Protein AF-A0A357LQ23-F1 (afdb_monomer_lite)

Radius of gyration: 49.45 Å; chains: 1; bounding box: 90×84×164 Å

Foldseek 3Di:
DDPVVLVVVVVVVVVVVVVVVCCVPPDDPPPVPVVVVVVVVVPPVVVVCVVCVLVVVVVVLVVVVVVVVVVVVVVVVVVVVVVVVVVVVVVVVPDDDDDDDDDDDDDDDDPDDPVVVVVVVVVVVVVVVVVVVSVVVSVVVVVVVVVVVVVVVVVVVVVVVVVVVVVVVVVVLVVLLVQLLVLLPDWDWDWDQDPVRDTDIDIGRPLVSLLVSLVSLLVSLVVDLPCVLVSLQSLLVSQCVQQADDPPPPDLADADDPSNLSSLVSQFPDDPVSVVSCVVVVHARENDRGAQGQHESANGERDLHEQDNYEHRLYEQACYEDELYEHHLYECACYEAHVYEYALNYHCHNYAHALYEEENYEAQHYPDDLVRQQRYEYAPPHHHHPPHDHDPLHDPDGDDPVVSVVSSVVVVCVVPPPPDD

pLDDT: mean 80.22, std 19.87, range [31.94, 98.81]

Secondary structure (DSSP, 8-state):
--THHHHHHHHHHHHHHHHHHHHHHHS-GGGHHHHHHHHHHHS-HHHHHHHHHHHHHHHHHHHHHHHHHHHHHHHHHHHHHHHHHHHHHHHHTTS---------------S--HHHHHHHHHHHHHHHHHHHHHHHHHHHHHHHHHHHHHHHHHHHHHHHHHHHHHHHHHHHHHHHHHHHHHHHT-EEEEEEEPTTS-EEEEEEE-HHHHHHHHHHHHHHHHH-HHHHHHHHHHHHHHHHHHSB--TT---S--PPPHHHHHHHHHHHT--HHHHHHHHHHT---B-TTBB-TT-B-TT-B-TT-B-TT-B-TT-B-TT-B-TT-B-TT-B-TT-EEES-B--TT-B-TT-B-TT-EEES---TTS---HHHHHHSEE-TT----TT----TTS-SSPPPHHHHHHHHHHHHHHTS-----

Structure (mmCIF, N/CA/C/O backbone):
data_AF-A0A357LQ23-F1
#
_entry.id   AF-A0A357LQ23-F1
#
loop_
_atom_site.group_PDB
_atom_site.id
_atom_site.type_symbol
_atom_site.label_atom_id
_atom_site.label_alt_id
_atom_site.label_comp_id
_atom_site.label_asym_id
_atom_site.label_entity_id
_atom_site.label_seq_id
_atom_site.pdbx_PDB_ins_code
_atom_site.Cartn_x
_atom_site.Cartn_y
_atom_site.Cartn_z
_atom_site.occupancy
_atom_site.B_iso_or_equiv
_atom_site.auth_seq_id
_atom_site.auth_comp_id
_atom_site.auth_asym_id
_atom_site.auth_atom_id
_atom_site.pdbx_PDB_model_num
ATOM 1 N N . MET A 1 1 ? -39.056 -2.221 42.814 1.00 38.00 1 MET A N 1
ATOM 2 C CA . MET A 1 1 ? -38.917 -3.684 42.980 1.00 38.00 1 MET A CA 1
ATOM 3 C C . MET A 1 1 ? -38.603 -3.932 44.443 1.00 38.00 1 MET A C 1
ATOM 5 O O . MET A 1 1 ? -37.523 -3.574 44.870 1.00 38.00 1 MET A O 1
ATOM 9 N N . GLY A 1 2 ? -39.481 -4.372 45.325 1.00 31.94 2 GLY A N 1
ATOM 10 C CA . GLY A 1 2 ? -40.826 -4.914 45.221 1.00 31.94 2 GLY A CA 1
ATOM 11 C C . GLY A 1 2 ? -40.971 -5.749 46.489 1.00 31.94 2 GLY A C 1
ATOM 12 O O . GLY A 1 2 ? -40.324 -6.779 46.616 1.00 31.94 2 GLY A O 1
ATOM 13 N N . PHE A 1 3 ? -41.746 -5.267 47.460 1.00 32.62 3 PHE A N 1
ATOM 14 C CA . PHE A 1 3 ? -41.978 -5.885 48.779 1.00 32.62 3 PHE A CA 1
ATOM 15 C C . PHE A 1 3 ? -42.491 -7.350 48.683 1.00 32.62 3 PHE A C 1
ATOM 17 O O . PHE A 1 3 ? -42.528 -8.073 49.674 1.00 32.62 3 PHE A O 1
ATOM 24 N N . SER A 1 4 ? -42.833 -7.799 47.468 1.00 41.16 4 SER A N 1
ATOM 25 C CA . SER A 1 4 ? -43.211 -9.153 47.060 1.00 41.16 4 SER A CA 1
ATOM 26 C C . SER A 1 4 ? -42.090 -10.195 47.127 1.00 41.16 4 SER A C 1
ATOM 28 O O . SER A 1 4 ? -42.378 -11.359 47.402 1.00 41.16 4 SER A O 1
ATOM 30 N N . ASP A 1 5 ? -40.825 -9.819 46.915 1.00 42.53 5 ASP A N 1
ATOM 31 C CA . ASP A 1 5 ? -39.755 -10.815 46.716 1.00 42.53 5 ASP A CA 1
ATOM 32 C C . ASP A 1 5 ? -39.324 -11.470 48.041 1.00 42.53 5 ASP A C 1
ATOM 34 O O . ASP A 1 5 ? -39.004 -12.658 48.090 1.00 42.53 5 ASP A O 1
ATOM 38 N N . GLY A 1 6 ? -39.400 -10.724 49.150 1.00 41.53 6 GLY A N 1
ATOM 39 C CA . GLY A 1 6 ? -39.076 -11.227 50.491 1.00 41.53 6 GLY A CA 1
ATOM 40 C C . GLY A 1 6 ? -40.109 -12.216 51.041 1.00 41.53 6 GLY A C 1
ATOM 41 O O . GLY A 1 6 ? -39.742 -13.216 51.658 1.00 41.53 6 GLY A O 1
ATOM 42 N N . VAL A 1 7 ? -41.399 -11.983 50.769 1.00 46.34 7 VAL A N 1
ATOM 43 C CA . VAL A 1 7 ? -42.488 -12.897 51.160 1.00 46.34 7 VAL A CA 1
ATOM 44 C C . VAL A 1 7 ? -42.433 -14.179 50.328 1.00 46.34 7 VAL A C 1
ATOM 46 O O . VAL A 1 7 ? -42.605 -15.273 50.866 1.00 46.34 7 VAL A O 1
ATOM 49 N N . PHE A 1 8 ? -42.100 -14.068 49.038 1.00 44.44 8 PHE A N 1
ATOM 50 C CA . PHE A 1 8 ? -41.916 -15.222 48.161 1.00 44.44 8 PHE A CA 1
ATOM 51 C C . PHE A 1 8 ? -40.746 -16.111 48.621 1.00 44.44 8 PHE A C 1
ATOM 53 O O . PHE A 1 8 ? -40.888 -17.330 48.691 1.00 44.44 8 PHE A O 1
ATOM 60 N N . LEU A 1 9 ? -39.620 -15.518 49.038 1.00 48.16 9 LEU A N 1
ATOM 61 C CA . LEU A 1 9 ? -38.462 -16.250 49.573 1.00 48.16 9 LEU A CA 1
ATOM 62 C C . LEU A 1 9 ? -38.752 -16.964 50.904 1.00 48.16 9 LEU A C 1
ATOM 64 O O . LEU A 1 9 ? -38.287 -18.087 51.105 1.00 48.16 9 LEU A O 1
ATOM 68 N N . PHE A 1 10 ? -39.549 -16.362 51.793 1.00 48.75 10 PHE A N 1
ATOM 69 C CA . PHE A 1 10 ? -39.959 -16.996 53.052 1.00 48.75 10 PHE A CA 1
ATOM 70 C C . PHE A 1 10 ? -40.879 -18.203 52.808 1.00 48.75 10 PHE A C 1
ATOM 72 O O . PHE A 1 10 ? -40.674 -19.272 53.384 1.00 48.75 10 PHE A O 1
ATOM 79 N N . ILE A 1 11 ? -41.840 -18.070 51.888 1.00 49.16 11 ILE A N 1
ATOM 80 C CA . ILE A 1 11 ? -42.755 -19.154 51.502 1.00 49.16 11 ILE A CA 1
ATOM 81 C C . ILE A 1 11 ? -41.988 -20.301 50.825 1.00 49.16 11 ILE A C 1
ATOM 83 O O . ILE A 1 11 ? -42.201 -21.462 51.168 1.00 49.16 11 ILE A O 1
ATOM 87 N N . VAL A 1 12 ? -41.041 -20.000 49.930 1.00 51.72 12 VAL A N 1
ATOM 88 C CA . VAL A 1 12 ? -40.198 -21.018 49.276 1.00 51.72 12 VAL A CA 1
ATOM 89 C C . VAL A 1 12 ? -39.296 -21.739 50.286 1.00 51.72 12 VAL A C 1
ATOM 91 O O . VAL A 1 12 ? -39.142 -22.956 50.195 1.00 51.72 12 VAL A O 1
ATOM 94 N N . GLY A 1 13 ? -38.758 -21.037 51.289 1.00 49.69 13 GLY A N 1
ATOM 95 C CA . GLY A 1 13 ? -37.964 -21.644 52.363 1.00 49.69 13 GLY A CA 1
ATOM 96 C C . GLY A 1 13 ? -38.765 -22.625 53.230 1.00 49.69 13 GLY A C 1
ATOM 97 O O . GLY A 1 13 ? -38.297 -23.728 53.512 1.00 49.69 13 GLY A O 1
ATOM 98 N N . VAL A 1 14 ? -40.001 -22.269 53.591 1.00 51.16 14 VAL A N 1
ATOM 99 C CA . VAL A 1 14 ? -40.916 -23.134 54.361 1.00 51.16 14 VAL A CA 1
ATOM 100 C C . VAL A 1 14 ? -41.373 -24.340 53.527 1.00 51.16 14 VAL A C 1
ATOM 102 O O . VAL A 1 14 ? -41.392 -25.470 54.021 1.00 51.16 14 VAL A O 1
ATOM 105 N N . LEU A 1 15 ? -41.659 -24.136 52.236 1.00 46.03 15 LEU A N 1
ATOM 106 C CA . LEU A 1 15 ? -42.016 -25.210 51.304 1.00 46.03 15 LEU A CA 1
ATOM 107 C C . LEU A 1 15 ? -40.843 -26.163 51.021 1.00 46.03 15 LEU A C 1
ATOM 109 O O . LEU A 1 15 ? -41.067 -27.361 50.856 1.00 46.03 15 LEU A O 1
ATOM 113 N N . ALA A 1 16 ? -39.596 -25.680 51.027 1.00 52.09 16 ALA A N 1
ATOM 114 C CA . ALA A 1 16 ? -38.408 -26.519 50.859 1.00 52.09 16 ALA A CA 1
ATOM 115 C C . ALA A 1 16 ? -38.203 -27.489 52.037 1.00 52.09 16 ALA A C 1
ATOM 117 O O . ALA A 1 16 ? -37.832 -28.645 51.827 1.00 52.09 16 ALA A O 1
ATOM 118 N N . ILE A 1 17 ? -38.507 -27.058 53.267 1.00 52.31 17 ILE A N 1
ATOM 119 C CA . ILE A 1 17 ? -38.457 -27.915 54.464 1.00 52.31 17 ILE A CA 1
ATOM 120 C C . ILE A 1 17 ? -39.568 -28.978 54.407 1.00 52.31 17 ILE A C 1
ATOM 122 O O . ILE A 1 17 ? -39.312 -30.156 54.667 1.00 52.31 17 ILE A O 1
ATOM 126 N N . GLY A 1 18 ? -40.777 -28.592 53.982 1.00 48.03 18 GLY A N 1
ATOM 127 C CA . GLY A 1 18 ? -41.896 -29.519 53.771 1.00 48.03 18 GLY A CA 1
ATOM 128 C C . GLY A 1 18 ? -41.638 -30.541 52.656 1.00 48.03 18 GLY A C 1
ATOM 129 O O . GLY A 1 18 ? -41.905 -31.731 52.829 1.00 48.03 18 GLY A O 1
ATOM 130 N N . GLY A 1 19 ? -41.040 -30.111 51.542 1.00 53.81 19 GLY A N 1
ATOM 131 C CA . GLY A 1 19 ? -40.650 -30.986 50.433 1.00 53.81 19 GLY A CA 1
ATOM 132 C C . GLY A 1 19 ? -39.545 -31.976 50.813 1.00 53.81 19 GLY A C 1
ATOM 133 O O . GLY A 1 19 ? -39.588 -33.137 50.404 1.00 53.81 19 GLY A O 1
ATOM 134 N N . LEU A 1 20 ? -38.594 -31.557 51.656 1.00 47.88 20 LEU A N 1
ATOM 135 C CA . LEU A 1 20 ? -37.538 -32.425 52.183 1.00 47.88 20 LEU A CA 1
ATOM 136 C C . LEU A 1 20 ? -38.095 -33.483 53.152 1.00 47.88 20 LEU A C 1
ATOM 138 O O . LEU A 1 20 ? -37.683 -34.643 53.097 1.00 47.88 20 LEU A O 1
ATOM 142 N N . TYR A 1 21 ? -39.065 -33.110 53.993 1.00 49.12 21 TYR A N 1
ATOM 143 C CA . TYR A 1 21 ? -39.778 -34.033 54.881 1.00 49.12 21 TYR A CA 1
ATOM 144 C C . TYR A 1 21 ? -40.619 -35.055 54.096 1.00 49.12 21 TYR A C 1
ATOM 146 O O . TYR A 1 21 ? -40.546 -36.255 54.370 1.00 49.12 21 TYR A O 1
ATOM 154 N N . TRP A 1 22 ? -41.344 -34.612 53.062 1.00 52.06 22 TRP A N 1
ATOM 155 C CA . TRP A 1 22 ? -42.105 -35.482 52.156 1.00 52.06 22 TRP A CA 1
ATOM 156 C C . TRP A 1 22 ? -41.194 -36.472 51.404 1.00 52.06 22 TRP A C 1
ATOM 158 O O . TRP A 1 22 ? -41.472 -37.670 51.351 1.00 52.06 22 TRP A O 1
ATOM 168 N N . TRP A 1 23 ? -40.037 -36.010 50.914 1.00 50.16 23 TRP A N 1
ATOM 169 C CA . TRP A 1 23 ? -39.048 -36.844 50.220 1.00 50.16 23 TRP A CA 1
ATOM 170 C C . TRP A 1 23 ? -38.389 -37.898 51.131 1.00 50.16 23 TRP A C 1
ATOM 172 O O . TRP A 1 23 ? -38.129 -39.026 50.704 1.00 50.16 23 TRP A O 1
ATOM 182 N N . LEU A 1 24 ? -38.137 -37.566 52.402 1.00 53.81 24 LEU A N 1
ATOM 183 C CA . LEU A 1 24 ? -37.543 -38.491 53.376 1.00 53.81 24 LEU A CA 1
ATOM 184 C C . LEU A 1 24 ? -38.518 -39.584 53.839 1.00 53.81 24 LEU A C 1
ATOM 186 O O . LEU A 1 24 ? -38.071 -40.709 54.100 1.00 53.81 24 LEU A O 1
ATOM 190 N N . THR A 1 25 ? -39.814 -39.264 53.914 1.00 54.88 25 THR A N 1
ATOM 191 C CA . THR A 1 25 ? -40.851 -40.114 54.525 1.00 54.88 25 THR A CA 1
ATOM 192 C C . THR A 1 25 ? -41.624 -40.980 53.528 1.00 54.88 25 THR A C 1
ATOM 194 O O . THR A 1 25 ? -41.957 -42.111 53.873 1.00 54.88 25 THR A O 1
ATOM 197 N N . LEU A 1 26 ? -41.865 -40.514 52.294 1.00 53.62 26 LEU A N 1
ATOM 198 C CA . LEU A 1 26 ? -42.784 -41.178 51.351 1.00 53.62 26 LEU A CA 1
ATOM 199 C C . LEU A 1 26 ? -42.118 -41.775 50.097 1.00 53.62 26 LEU A C 1
ATOM 201 O O . LEU A 1 26 ? -42.771 -42.511 49.362 1.00 53.62 26 LEU A O 1
ATOM 205 N N . VAL A 1 27 ? -40.820 -41.532 49.854 1.00 52.25 27 VAL A N 1
ATOM 206 C CA . VAL A 1 27 ? -40.101 -42.071 48.678 1.00 52.25 27 VAL A CA 1
ATOM 207 C C . VAL A 1 27 ? -39.302 -43.340 49.039 1.00 52.25 27 VAL A C 1
ATOM 209 O O . VAL A 1 27 ? -38.372 -43.261 49.861 1.00 52.25 27 VAL A O 1
ATOM 212 N N . PRO A 1 28 ? -39.591 -44.510 48.425 1.00 57.72 28 PRO A N 1
ATOM 213 C CA . PRO A 1 28 ? -38.872 -45.765 48.664 1.00 57.72 28 PRO A CA 1
ATOM 214 C C . PRO A 1 28 ? -37.365 -45.662 48.375 1.00 57.72 28 PRO A C 1
ATOM 216 O O . PRO A 1 28 ? -36.932 -45.006 47.428 1.00 57.72 28 PRO A O 1
ATOM 219 N N . ARG A 1 29 ? -36.536 -46.348 49.178 1.00 54.59 29 ARG A N 1
ATOM 220 C CA . ARG A 1 29 ? -35.058 -46.230 49.168 1.00 54.59 29 ARG A CA 1
ATOM 221 C C . ARG A 1 29 ? -34.385 -46.511 47.813 1.00 54.59 29 ARG A C 1
ATOM 223 O O . ARG A 1 29 ? -33.261 -46.059 47.615 1.00 54.59 29 ARG A O 1
ATOM 230 N N . ARG A 1 30 ? -35.052 -47.218 46.893 1.00 52.50 30 ARG A N 1
ATOM 231 C CA . ARG A 1 30 ? -34.493 -47.655 45.602 1.00 52.50 30 ARG A CA 1
ATOM 232 C C . ARG A 1 30 ? -34.379 -46.531 44.554 1.00 52.50 30 ARG A C 1
ATOM 234 O O . ARG A 1 30 ? -33.576 -46.674 43.644 1.00 52.50 30 ARG A O 1
ATOM 241 N N . ASP A 1 31 ? -35.092 -45.410 44.723 1.00 54.28 31 ASP A N 1
ATOM 242 C CA . ASP A 1 31 ? -35.203 -44.332 43.712 1.00 54.28 31 ASP A CA 1
ATOM 243 C C . ASP A 1 31 ? -34.493 -43.006 44.084 1.00 54.28 31 ASP A C 1
ATOM 245 O O . ASP A 1 31 ? -34.522 -42.007 43.357 1.00 54.28 31 ASP A O 1
ATOM 249 N N . ARG A 1 32 ? -33.822 -42.969 45.245 1.00 54.28 32 ARG A N 1
ATOM 250 C CA . ARG A 1 32 ? -33.247 -41.736 45.823 1.00 54.28 32 ARG A CA 1
ATOM 251 C C . ARG A 1 32 ? -31.945 -41.267 45.158 1.00 54.28 32 ARG A C 1
ATOM 253 O O . ARG A 1 32 ? -31.573 -40.107 45.330 1.00 54.28 32 ARG A O 1
ATOM 260 N N . SER A 1 33 ? -31.239 -42.127 44.424 1.00 53.69 33 SER A N 1
ATOM 261 C CA . SER A 1 33 ? -29.945 -41.790 43.803 1.00 53.69 33 SER A CA 1
ATOM 262 C C . SER A 1 33 ? -30.096 -41.010 42.492 1.00 53.69 33 SER A C 1
ATOM 264 O O . SER A 1 33 ? -29.343 -40.068 42.258 1.00 53.69 33 SER A O 1
ATOM 266 N N . ILE A 1 34 ? -31.106 -41.337 41.680 1.00 54.41 34 ILE A N 1
ATOM 267 C CA . ILE A 1 34 ? -31.327 -40.746 40.348 1.00 54.41 34 ILE A CA 1
ATOM 268 C C . ILE A 1 34 ? -31.876 -39.310 40.458 1.00 54.41 34 ILE A C 1
ATOM 270 O O . ILE A 1 34 ? -31.521 -38.434 39.670 1.00 54.41 34 ILE A O 1
ATOM 274 N N . HIS A 1 35 ? -32.668 -39.028 41.497 1.00 49.72 35 HIS A N 1
ATOM 275 C CA . HIS A 1 35 ? -33.257 -37.705 41.734 1.00 49.72 35 HIS A CA 1
ATOM 276 C C . HIS A 1 35 ? -32.312 -36.722 42.448 1.00 49.72 35 HIS A C 1
ATOM 278 O O . HIS A 1 35 ? -32.444 -35.511 42.273 1.00 49.72 35 HIS A O 1
ATOM 284 N N . ARG A 1 36 ? -31.316 -37.212 43.206 1.00 46.41 36 ARG A N 1
ATOM 285 C CA . ARG A 1 36 ? -30.329 -36.358 43.898 1.00 46.41 36 ARG A CA 1
ATOM 286 C C . ARG A 1 36 ? -29.479 -35.532 42.933 1.00 46.41 36 ARG A C 1
ATOM 288 O O . ARG A 1 36 ? -29.225 -34.364 43.206 1.00 46.41 36 ARG A O 1
ATOM 295 N N . ALA A 1 37 ? -29.065 -36.121 41.812 1.00 49.41 37 ALA A N 1
ATOM 296 C CA . ALA A 1 37 ? -28.176 -35.459 40.859 1.00 49.41 37 ALA A CA 1
ATOM 297 C C . ALA A 1 37 ? -28.866 -34.312 40.101 1.00 49.41 37 ALA A C 1
ATOM 299 O O . ALA A 1 37 ? -28.270 -33.254 39.938 1.00 49.41 37 ALA A O 1
ATOM 300 N N . ARG A 1 38 ? -30.136 -34.485 39.699 1.00 48.50 38 ARG A N 1
ATOM 301 C CA . ARG A 1 38 ? -30.901 -33.463 38.958 1.00 48.50 38 ARG A CA 1
ATOM 302 C C . ARG A 1 38 ? -31.394 -32.306 39.829 1.00 48.50 38 ARG A C 1
ATOM 304 O O . ARG A 1 38 ? -31.454 -31.180 39.348 1.00 48.50 38 ARG A O 1
ATOM 311 N N . LEU A 1 39 ? -31.730 -32.555 41.098 1.00 48.34 39 LEU A N 1
ATOM 312 C CA . LEU A 1 39 ? -32.229 -31.503 41.992 1.00 48.34 39 LEU A CA 1
ATOM 313 C C . LEU A 1 39 ? -31.107 -30.554 42.450 1.00 48.34 39 LEU A C 1
ATOM 315 O O . LEU A 1 39 ? -31.304 -29.344 42.520 1.00 48.34 39 LEU A O 1
ATOM 319 N N . LEU A 1 40 ? -29.918 -31.103 42.727 1.00 47.12 40 LEU A N 1
ATOM 320 C CA . LEU A 1 40 ? -28.757 -30.339 43.196 1.00 47.12 40 LEU A CA 1
ATOM 321 C C . LEU A 1 40 ? -28.043 -29.572 42.073 1.00 47.12 40 LEU A C 1
ATOM 323 O O . LEU A 1 40 ? -27.395 -28.573 42.357 1.00 47.12 40 LEU A O 1
ATOM 327 N N . SER A 1 41 ? -28.168 -30.004 40.812 1.00 49.50 41 SER A N 1
ATOM 328 C CA . SER A 1 41 ? -27.636 -29.265 39.659 1.00 49.50 41 SER A CA 1
ATOM 329 C C . SER A 1 41 ? -28.575 -28.158 39.166 1.00 49.50 41 SER A C 1
ATOM 331 O O . SER A 1 41 ? -28.106 -27.175 38.603 1.00 49.50 41 SER A O 1
ATOM 333 N N . ALA A 1 42 ? -29.893 -28.311 39.348 1.00 47.84 42 ALA A N 1
ATOM 334 C CA . ALA A 1 42 ? -30.894 -27.333 38.905 1.00 47.84 42 ALA A CA 1
ATOM 335 C C . ALA A 1 42 ? -31.009 -26.123 39.844 1.00 47.84 42 ALA A C 1
ATOM 337 O O . ALA A 1 42 ? -31.356 -25.023 39.419 1.00 47.84 42 ALA A O 1
ATOM 338 N N . LEU A 1 43 ? -30.694 -26.311 41.122 1.00 53.62 43 LEU A N 1
ATOM 339 C CA . LEU A 1 43 ? -30.625 -25.234 42.094 1.00 53.62 43 LEU A CA 1
ATOM 340 C C . LEU A 1 43 ? -29.158 -24.824 42.199 1.00 53.62 43 LEU A C 1
ATOM 342 O O . LEU A 1 43 ? -28.352 -25.545 42.778 1.00 53.62 43 LEU A O 1
ATOM 346 N N . ASN A 1 44 ? -28.801 -23.671 41.635 1.00 55.12 44 ASN A N 1
ATOM 347 C CA . ASN A 1 44 ? -27.484 -23.051 41.790 1.00 55.12 44 ASN A CA 1
ATOM 348 C C . ASN A 1 44 ? -27.290 -22.581 43.249 1.00 55.12 44 ASN A C 1
ATOM 350 O O . ASN A 1 44 ? -27.170 -21.388 43.525 1.00 55.12 44 ASN A O 1
ATOM 354 N N . LEU A 1 45 ? -27.327 -23.522 44.204 1.00 55.97 45 LEU A N 1
ATOM 355 C CA . LEU A 1 45 ? -27.357 -23.273 45.645 1.00 55.97 45 LEU A CA 1
ATOM 356 C C . LEU A 1 45 ? -26.185 -22.394 46.053 1.00 55.97 45 LEU A C 1
ATOM 358 O O . LEU A 1 45 ? -26.351 -21.514 46.885 1.00 55.97 45 LEU A O 1
ATOM 362 N N . ARG A 1 46 ? -25.009 -22.603 45.453 1.00 55.94 46 ARG A N 1
ATOM 363 C CA . ARG A 1 46 ? -23.811 -21.827 45.772 1.00 55.94 46 ARG A CA 1
ATOM 364 C C . ARG A 1 46 ? -23.978 -20.343 45.428 1.00 55.94 46 ARG A C 1
ATOM 366 O O . ARG A 1 46 ? -23.657 -19.512 46.271 1.00 55.94 46 ARG A O 1
ATOM 373 N N . GLY A 1 47 ? -24.508 -20.021 44.246 1.00 63.25 47 GLY A N 1
ATOM 374 C CA . GLY A 1 47 ? -24.788 -18.637 43.846 1.00 63.25 47 GLY A CA 1
ATOM 375 C C . GLY A 1 47 ? -25.927 -18.022 44.658 1.00 63.25 47 GLY A C 1
ATOM 376 O O . GLY A 1 47 ? -25.798 -16.919 45.177 1.00 63.25 47 GLY A O 1
ATOM 377 N N . TRP A 1 48 ? -27.001 -18.782 44.882 1.00 71.19 48 TRP A N 1
ATOM 378 C CA . TRP A 1 48 ? -28.124 -18.322 45.698 1.00 71.19 48 TRP A CA 1
ATOM 379 C C . TRP A 1 48 ? -27.706 -18.010 47.141 1.00 71.19 48 TRP A C 1
ATOM 381 O O . TRP A 1 48 ? -28.067 -16.958 47.661 1.00 71.19 48 TRP A O 1
ATOM 391 N N . TRP A 1 49 ? -26.900 -18.875 47.770 1.00 63.44 49 TRP A N 1
ATOM 392 C CA . TRP A 1 49 ? -26.352 -18.631 49.105 1.00 63.44 49 TRP A CA 1
ATOM 393 C C . TRP A 1 49 ? -25.431 -17.410 49.123 1.00 63.44 49 TRP A C 1
ATOM 395 O O . TRP A 1 49 ? -25.537 -16.612 50.046 1.00 63.44 49 TRP A O 1
ATOM 405 N N . GLN A 1 50 ? -24.585 -17.205 48.109 1.00 64.06 50 GLN A N 1
ATOM 406 C CA . GLN A 1 50 ? -23.778 -15.981 48.009 1.00 64.06 50 GLN A CA 1
ATOM 407 C C . GLN A 1 50 ? -24.640 -14.711 47.945 1.00 64.06 50 GLN A C 1
ATOM 409 O O . GLN A 1 50 ? -24.295 -13.717 48.578 1.00 64.06 50 GLN A O 1
ATOM 414 N N . ASP A 1 51 ? -25.778 -14.762 47.254 1.00 64.94 51 ASP A N 1
ATOM 415 C CA . ASP A 1 51 ? -26.663 -13.606 47.090 1.00 64.94 51 ASP A CA 1
ATOM 416 C C . ASP A 1 51 ? -27.600 -13.372 48.294 1.00 64.94 51 ASP A C 1
ATOM 418 O O . ASP A 1 51 ? -27.982 -12.232 48.567 1.00 64.94 51 ASP A O 1
ATOM 422 N N . HIS A 1 52 ? -27.963 -14.428 49.037 1.00 71.38 52 HIS A N 1
ATOM 423 C CA . HIS A 1 52 ? -29.053 -14.385 50.026 1.00 71.38 52 HIS A CA 1
ATOM 424 C C . HIS A 1 52 ? -28.647 -14.750 51.464 1.00 71.38 52 HIS A C 1
ATOM 426 O O . HIS A 1 52 ? -29.487 -14.630 52.360 1.00 71.38 52 HIS A O 1
ATOM 432 N N . TYR A 1 53 ? -27.394 -15.145 51.743 1.00 73.88 53 TYR A N 1
ATOM 433 C CA . TYR A 1 53 ? -26.991 -15.562 53.100 1.00 73.88 53 TYR A CA 1
ATOM 434 C C . TYR A 1 53 ? -27.246 -14.483 54.160 1.00 73.88 53 TYR A C 1
ATOM 436 O O . TYR A 1 53 ? -27.572 -14.811 55.294 1.00 73.88 53 TYR A O 1
ATOM 444 N N . VAL A 1 54 ? -27.152 -13.199 53.806 1.00 64.12 54 VAL A N 1
ATOM 445 C CA . VAL A 1 54 ? -27.381 -12.089 54.745 1.00 64.12 54 VAL A CA 1
ATOM 446 C C . VAL A 1 54 ? -28.836 -12.035 55.210 1.00 64.12 54 VAL A C 1
ATOM 448 O O . VAL A 1 54 ? -29.083 -11.882 56.402 1.00 64.12 54 VAL A O 1
ATOM 451 N N . ILE A 1 55 ? -29.800 -12.235 54.305 1.00 69.69 55 ILE A N 1
ATOM 452 C CA . ILE A 1 55 ? -31.231 -12.301 54.652 1.00 69.69 55 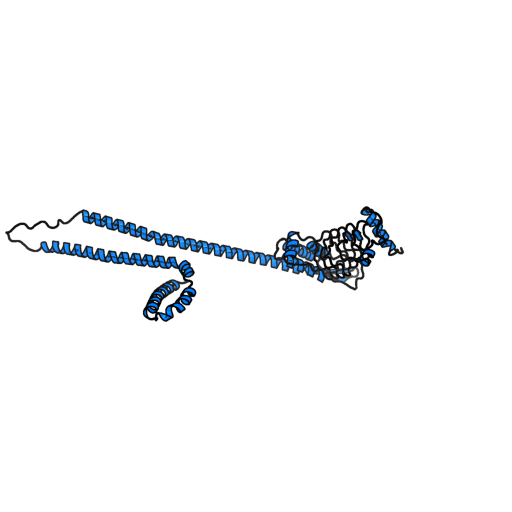ILE A CA 1
ATOM 453 C C . ILE A 1 55 ? -31.485 -13.498 55.574 1.00 69.69 55 ILE A C 1
ATOM 455 O O . ILE A 1 55 ? -32.203 -13.376 56.565 1.00 69.69 55 ILE A O 1
ATOM 459 N N . VAL A 1 56 ? -30.847 -14.635 55.283 1.00 72.31 56 VAL A N 1
ATOM 460 C CA . VAL A 1 56 ? -30.933 -15.842 56.114 1.00 72.31 56 VAL A CA 1
ATOM 461 C C . VAL A 1 56 ? -30.352 -15.591 57.510 1.00 72.31 56 VAL A C 1
ATOM 463 O O . VAL A 1 56 ? -30.996 -15.924 58.501 1.00 72.31 56 VAL A O 1
ATOM 466 N N . VAL A 1 57 ? -29.183 -14.953 57.616 1.00 73.31 57 VAL A N 1
ATOM 467 C CA . VAL A 1 57 ? -28.536 -14.641 58.902 1.00 73.31 57 VAL A CA 1
ATOM 468 C C . VAL A 1 57 ? -29.350 -13.631 59.717 1.00 73.31 57 VAL A C 1
ATOM 470 O O . VAL A 1 57 ? -29.513 -13.824 60.919 1.00 73.31 57 VAL A O 1
ATOM 473 N N . ILE A 1 58 ? -29.921 -12.598 59.085 1.00 69.44 58 ILE A N 1
ATOM 474 C CA . ILE A 1 58 ? -30.830 -11.647 59.750 1.00 69.44 58 ILE A CA 1
ATOM 475 C C . ILE A 1 58 ? -32.079 -12.370 60.265 1.00 69.44 58 ILE A C 1
ATOM 477 O O . ILE A 1 58 ? -32.465 -12.179 61.417 1.00 69.44 58 ILE A O 1
ATOM 481 N N . GLY A 1 59 ? -32.688 -13.226 59.438 1.00 69.19 59 GLY A N 1
ATOM 482 C CA . GLY A 1 59 ? -33.861 -14.010 59.820 1.00 69.19 59 GLY A CA 1
ATOM 483 C C . GLY A 1 59 ? -33.587 -14.913 61.023 1.00 69.19 59 GLY A C 1
ATOM 484 O O . GLY A 1 59 ? -34.338 -14.888 61.995 1.00 69.19 59 GLY A O 1
ATOM 485 N N . VAL A 1 60 ? -32.471 -15.647 61.004 1.00 74.06 60 VAL A N 1
ATOM 486 C CA . VAL A 1 60 ? -32.042 -16.491 62.131 1.00 74.06 60 VAL A CA 1
ATOM 487 C C . VAL A 1 60 ? -31.766 -15.648 63.379 1.00 74.06 60 VAL A C 1
ATOM 489 O O . VAL A 1 60 ? -32.203 -16.015 64.467 1.00 74.06 60 VAL A O 1
ATOM 492 N N . GLY A 1 61 ? -31.107 -14.494 63.238 1.00 69.00 61 GLY A N 1
ATOM 493 C CA . GLY A 1 61 ? -30.844 -13.577 64.349 1.00 69.00 61 GLY A CA 1
ATOM 494 C C . GLY A 1 61 ? -32.122 -13.063 65.020 1.00 69.00 61 GLY A C 1
ATOM 495 O O . GLY A 1 61 ? -32.232 -13.105 66.244 1.00 69.00 61 GLY A O 1
ATOM 496 N N . LEU A 1 62 ? -33.120 -12.644 64.236 1.00 74.62 62 LEU A N 1
ATOM 497 C CA . LEU A 1 62 ? -34.416 -12.191 64.757 1.00 74.62 62 LEU A CA 1
ATOM 498 C C . LEU A 1 62 ? -35.177 -13.310 65.478 1.00 74.62 62 LEU A C 1
ATOM 500 O O . LEU A 1 62 ? -35.753 -13.073 66.539 1.00 74.62 62 LEU A O 1
ATOM 504 N N . VAL A 1 63 ? -35.140 -14.533 64.943 1.00 72.31 63 VAL A N 1
ATOM 505 C CA . VAL A 1 63 ? -35.751 -15.710 65.582 1.00 72.31 63 VAL A CA 1
ATOM 506 C C . VAL A 1 63 ? -35.077 -16.023 66.921 1.00 72.31 63 VAL A C 1
ATOM 508 O O . VAL A 1 63 ? -35.770 -16.265 67.907 1.00 72.31 63 VAL A O 1
ATOM 511 N N . MET A 1 64 ? -33.744 -15.961 66.988 1.00 71.56 64 MET A N 1
ATOM 512 C CA . MET A 1 64 ? -32.991 -16.179 68.229 1.00 71.56 64 MET A CA 1
ATOM 513 C C . MET A 1 64 ? -33.316 -15.124 69.296 1.00 71.56 64 MET A C 1
ATOM 515 O O . MET A 1 64 ? -33.505 -15.471 70.461 1.00 71.56 64 MET A O 1
ATOM 519 N N . ILE A 1 65 ? -33.438 -13.849 68.908 1.00 70.44 65 ILE A N 1
ATOM 520 C CA . ILE A 1 65 ? -33.833 -12.760 69.817 1.00 70.44 65 ILE A CA 1
ATOM 521 C C . ILE A 1 65 ? -35.258 -12.978 70.340 1.00 70.44 65 ILE A C 1
ATOM 523 O O . ILE A 1 65 ? -35.495 -12.858 71.542 1.00 70.44 65 ILE A O 1
ATOM 527 N N . ALA A 1 66 ? -36.201 -13.340 69.466 1.00 65.38 66 ALA A N 1
ATOM 528 C CA . ALA A 1 66 ? -37.579 -13.622 69.860 1.00 65.38 66 ALA A CA 1
ATOM 529 C C . ALA A 1 66 ? -37.673 -14.824 70.817 1.00 65.38 66 ALA A C 1
ATOM 531 O O . ALA A 1 66 ? -38.406 -14.768 71.805 1.00 65.38 66 ALA A O 1
ATOM 532 N N . ALA A 1 67 ? -36.898 -15.884 70.566 1.00 66.75 67 ALA A N 1
ATOM 533 C CA . ALA A 1 67 ? -36.828 -17.055 71.437 1.00 66.75 67 ALA A CA 1
ATOM 534 C C . ALA A 1 67 ? -36.248 -16.714 72.820 1.00 66.75 67 ALA A C 1
ATOM 536 O O . ALA A 1 67 ? -36.808 -17.129 73.835 1.00 66.75 67 ALA A O 1
ATOM 537 N N . ALA A 1 68 ? -35.179 -15.912 72.875 1.00 66.44 68 ALA A N 1
ATOM 538 C CA . ALA A 1 68 ? -34.618 -15.427 74.134 1.00 66.44 68 ALA A CA 1
ATOM 539 C C . ALA A 1 68 ? -35.638 -14.577 74.907 1.00 66.44 68 ALA A C 1
ATOM 541 O O . ALA A 1 68 ? -35.874 -14.821 76.087 1.00 66.44 68 ALA A O 1
ATOM 542 N N . PHE A 1 69 ? -36.308 -13.634 74.236 1.00 68.19 69 PHE A N 1
ATOM 543 C CA . PHE A 1 69 ? -37.342 -12.803 74.855 1.00 68.19 69 PHE A CA 1
ATOM 544 C C . PHE A 1 69 ? -38.485 -13.648 75.434 1.00 68.19 69 PHE A C 1
ATOM 546 O O . PHE A 1 69 ? -38.930 -13.410 76.554 1.00 68.19 69 PHE A O 1
ATOM 553 N N . HIS A 1 70 ? -38.922 -14.674 74.699 1.00 65.44 70 HIS A N 1
ATOM 554 C CA . HIS A 1 70 ? -39.958 -15.595 75.153 1.00 65.44 70 HIS A CA 1
ATOM 555 C C . HIS A 1 70 ? -39.526 -16.398 76.389 1.00 65.44 70 HIS A C 1
ATOM 557 O O . HIS A 1 70 ? -40.281 -16.480 77.356 1.00 65.44 70 HIS A O 1
ATOM 563 N N . TYR A 1 71 ? -38.301 -16.935 76.386 1.00 75.50 71 TYR A N 1
ATOM 564 C CA . TYR A 1 71 ? -37.741 -17.669 77.522 1.00 75.50 71 TYR A CA 1
ATOM 565 C C . TYR A 1 71 ? -37.685 -16.803 78.791 1.00 75.50 71 TYR A C 1
ATOM 567 O O . TYR A 1 71 ? -38.159 -17.216 79.847 1.00 75.50 71 TYR A O 1
ATOM 575 N N . TYR A 1 72 ? -37.183 -15.571 78.685 1.00 67.81 72 TYR A N 1
ATOM 576 C CA . TYR A 1 72 ? -37.068 -14.673 79.837 1.00 67.81 72 TYR A CA 1
ATOM 577 C C . TYR A 1 72 ? -38.415 -14.121 80.322 1.00 67.81 72 TYR A C 1
ATOM 579 O O . TYR A 1 72 ? -38.586 -13.901 81.520 1.00 67.81 72 TYR A O 1
ATOM 587 N N . LEU A 1 73 ? -39.404 -13.939 79.439 1.00 58.88 73 LEU A N 1
ATOM 588 C CA . LEU A 1 73 ? -40.757 -13.542 79.845 1.00 58.88 73 LEU A CA 1
ATOM 589 C C . LEU A 1 73 ? -41.397 -14.598 80.761 1.00 58.88 73 LEU A C 1
ATOM 591 O O . LEU A 1 73 ? -42.047 -14.250 81.746 1.00 58.88 73 LEU A O 1
ATOM 595 N N . ILE A 1 74 ? -41.177 -15.882 80.461 1.00 65.50 74 ILE A N 1
ATOM 596 C CA . ILE A 1 74 ? -41.640 -17.003 81.291 1.00 65.50 74 ILE A CA 1
ATOM 597 C C . ILE A 1 74 ? -40.980 -16.959 82.678 1.00 65.50 74 ILE A C 1
ATOM 599 O O . ILE A 1 74 ? -41.668 -17.112 83.688 1.00 65.50 74 ILE A O 1
ATOM 603 N N . ASP A 1 75 ? -39.676 -16.693 82.732 1.00 62.94 75 ASP A N 1
ATOM 604 C CA . ASP A 1 75 ? -38.902 -16.629 83.977 1.00 62.94 75 ASP A CA 1
ATOM 605 C C . ASP A 1 75 ? -39.331 -15.456 84.887 1.00 62.94 75 ASP A C 1
ATOM 607 O O . ASP A 1 75 ? -39.531 -15.616 86.096 1.00 62.94 75 ASP A O 1
ATOM 611 N N . ILE A 1 76 ? -39.602 -14.286 84.293 1.00 60.69 76 ILE A N 1
ATOM 612 C CA . ILE A 1 76 ? -40.142 -13.114 85.003 1.00 60.69 76 ILE A CA 1
ATOM 613 C C . ILE A 1 76 ? -41.532 -13.414 85.575 1.00 60.69 76 ILE A C 1
ATOM 615 O O . ILE A 1 76 ? -41.798 -13.109 86.739 1.00 60.69 76 ILE A O 1
ATOM 619 N N . ILE A 1 77 ? -42.420 -14.038 84.793 1.00 62.28 77 ILE A N 1
ATOM 620 C CA . ILE A 1 77 ? -43.759 -14.426 85.265 1.00 62.28 77 ILE A CA 1
ATOM 621 C C . ILE A 1 77 ? -43.653 -15.395 86.453 1.00 62.28 77 ILE A C 1
ATOM 623 O O . ILE A 1 77 ? -44.399 -15.255 87.426 1.00 62.28 77 ILE A O 1
ATOM 627 N N . GLY A 1 78 ? -42.723 -16.353 86.401 1.00 63.59 78 GLY A N 1
ATOM 628 C CA . GLY A 1 78 ? -42.445 -17.274 87.506 1.00 63.59 78 GLY A CA 1
ATOM 629 C C . GLY A 1 78 ? -41.986 -16.548 88.772 1.00 63.59 78 GLY A C 1
ATOM 630 O O . GLY A 1 78 ? -42.538 -16.775 89.850 1.00 63.59 78 GLY A O 1
ATOM 631 N N . SER A 1 79 ? -41.050 -15.611 88.626 1.00 62.41 79 SER A N 1
ATOM 632 C CA . SER A 1 79 ? -40.508 -14.814 89.733 1.00 62.41 79 SER A CA 1
ATOM 633 C C . SER A 1 79 ? -41.570 -13.925 90.391 1.00 62.41 79 SER A C 1
ATOM 635 O O . SER A 1 79 ? -41.689 -13.894 91.615 1.00 62.41 79 SER A O 1
ATOM 637 N N . VAL A 1 80 ? -42.412 -13.257 89.593 1.00 59.41 80 VAL A N 1
ATOM 638 C CA . VAL A 1 80 ? -43.511 -12.416 90.101 1.00 59.41 80 VAL A CA 1
ATOM 639 C C . VAL A 1 80 ? -44.546 -13.250 90.854 1.00 59.41 80 VAL A C 1
ATOM 641 O O . VAL A 1 80 ? -44.999 -12.837 91.919 1.00 59.41 80 VAL A O 1
ATOM 644 N N . ARG A 1 81 ? -44.900 -14.441 90.354 1.00 58.56 81 ARG A N 1
ATOM 645 C CA . ARG A 1 81 ? -45.817 -15.353 91.061 1.00 58.56 81 ARG A CA 1
ATOM 646 C C . ARG A 1 81 ? -45.298 -15.732 92.444 1.00 58.56 81 ARG A C 1
ATOM 648 O O . ARG A 1 81 ? -46.081 -15.778 93.388 1.00 58.56 81 ARG A O 1
ATOM 655 N N . LEU A 1 82 ? -43.996 -15.977 92.562 1.00 63.97 82 LEU A N 1
ATOM 656 C CA . LEU A 1 82 ? -43.343 -16.339 93.819 1.00 63.97 82 LEU A CA 1
ATOM 657 C C . LEU A 1 82 ? -43.391 -15.184 94.830 1.00 63.97 82 LEU A C 1
ATOM 659 O O . LEU A 1 82 ? -43.755 -15.391 95.985 1.00 63.97 82 LEU A O 1
ATOM 663 N N . ILE A 1 83 ? -43.124 -13.960 94.370 1.00 62.28 83 ILE A N 1
ATOM 664 C CA . ILE A 1 83 ? -43.206 -12.741 95.188 1.00 62.28 83 ILE A CA 1
ATOM 665 C C . ILE A 1 83 ? -44.648 -12.474 95.638 1.00 62.28 83 ILE A C 1
ATOM 667 O O . ILE A 1 83 ? -44.883 -12.187 96.808 1.00 62.28 83 ILE A O 1
ATOM 671 N N . VAL A 1 84 ? -45.629 -12.596 94.738 1.00 57.53 84 VAL A N 1
ATOM 672 C CA . VAL A 1 84 ? -47.050 -12.415 95.078 1.00 57.53 84 VAL A CA 1
ATOM 673 C C . VAL A 1 84 ? -47.504 -13.468 96.089 1.00 57.53 84 VAL A C 1
ATOM 675 O O . VAL A 1 84 ? -48.197 -13.123 97.041 1.00 57.53 84 VAL A O 1
ATOM 678 N N . ALA A 1 85 ? -47.082 -14.727 95.939 1.00 59.94 85 ALA A N 1
ATOM 679 C CA . ALA A 1 85 ? -47.391 -15.782 96.902 1.00 59.94 85 ALA A CA 1
ATOM 680 C C . ALA A 1 85 ? -46.811 -15.481 98.296 1.00 59.94 85 ALA A C 1
ATOM 682 O O . ALA A 1 85 ? -47.504 -15.650 99.297 1.00 59.94 85 ALA A O 1
ATOM 683 N N . GLN A 1 86 ? -45.577 -14.974 98.363 1.00 66.19 86 GLN A N 1
ATOM 684 C CA . GLN A 1 86 ? -44.962 -14.536 99.618 1.00 66.19 86 GLN A CA 1
ATOM 685 C C . GLN A 1 86 ? -45.685 -13.326 100.228 1.00 66.19 86 GLN A C 1
ATOM 687 O O . GLN A 1 86 ? -45.924 -13.298 101.432 1.00 66.19 86 GLN A O 1
ATOM 692 N N . LEU A 1 87 ? -46.086 -12.349 99.411 1.00 56.00 87 LEU A N 1
ATOM 693 C CA . LEU A 1 87 ? -46.806 -11.161 99.873 1.00 56.00 87 LEU A CA 1
ATOM 694 C C . LEU A 1 87 ? -48.202 -11.509 100.412 1.00 56.00 87 LEU A C 1
ATOM 696 O O . LEU A 1 87 ? -48.617 -10.984 101.441 1.00 56.00 87 LEU A O 1
ATOM 700 N N . VAL A 1 88 ? -48.915 -12.422 99.744 1.00 60.84 88 VAL A N 1
ATOM 701 C CA . VAL A 1 88 ? -50.221 -12.926 100.194 1.00 60.84 88 VAL A CA 1
ATOM 702 C C . VAL A 1 88 ? -50.088 -13.694 101.509 1.00 60.84 88 VAL A C 1
ATOM 704 O O . VAL A 1 88 ? -50.915 -13.494 102.395 1.00 60.84 88 VAL A O 1
ATOM 707 N N . ALA A 1 89 ? -49.034 -14.501 101.676 1.00 62.06 89 ALA A N 1
ATOM 708 C CA . ALA A 1 89 ? -48.762 -15.194 102.936 1.00 62.06 89 ALA A CA 1
ATOM 709 C C . ALA A 1 89 ? -48.547 -14.206 104.101 1.00 62.06 89 ALA A C 1
ATOM 711 O O . ALA A 1 89 ? -49.170 -14.353 105.150 1.00 62.06 89 ALA A O 1
ATOM 712 N N . VAL A 1 90 ? -47.764 -13.143 103.885 1.00 57.66 90 VAL A N 1
ATOM 713 C CA . VAL A 1 90 ? -47.524 -12.088 104.890 1.00 57.66 90 VAL A CA 1
ATOM 714 C C . VAL A 1 90 ? -48.804 -11.315 105.231 1.00 57.66 90 VAL A C 1
ATOM 716 O O . VAL A 1 90 ? -49.057 -11.001 106.391 1.00 57.66 90 VAL A O 1
ATOM 719 N N . LEU A 1 91 ? -49.644 -11.015 104.238 1.00 49.34 91 LEU A N 1
ATOM 720 C CA . LEU A 1 91 ? -50.904 -10.302 104.464 1.00 49.34 91 LEU A CA 1
ATOM 721 C C . LEU A 1 91 ? -51.942 -11.170 105.194 1.00 49.34 91 LEU A C 1
ATOM 723 O O . LEU A 1 91 ? -52.683 -10.648 106.026 1.00 49.34 91 LEU A O 1
ATOM 727 N N . SER A 1 92 ? -51.960 -12.487 104.959 1.00 55.56 92 SER A N 1
ATOM 728 C CA . SER A 1 92 ? -52.852 -13.416 105.669 1.00 55.56 92 SER A CA 1
ATOM 729 C C . SER A 1 92 ? -52.532 -13.596 107.160 1.00 55.56 92 SER A C 1
ATOM 731 O O . SER A 1 92 ? -53.426 -13.943 107.927 1.00 55.56 92 SER A O 1
ATOM 733 N N . GLU A 1 93 ? -51.308 -13.290 107.602 1.00 52.53 93 GLU A N 1
ATOM 734 C CA . GLU A 1 93 ? -50.913 -13.320 109.022 1.00 52.53 93 GLU A CA 1
ATOM 735 C C . GLU A 1 93 ? -51.488 -12.145 109.840 1.00 52.53 93 GLU A C 1
ATOM 737 O O . GLU A 1 93 ? -51.555 -12.207 111.066 1.00 52.53 93 GLU A O 1
ATOM 742 N N . THR A 1 94 ? -51.956 -11.075 109.187 1.00 46.84 94 THR A N 1
ATOM 743 C CA . THR A 1 94 ? -52.405 -9.843 109.870 1.00 46.84 94 THR A CA 1
ATOM 744 C C . THR A 1 94 ? -53.874 -9.828 110.307 1.00 46.84 94 THR A C 1
ATOM 746 O O . THR A 1 94 ? -54.354 -8.812 110.810 1.00 46.84 94 THR A O 1
ATOM 749 N N . GLN A 1 95 ? -54.603 -10.939 110.164 1.00 44.94 95 GLN A N 1
ATOM 750 C CA . GLN A 1 95 ? -56.053 -10.971 110.379 1.00 44.94 95 GLN A CA 1
ATOM 751 C C . GLN A 1 95 ? -56.520 -12.120 111.288 1.00 44.94 95 GLN A C 1
ATOM 753 O O . GLN A 1 95 ? -57.350 -12.930 110.901 1.00 44.94 95 GLN A O 1
ATOM 758 N N . THR A 1 96 ? -56.057 -12.138 112.543 1.00 40.34 96 THR A N 1
ATOM 759 C CA . THR A 1 96 ? -56.753 -12.808 113.667 1.00 40.34 96 THR A CA 1
ATOM 760 C C . THR A 1 96 ? -56.336 -12.185 115.012 1.00 40.34 96 THR A C 1
ATOM 762 O O . THR A 1 96 ? -55.135 -12.052 115.244 1.00 40.34 96 THR A O 1
ATOM 765 N N . PRO A 1 97 ? -57.263 -11.799 115.919 1.00 40.44 97 PRO A N 1
ATOM 766 C CA . PRO A 1 97 ? -56.913 -11.324 117.258 1.00 40.44 97 PRO A CA 1
ATOM 767 C C . PRO A 1 97 ? -56.643 -12.497 118.217 1.00 40.44 97 PRO A C 1
ATOM 769 O O . PRO A 1 97 ? -57.323 -13.520 118.170 1.00 40.44 97 PRO A O 1
ATOM 772 N N . ALA A 1 98 ? -55.640 -12.326 119.083 1.00 37.38 98 ALA A N 1
ATOM 773 C CA . ALA A 1 98 ? -55.131 -13.323 120.029 1.00 37.38 98 ALA A CA 1
ATOM 774 C C . ALA A 1 98 ? -56.164 -13.801 121.074 1.00 37.38 98 ALA A C 1
ATOM 776 O O . ALA A 1 98 ? -57.071 -13.054 121.451 1.00 37.38 98 ALA A O 1
ATOM 777 N N . PRO A 1 99 ? -55.932 -14.988 121.659 1.00 40.12 99 PRO A N 1
ATOM 778 C CA . PRO A 1 99 ? -55.696 -15.018 123.100 1.00 40.12 99 PRO A CA 1
ATOM 779 C C . PRO A 1 99 ? -54.434 -15.801 123.496 1.00 40.12 99 PRO A C 1
ATOM 781 O O . PRO A 1 99 ? -53.822 -16.500 122.696 1.00 40.12 99 PRO A O 1
ATOM 784 N N . ALA A 1 100 ? -54.039 -15.576 124.747 1.00 43.31 100 ALA A N 1
ATOM 785 C CA . ALA A 1 100 ? -52.783 -15.946 125.378 1.00 43.31 100 ALA A CA 1
ATOM 786 C C . ALA A 1 100 ? -52.478 -17.457 125.440 1.00 43.31 100 ALA A C 1
ATOM 788 O O . ALA A 1 100 ? -53.375 -18.295 125.428 1.00 43.31 100 ALA A O 1
ATOM 789 N N . ASP A 1 101 ? -51.181 -17.704 125.641 1.00 37.84 101 ASP A N 1
ATOM 790 C CA . ASP A 1 101 ? -50.466 -18.941 125.973 1.00 37.84 101 ASP A CA 1
ATOM 791 C C . ASP A 1 101 ? -49.923 -19.828 124.833 1.00 37.84 101 ASP A C 1
ATOM 793 O O . ASP A 1 101 ? -50.628 -20.262 123.929 1.00 37.84 101 ASP A O 1
ATOM 797 N N . ILE A 1 102 ? -48.638 -20.182 125.035 1.00 38.09 102 ILE A N 1
ATOM 798 C CA . ILE A 1 102 ? -47.816 -21.267 124.458 1.00 38.09 102 ILE A CA 1
ATOM 799 C C . ILE A 1 102 ? -46.760 -20.857 123.398 1.00 38.09 102 ILE A C 1
ATOM 801 O O . ILE A 1 102 ? -47.067 -20.640 122.237 1.00 38.09 102 ILE A O 1
ATOM 805 N N . ALA A 1 103 ? -45.495 -20.888 123.863 1.00 37.84 103 ALA A N 1
ATOM 806 C CA . ALA A 1 103 ? -44.204 -21.221 123.215 1.00 37.84 103 ALA A CA 1
ATOM 807 C C . ALA A 1 103 ? -43.748 -20.518 121.902 1.00 37.84 103 ALA A C 1
ATOM 809 O O . ALA A 1 103 ? -44.542 -20.264 121.004 1.00 37.84 103 ALA A O 1
ATOM 810 N N . PRO A 1 104 ? -42.434 -20.243 121.727 1.00 42.38 104 PRO A N 1
ATOM 811 C CA . PRO A 1 104 ? -41.936 -19.545 120.543 1.00 42.38 104 PRO A CA 1
ATOM 812 C C . PRO A 1 104 ? -41.849 -20.492 119.333 1.00 42.38 104 PRO A C 1
ATOM 814 O O . PRO A 1 104 ? -41.313 -21.595 119.480 1.00 42.38 104 PRO A O 1
ATOM 817 N N . PRO A 1 105 ? -42.254 -20.076 118.118 1.00 40.03 105 PRO A N 1
ATOM 818 C CA . PRO A 1 105 ? -41.832 -20.748 116.907 1.00 40.03 105 PRO A CA 1
ATOM 819 C C . PRO A 1 105 ? -40.495 -20.193 116.403 1.00 40.03 105 PRO A C 1
ATOM 821 O O . PRO A 1 105 ? -40.156 -19.016 116.519 1.00 40.03 105 PRO A O 1
ATOM 824 N N . SER A 1 106 ? -39.748 -21.127 115.837 1.00 39.12 106 SER A N 1
ATOM 825 C CA . SER A 1 106 ? -38.501 -21.021 115.095 1.00 39.12 106 SER A CA 1
ATOM 826 C C . SER A 1 106 ? -38.446 -19.905 114.048 1.00 39.12 106 SER A C 1
ATOM 828 O O . SER A 1 106 ? -39.425 -19.605 113.372 1.00 39.12 106 SER A O 1
ATOM 830 N N . GLN A 1 107 ? -37.228 -19.391 113.858 1.00 48.28 107 GLN A N 1
ATOM 831 C CA . GLN A 1 107 ? -36.797 -18.530 112.759 1.00 48.28 107 GLN A CA 1
ATOM 832 C C . GLN A 1 107 ? -37.375 -18.957 111.398 1.00 48.28 107 GLN A C 1
ATOM 834 O O . GLN A 1 107 ? -37.086 -20.052 110.920 1.00 48.28 107 GLN A O 1
ATOM 839 N N . SER A 1 108 ? -38.075 -18.049 110.718 1.00 40.22 108 SER A N 1
ATOM 840 C CA . SER A 1 108 ? -38.174 -18.070 109.258 1.00 40.22 108 SER A CA 1
ATOM 841 C C . SER A 1 108 ? -38.386 -16.651 108.715 1.00 40.22 108 SER A C 1
ATOM 843 O O . SER A 1 108 ? -39.343 -15.989 109.093 1.00 40.22 108 SER A O 1
ATOM 845 N N . GLY A 1 109 ? -37.457 -16.202 107.859 1.00 38.34 109 GLY A N 1
ATOM 846 C CA . GLY A 1 109 ? -37.621 -15.112 106.886 1.00 38.34 109 GLY A CA 1
ATOM 847 C C . GLY A 1 109 ? -37.736 -13.672 107.406 1.00 38.34 109 GLY A C 1
ATOM 848 O O . GLY A 1 109 ? -38.834 -13.169 107.605 1.00 38.34 109 GLY A O 1
ATOM 849 N N . LYS A 1 110 ? -36.615 -12.940 107.498 1.00 38.44 110 LYS A N 1
ATOM 850 C CA . LYS A 1 110 ? -36.648 -11.463 107.507 1.00 38.44 110 LYS A CA 1
ATOM 851 C C . LYS A 1 110 ? -36.981 -10.944 106.095 1.00 38.44 110 LYS A C 1
ATOM 853 O O . LYS A 1 110 ? -36.355 -11.410 105.143 1.00 38.44 110 LYS A O 1
ATOM 858 N N . PRO A 1 111 ? -37.871 -9.950 105.936 1.00 42.34 111 PRO A N 1
ATOM 859 C CA . PRO A 1 111 ? -38.064 -9.275 104.660 1.00 42.34 111 PRO A CA 1
ATOM 860 C C . PRO A 1 111 ? -36.912 -8.287 104.420 1.00 42.34 111 PRO A C 1
ATOM 862 O O . PRO A 1 111 ? -36.684 -7.387 105.227 1.00 42.34 111 PRO A O 1
ATOM 865 N N . GLY A 1 112 ? -36.186 -8.468 103.312 1.00 52.19 112 GLY A N 1
ATOM 866 C CA . GLY A 1 112 ? -35.147 -7.543 102.840 1.00 52.19 112 GLY A CA 1
ATOM 867 C C . GLY A 1 112 ? -33.715 -8.082 102.896 1.00 52.19 112 GLY A C 1
ATOM 868 O O . GLY A 1 112 ? -32.869 -7.478 103.549 1.00 52.19 112 GLY A O 1
ATOM 869 N N . ASP A 1 113 ? -33.423 -9.191 102.207 1.00 50.78 113 ASP A N 1
ATOM 870 C CA . ASP A 1 113 ? -32.044 -9.650 101.988 1.00 50.78 113 ASP A CA 1
ATOM 871 C C . ASP A 1 113 ? -31.371 -8.813 100.864 1.00 50.78 113 ASP A C 1
ATOM 873 O O . ASP A 1 113 ? -31.806 -8.883 99.709 1.00 50.78 113 ASP A O 1
ATOM 877 N N . PRO A 1 114 ? -30.326 -8.003 101.151 1.00 55.19 114 PRO A N 1
ATOM 878 C CA . PRO A 1 114 ? -29.645 -7.150 100.166 1.00 55.19 114 PRO A CA 1
ATOM 879 C C . PRO A 1 114 ? -28.953 -7.925 99.037 1.00 55.19 114 PRO A C 1
ATOM 881 O O . PRO A 1 114 ? -28.592 -7.343 98.011 1.00 55.19 114 PRO A O 1
ATOM 884 N N . THR A 1 115 ? -28.736 -9.229 99.223 1.00 54.47 115 THR A N 1
ATOM 885 C CA . THR A 1 115 ? -28.086 -10.094 98.233 1.00 54.47 115 THR A CA 1
ATOM 886 C C . THR A 1 115 ? -28.977 -10.336 97.011 1.00 54.47 115 THR A C 1
ATOM 888 O O . THR A 1 115 ? -28.497 -10.220 95.885 1.00 54.47 115 THR A O 1
ATOM 891 N N . ALA A 1 116 ? -30.290 -10.503 97.204 1.00 55.88 116 ALA A N 1
ATOM 892 C CA . ALA A 1 116 ? -31.251 -10.719 96.119 1.00 55.88 116 ALA A CA 1
ATOM 893 C C . ALA A 1 116 ? -31.361 -9.514 95.160 1.00 55.88 116 ALA A C 1
ATOM 895 O O . ALA A 1 116 ? -31.469 -9.680 93.945 1.00 55.88 116 ALA A O 1
ATOM 896 N N . ILE A 1 117 ? -31.278 -8.287 95.687 1.00 55.25 117 I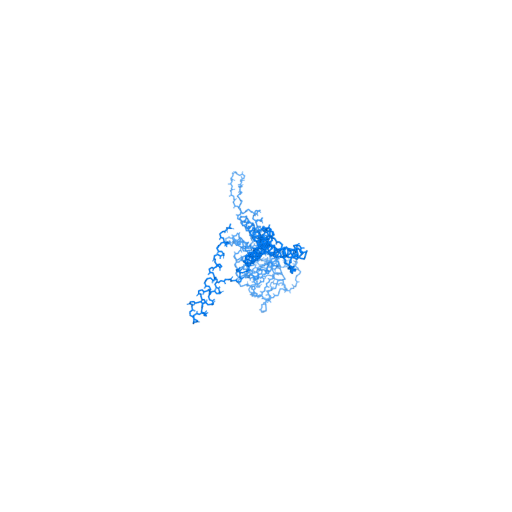LE A N 1
ATOM 897 C CA . ILE A 1 117 ? -31.321 -7.049 94.884 1.00 55.25 117 ILE A CA 1
ATOM 898 C C . ILE A 1 117 ? -30.032 -6.882 94.063 1.00 55.25 117 ILE A C 1
ATOM 900 O O . ILE A 1 117 ? -30.066 -6.432 92.913 1.00 55.25 117 ILE A O 1
ATOM 904 N N . ARG A 1 118 ? -28.882 -7.266 94.631 1.00 56.41 118 ARG A N 1
ATOM 905 C CA . ARG A 1 118 ? -27.578 -7.197 93.960 1.00 56.41 118 ARG A CA 1
ATOM 906 C C . ARG A 1 118 ? -27.462 -8.224 92.833 1.00 56.41 118 ARG A C 1
ATOM 908 O O . ARG A 1 118 ? -26.981 -7.876 91.756 1.00 56.41 118 ARG A O 1
ATOM 915 N N . ASP A 1 119 ? -27.946 -9.441 93.057 1.00 63.28 119 ASP A N 1
ATOM 916 C CA . ASP A 1 119 ? -27.935 -10.510 92.055 1.00 63.28 119 ASP A CA 1
ATOM 917 C C . ASP A 1 119 ? -28.897 -10.202 90.896 1.00 63.28 119 ASP A C 1
ATOM 919 O O . ASP A 1 119 ? -28.537 -10.380 89.731 1.00 63.28 119 ASP A O 1
ATOM 923 N N . LEU A 1 120 ? -30.062 -9.608 91.188 1.00 65.25 120 LEU A N 1
ATOM 924 C CA . LEU A 1 120 ? -30.982 -9.092 90.168 1.00 65.25 120 LEU A CA 1
ATOM 925 C C . LEU A 1 120 ? -30.332 -7.988 89.317 1.00 65.25 120 LEU A C 1
ATOM 927 O O . LEU A 1 120 ? -30.445 -7.987 88.092 1.00 65.25 120 LEU A O 1
ATOM 931 N N . SER A 1 121 ? -29.611 -7.064 89.954 1.00 63.25 121 SER A N 1
ATOM 932 C CA . SER A 1 121 ? -28.922 -5.966 89.263 1.00 63.25 121 SER A CA 1
ATOM 933 C C . SER A 1 121 ? -27.799 -6.475 88.348 1.00 63.25 121 SER A C 1
ATOM 935 O O . SER A 1 121 ? -27.663 -6.003 87.219 1.00 63.25 121 SER A O 1
ATOM 937 N N . TYR A 1 122 ? -27.028 -7.474 88.795 1.00 67.56 122 TYR A N 1
ATOM 938 C CA . TYR A 1 122 ? -26.007 -8.136 87.974 1.00 67.56 122 TYR A CA 1
ATOM 939 C C . TYR A 1 122 ? -26.619 -8.893 86.791 1.00 67.56 122 TYR A C 1
ATOM 941 O O . TYR A 1 122 ? -26.113 -8.784 85.675 1.00 67.56 122 TYR A O 1
ATOM 949 N N . ALA A 1 123 ? -27.728 -9.608 87.002 1.00 67.69 123 ALA A N 1
ATOM 950 C CA . ALA A 1 123 ? -28.437 -10.309 85.934 1.00 67.69 123 ALA A CA 1
ATOM 951 C C . ALA A 1 123 ? -28.953 -9.339 84.856 1.00 67.69 123 ALA A C 1
ATOM 953 O O . ALA A 1 123 ? -28.770 -9.590 83.665 1.00 67.69 123 ALA A O 1
ATOM 954 N N . ILE A 1 124 ? -29.514 -8.192 85.260 1.00 68.44 124 ILE A N 1
ATOM 955 C CA . ILE A 1 124 ? -29.957 -7.130 84.340 1.00 68.44 124 ILE A CA 1
ATOM 956 C C . ILE A 1 124 ? -28.769 -6.525 83.575 1.00 68.44 124 ILE A C 1
ATOM 958 O O . ILE A 1 124 ? -28.857 -6.321 82.364 1.00 68.44 124 ILE A O 1
ATOM 962 N N . ALA A 1 125 ? -27.646 -6.261 84.248 1.00 63.62 125 ALA A N 1
ATOM 963 C CA . ALA A 1 125 ? -26.456 -5.695 83.613 1.00 63.62 125 ALA A CA 1
ATOM 964 C C . ALA A 1 125 ? -25.834 -6.649 82.576 1.00 63.62 125 ALA A C 1
ATOM 966 O O . ALA A 1 125 ? -25.484 -6.223 81.473 1.00 63.62 125 ALA A O 1
ATOM 967 N N . VAL A 1 126 ? -25.746 -7.945 82.894 1.00 68.88 126 VAL A N 1
ATOM 968 C CA . VAL A 1 126 ? -25.285 -8.980 81.956 1.00 68.88 126 VAL A CA 1
ATOM 969 C C . VAL A 1 126 ? -26.253 -9.112 80.778 1.00 68.88 126 VAL A C 1
ATOM 971 O O . VAL A 1 126 ? -25.803 -9.179 79.635 1.00 68.88 126 VAL A O 1
ATOM 974 N N . LEU A 1 127 ? -27.568 -9.062 81.022 1.00 68.19 127 LEU A N 1
ATOM 975 C CA . LEU A 1 127 ? -28.589 -9.072 79.968 1.00 68.19 127 LEU A CA 1
ATOM 976 C C . LEU A 1 127 ? -28.432 -7.897 79.002 1.00 68.19 127 LEU A C 1
ATOM 978 O O . LEU A 1 127 ? -28.418 -8.104 77.790 1.00 68.19 127 LEU A O 1
ATOM 982 N N . LEU A 1 128 ? -28.264 -6.678 79.519 1.00 67.38 128 LEU A N 1
ATOM 983 C CA . LEU A 1 128 ? -28.040 -5.490 78.693 1.00 67.38 128 LEU A CA 1
ATOM 984 C C . LEU A 1 128 ? -26.736 -5.603 77.891 1.00 67.38 128 LEU A C 1
ATOM 986 O O . LEU A 1 128 ? -26.729 -5.308 76.697 1.00 67.38 128 LEU A O 1
ATOM 990 N N . GLY A 1 129 ? -25.656 -6.088 78.510 1.00 64.19 129 GLY A N 1
ATOM 991 C CA . GLY A 1 129 ? -24.373 -6.303 77.836 1.00 64.19 129 GLY A CA 1
ATOM 992 C C . GLY A 1 129 ? -24.459 -7.314 76.688 1.00 64.19 129 GLY A C 1
ATOM 993 O O . GLY A 1 129 ? -23.973 -7.047 75.588 1.00 64.19 129 GLY A O 1
ATOM 994 N N . VAL A 1 130 ? -25.130 -8.449 76.911 1.00 73.00 130 VAL A N 1
ATOM 995 C CA . VAL A 1 130 ? -25.349 -9.484 75.887 1.00 73.00 130 VAL A CA 1
ATOM 996 C C . VAL A 1 130 ? -26.270 -8.979 74.776 1.00 73.00 130 VAL A C 1
ATOM 998 O O . VAL A 1 130 ? -25.989 -9.227 73.605 1.00 73.00 130 VAL A O 1
ATOM 1001 N N . LEU A 1 131 ? -27.327 -8.230 75.106 1.00 69.69 131 LEU A N 1
ATOM 1002 C CA . LEU A 1 131 ? -28.249 -7.652 74.125 1.00 69.69 131 LEU A CA 1
ATOM 1003 C C . LEU A 1 131 ? -27.527 -6.672 73.187 1.00 69.69 131 LEU A C 1
ATOM 1005 O O . LEU A 1 131 ? -27.678 -6.746 71.966 1.00 69.69 131 LEU A O 1
ATOM 1009 N N . VAL A 1 132 ? -26.700 -5.787 73.753 1.00 69.56 132 VAL A N 1
ATOM 1010 C CA . VAL A 1 132 ? -25.886 -4.841 72.982 1.00 69.56 132 VAL A CA 1
ATOM 1011 C C . VAL A 1 132 ? -24.902 -5.600 72.095 1.00 69.56 132 VAL A C 1
ATOM 1013 O O . VAL A 1 132 ? -24.892 -5.370 70.886 1.00 69.56 132 VAL A O 1
ATOM 1016 N N . ALA A 1 133 ? -24.144 -6.557 72.641 1.00 65.69 133 ALA A N 1
ATOM 1017 C CA . ALA A 1 133 ? -23.196 -7.362 71.867 1.00 65.69 133 ALA A CA 1
ATOM 1018 C C . ALA A 1 133 ? -23.882 -8.119 70.714 1.00 65.69 133 ALA A C 1
ATOM 1020 O O . ALA A 1 133 ? -23.419 -8.051 69.573 1.00 65.69 133 ALA A O 1
ATOM 1021 N N . ALA A 1 134 ? -25.030 -8.751 70.976 1.00 67.62 134 ALA A N 1
ATOM 1022 C CA . ALA A 1 134 ? -25.816 -9.469 69.975 1.00 67.62 134 ALA A CA 1
ATOM 1023 C C . ALA A 1 134 ? -26.346 -8.545 68.864 1.00 67.62 134 ALA A C 1
ATOM 1025 O O . ALA A 1 134 ? -26.409 -8.958 67.707 1.00 67.62 134 ALA A O 1
ATOM 1026 N N . SER A 1 135 ? -26.669 -7.285 69.178 1.00 68.12 135 SER A N 1
ATOM 1027 C CA . SER A 1 135 ? -27.153 -6.306 68.193 1.00 68.12 135 SER A CA 1
ATOM 1028 C C . SER A 1 135 ? -26.075 -5.799 67.220 1.00 68.12 135 SER A C 1
ATOM 1030 O O . SER A 1 135 ? -26.390 -5.426 66.089 1.00 68.12 135 SER A O 1
ATOM 1032 N N . THR A 1 136 ? -24.795 -5.815 67.615 1.00 70.62 136 THR A N 1
ATOM 1033 C CA . THR A 1 136 ? -23.699 -5.269 66.787 1.00 70.62 136 THR A CA 1
ATOM 1034 C C . THR A 1 136 ? -23.325 -6.162 65.603 1.00 70.62 136 THR A C 1
ATOM 1036 O O . THR A 1 136 ? -22.952 -5.657 64.543 1.00 70.62 136 THR A O 1
ATOM 1039 N N . VAL A 1 137 ? -23.466 -7.483 65.747 1.00 73.31 137 VAL A N 1
ATOM 1040 C CA . VAL A 1 137 ? -23.066 -8.462 64.722 1.00 73.31 137 VAL A CA 1
ATOM 1041 C C . VAL A 1 137 ? -23.924 -8.351 63.448 1.00 73.31 137 VAL A C 1
ATOM 1043 O O . VAL A 1 137 ? -23.344 -8.218 62.366 1.00 73.31 137 VAL A O 1
ATOM 1046 N N . PRO A 1 138 ? -25.273 -8.314 63.512 1.00 74.38 138 PRO A N 1
ATOM 1047 C CA . PRO A 1 138 ? -26.109 -8.086 62.333 1.00 74.38 138 PRO A CA 1
ATOM 1048 C C . PRO A 1 138 ? -25.810 -6.747 61.656 1.00 74.38 138 PRO A C 1
ATOM 1050 O O . PRO A 1 138 ? -25.745 -6.677 60.431 1.00 74.38 138 PRO A O 1
ATOM 1053 N N . PHE A 1 139 ? -25.575 -5.694 62.443 1.00 73.44 139 PHE A N 1
ATOM 1054 C CA . PHE A 1 139 ? -25.290 -4.360 61.916 1.00 73.44 139 PHE A CA 1
ATOM 1055 C C . PHE A 1 139 ? -23.956 -4.316 61.154 1.00 73.44 139 PHE A C 1
ATOM 1057 O O . PHE A 1 139 ? -23.875 -3.727 60.074 1.00 73.44 139 PHE A O 1
ATOM 1064 N N . ALA A 1 140 ? -22.922 -4.994 61.665 1.00 72.00 140 ALA A N 1
ATOM 1065 C CA . ALA A 1 140 ? -21.638 -5.139 60.983 1.00 72.00 140 ALA A CA 1
ATOM 1066 C C . ALA A 1 140 ? -21.771 -5.924 59.667 1.00 72.00 140 ALA A C 1
ATOM 1068 O O . ALA A 1 140 ? -21.238 -5.495 58.644 1.00 72.00 140 ALA A O 1
ATOM 1069 N N . LEU A 1 141 ? -22.531 -7.026 59.662 1.00 77.44 141 LEU A N 1
ATOM 1070 C CA . LEU A 1 141 ? -22.785 -7.822 58.455 1.00 77.44 141 LEU A CA 1
ATOM 1071 C C . LEU A 1 141 ? -23.580 -7.045 57.400 1.00 77.44 141 LEU A C 1
ATOM 1073 O O . LEU A 1 141 ? -23.239 -7.102 56.221 1.00 77.44 141 LEU A O 1
ATOM 1077 N N . ILE A 1 142 ? -24.587 -6.271 57.816 1.00 76.38 142 ILE A N 1
ATOM 1078 C CA . ILE A 1 142 ? -25.335 -5.367 56.931 1.00 76.38 142 ILE A CA 1
ATOM 1079 C C . ILE A 1 142 ? -24.392 -4.329 56.326 1.00 76.38 142 ILE A C 1
ATOM 1081 O O . ILE A 1 142 ? -24.430 -4.106 55.121 1.00 76.38 142 ILE A O 1
ATOM 1085 N N . ARG A 1 143 ? -23.511 -3.720 57.128 1.00 75.94 143 ARG A N 1
ATOM 1086 C CA . ARG A 1 143 ? -22.550 -2.727 56.634 1.00 75.94 143 ARG A CA 1
ATOM 1087 C C . ARG A 1 143 ? -21.585 -3.323 55.609 1.00 75.94 143 ARG A C 1
ATOM 1089 O O . ARG A 1 143 ? -21.351 -2.704 54.576 1.00 75.94 143 ARG A O 1
ATOM 1096 N N . VAL A 1 144 ? -21.057 -4.521 55.868 1.00 80.94 144 VAL A N 1
ATOM 1097 C CA . VAL A 1 144 ? -20.197 -5.250 54.919 1.00 80.94 144 VAL A CA 1
ATOM 1098 C C . VAL A 1 144 ? -20.959 -5.575 53.636 1.00 80.94 144 VAL A C 1
ATOM 1100 O O . VAL A 1 144 ? -20.427 -5.358 52.554 1.00 80.94 144 VAL A O 1
ATOM 1103 N N . TRP A 1 145 ? -22.210 -6.022 53.734 1.00 81.31 145 TRP A N 1
ATOM 1104 C CA . TRP A 1 145 ? -23.046 -6.325 52.571 1.00 81.31 145 TRP A CA 1
ATOM 1105 C C . TRP A 1 145 ? -23.402 -5.086 51.746 1.00 81.31 145 TRP A C 1
ATOM 1107 O O . TRP A 1 145 ? -23.326 -5.127 50.520 1.00 81.31 145 TRP A O 1
ATOM 1117 N N . ILE A 1 146 ? -23.756 -3.972 52.398 1.00 80.06 146 ILE A N 1
ATOM 1118 C CA . ILE A 1 146 ? -23.999 -2.693 51.721 1.00 80.06 146 ILE A CA 1
ATOM 1119 C C . ILE A 1 146 ? -22.729 -2.280 50.980 1.00 80.06 146 ILE A C 1
ATOM 1121 O O . ILE A 1 146 ? -22.812 -1.978 49.796 1.00 80.06 146 ILE A O 1
ATOM 1125 N N . ASN A 1 147 ? -21.569 -2.329 51.643 1.00 80.75 147 ASN A N 1
ATOM 1126 C CA . ASN A 1 147 ? -20.288 -1.980 51.030 1.00 80.75 147 ASN A CA 1
ATOM 1127 C C . ASN A 1 147 ? -19.923 -2.902 49.855 1.00 80.75 147 ASN A C 1
ATOM 1129 O O . ASN A 1 147 ? -19.523 -2.418 48.804 1.00 80.75 147 ASN A O 1
ATOM 1133 N N . ASP A 1 148 ? -20.085 -4.218 49.987 1.00 79.00 148 ASP A N 1
ATOM 1134 C CA . ASP A 1 148 ? -19.839 -5.166 48.893 1.00 79.00 148 ASP A CA 1
ATOM 1135 C C . ASP A 1 148 ? -20.761 -4.887 47.693 1.00 79.00 148 ASP A C 1
ATOM 1137 O O . ASP A 1 148 ? -20.326 -4.866 46.540 1.00 79.00 148 ASP A O 1
ATOM 1141 N N . ARG A 1 149 ? -22.038 -4.590 47.955 1.00 78.12 149 ARG A N 1
ATOM 1142 C CA . ARG A 1 149 ? -23.017 -4.296 46.906 1.00 78.12 149 ARG A CA 1
ATOM 1143 C C . ARG A 1 149 ? -22.775 -2.944 46.242 1.00 78.12 149 ARG A C 1
ATOM 1145 O O . ARG A 1 149 ? -22.960 -2.841 45.029 1.00 78.12 149 ARG A O 1
ATOM 1152 N N . THR A 1 150 ? -22.366 -1.923 46.994 1.00 79.50 150 THR A N 1
ATOM 1153 C CA . THR A 1 150 ? -22.023 -0.609 46.433 1.00 79.50 150 THR A CA 1
ATOM 1154 C C . THR A 1 150 ? -20.743 -0.676 45.611 1.00 79.50 150 THR A C 1
ATOM 1156 O O . THR A 1 150 ? -20.720 -0.108 44.524 1.00 79.50 150 THR A O 1
ATOM 1159 N N . ILE A 1 151 ? -19.729 -1.430 46.047 1.00 78.94 151 ILE A N 1
ATOM 1160 C CA . ILE A 1 151 ? -18.496 -1.656 45.278 1.00 78.94 151 ILE A CA 1
ATOM 1161 C C . ILE A 1 151 ? -18.808 -2.382 43.966 1.00 78.94 151 ILE A C 1
ATOM 1163 O O . ILE A 1 151 ? -18.461 -1.889 42.897 1.00 78.94 151 ILE A O 1
ATOM 1167 N N . LYS A 1 152 ? -19.565 -3.486 44.007 1.00 83.06 152 LYS A N 1
ATOM 1168 C CA . LYS A 1 152 ? -19.971 -4.211 42.787 1.00 83.06 152 LYS A CA 1
ATOM 1169 C C . LYS A 1 152 ? -20.832 -3.362 41.852 1.00 83.06 152 LYS A C 1
ATOM 1171 O O . LYS A 1 152 ? -20.757 -3.511 40.634 1.00 83.06 152 LYS A O 1
ATOM 1176 N N . ALA A 1 153 ? -21.683 -2.492 42.396 1.00 81.06 153 ALA A N 1
ATOM 1177 C CA . ALA A 1 153 ? -22.458 -1.552 41.592 1.00 81.06 153 ALA A CA 1
ATOM 1178 C C . ALA A 1 153 ? -21.558 -0.488 40.941 1.00 81.06 153 ALA A C 1
ATOM 1180 O O . ALA A 1 153 ? -21.749 -0.184 39.764 1.00 81.06 153 ALA A O 1
ATOM 1181 N N . ALA A 1 154 ? -20.553 0.014 41.665 1.00 78.69 154 ALA A N 1
ATOM 1182 C CA . ALA A 1 154 ? -19.561 0.948 41.143 1.00 78.69 154 ALA A CA 1
ATOM 1183 C C . ALA A 1 154 ? -18.732 0.315 40.014 1.00 78.69 154 ALA A C 1
ATOM 1185 O O . ALA A 1 154 ? -18.665 0.891 38.933 1.00 78.69 154 ALA A O 1
ATOM 1186 N N . GLU A 1 155 ? -18.213 -0.902 40.193 1.00 84.25 155 GLU A N 1
ATOM 1187 C CA . GLU A 1 155 ? -17.466 -1.637 39.156 1.00 84.25 155 GLU A CA 1
ATOM 1188 C C . GLU A 1 155 ? -18.303 -1.893 37.895 1.00 84.25 155 GLU A C 1
ATOM 1190 O O . GLU A 1 155 ? -17.838 -1.731 36.768 1.00 84.25 155 GLU A O 1
ATOM 1195 N N . ARG A 1 156 ? -19.579 -2.268 38.060 1.00 84.44 156 ARG A N 1
ATOM 1196 C CA . ARG A 1 156 ? -20.494 -2.428 36.919 1.00 84.44 156 ARG A CA 1
ATOM 1197 C C . ARG A 1 156 ? -20.738 -1.103 36.204 1.00 84.44 156 ARG A C 1
ATOM 1199 O O . ARG A 1 156 ? -20.887 -1.103 34.985 1.00 84.44 156 ARG A O 1
ATOM 1206 N N . SER A 1 157 ? -20.786 0.004 36.943 1.00 79.88 157 SER A N 1
ATOM 1207 C CA . SER A 1 157 ? -20.989 1.334 36.369 1.00 79.88 157 SER A CA 1
ATOM 1208 C C . SER A 1 157 ? -19.762 1.833 35.604 1.00 79.88 157 SER A C 1
ATOM 1210 O O . SER A 1 157 ? -19.931 2.380 34.519 1.00 79.88 157 SER A O 1
ATOM 1212 N N . THR A 1 158 ? -18.543 1.577 36.092 1.00 81.31 158 THR A N 1
ATOM 1213 C CA . THR A 1 158 ? -17.307 1.948 35.386 1.00 81.31 158 THR A CA 1
ATOM 1214 C C . THR A 1 158 ? -17.128 1.106 34.129 1.00 81.31 158 THR A C 1
ATOM 1216 O O . THR A 1 158 ? -16.919 1.659 33.056 1.00 81.31 158 THR A O 1
ATOM 1219 N N . ALA A 1 159 ? -17.343 -0.210 34.214 1.00 82.88 159 ALA A N 1
ATOM 1220 C CA . ALA A 1 159 ? -17.296 -1.089 33.046 1.00 82.88 159 ALA A CA 1
ATOM 1221 C C . ALA A 1 159 ? -18.371 -0.741 31.998 1.00 82.88 159 ALA A C 1
ATOM 1223 O O . ALA A 1 159 ? -18.140 -0.873 30.796 1.00 82.88 159 ALA A O 1
ATOM 1224 N N . ALA A 1 160 ? -19.562 -0.305 32.425 1.00 81.38 160 ALA A N 1
ATOM 1225 C CA . ALA A 1 160 ? -20.587 0.188 31.508 1.00 81.38 160 ALA A CA 1
ATOM 1226 C C . ALA A 1 160 ? -20.180 1.527 30.875 1.00 81.38 160 ALA A C 1
ATOM 1228 O O . ALA A 1 160 ? -20.322 1.679 29.663 1.00 81.38 160 ALA A O 1
ATOM 1229 N N . ALA A 1 161 ? -19.630 2.455 31.664 1.00 79.50 161 ALA A N 1
ATOM 1230 C CA . ALA A 1 161 ? -19.141 3.740 31.178 1.00 79.50 161 ALA A CA 1
ATOM 1231 C C . ALA A 1 161 ? -18.036 3.558 30.125 1.00 79.50 161 ALA A C 1
ATOM 1233 O O . ALA A 1 161 ? -18.162 4.093 29.028 1.00 79.50 161 ALA A O 1
ATOM 1234 N N . GLU A 1 162 ? -17.035 2.716 30.389 1.00 83.00 162 GLU A N 1
ATOM 1235 C CA . GLU A 1 162 ? -15.964 2.390 29.435 1.00 83.00 162 GLU A CA 1
ATOM 1236 C C . GLU A 1 162 ? -16.501 1.805 28.123 1.00 83.00 162 GLU A C 1
ATOM 1238 O O . GLU A 1 162 ? -16.069 2.168 27.030 1.00 83.00 162 GLU A O 1
ATOM 1243 N N . ARG A 1 163 ? -17.496 0.912 28.193 1.00 81.81 163 ARG A N 1
ATOM 1244 C CA . ARG A 1 163 ? -18.136 0.376 26.981 1.00 81.81 163 ARG A CA 1
ATOM 1245 C C . ARG A 1 163 ? -18.846 1.468 26.191 1.00 81.81 163 ARG A C 1
ATOM 1247 O O . ARG A 1 163 ? -18.759 1.470 24.966 1.00 81.81 163 ARG A O 1
ATOM 1254 N N . THR A 1 164 ? -19.538 2.381 26.871 1.00 82.56 164 THR A N 1
ATOM 1255 C CA . THR A 1 164 ? -20.223 3.494 26.202 1.00 82.56 164 THR A CA 1
ATOM 1256 C C . THR A 1 164 ? -19.246 4.490 25.586 1.00 82.56 164 THR A C 1
ATOM 1258 O O . THR A 1 164 ? -19.489 4.934 24.468 1.00 82.56 164 THR A O 1
ATOM 1261 N N . THR A 1 165 ? -18.123 4.791 26.245 1.00 83.06 165 THR A N 1
ATOM 1262 C CA . THR A 1 165 ? -17.095 5.685 25.695 1.00 83.06 165 THR A CA 1
ATOM 1263 C C . THR A 1 165 ? -16.411 5.057 24.492 1.00 83.06 165 THR A C 1
ATOM 1265 O O . THR A 1 165 ? -16.307 5.708 23.459 1.00 83.06 165 THR A O 1
ATOM 1268 N N . ASN A 1 166 ? -16.047 3.774 24.574 1.00 82.62 166 ASN A N 1
ATOM 1269 C CA . ASN A 1 166 ? -15.434 3.058 23.455 1.00 82.62 166 ASN A CA 1
ATOM 1270 C C . ASN A 1 166 ? -16.385 2.985 22.252 1.00 82.62 166 ASN A C 1
ATOM 1272 O O . ASN A 1 166 ? -15.964 3.174 21.116 1.00 82.62 166 ASN A O 1
ATOM 1276 N N . ALA A 1 167 ? -17.679 2.739 22.482 1.00 81.75 167 ALA A N 1
ATOM 1277 C CA . ALA A 1 167 ? -18.674 2.743 21.411 1.00 81.75 167 ALA A CA 1
ATOM 1278 C C . ALA A 1 167 ? -18.855 4.141 20.790 1.00 81.75 167 ALA A C 1
ATOM 1280 O O . ALA A 1 167 ? -18.968 4.256 19.571 1.00 81.75 167 ALA A O 1
ATOM 1281 N N . ALA A 1 168 ? -18.847 5.201 21.605 1.00 85.31 168 ALA A N 1
ATOM 1282 C CA . ALA A 1 168 ? -18.951 6.579 21.127 1.00 85.31 168 ALA A CA 1
ATOM 1283 C C . ALA A 1 168 ? -17.721 7.005 20.307 1.00 85.31 168 ALA A C 1
ATOM 1285 O O . ALA A 1 168 ? -17.871 7.590 19.236 1.00 85.31 168 ALA A O 1
ATOM 1286 N N . GLU A 1 169 ? -16.515 6.665 20.766 1.00 83.81 169 GLU A N 1
ATOM 1287 C CA . GLU A 1 169 ? -15.265 6.920 20.043 1.00 83.81 169 GLU A CA 1
ATOM 1288 C C . GLU A 1 169 ? -15.253 6.208 18.683 1.00 83.81 169 GLU A C 1
ATOM 1290 O O . GLU A 1 169 ? -14.938 6.811 17.657 1.00 83.81 169 GLU A O 1
ATOM 1295 N N . GLN A 1 170 ? -15.687 4.947 18.648 1.00 86.25 170 GLN A N 1
ATOM 1296 C CA . GLN A 1 170 ? -15.817 4.185 17.405 1.00 86.25 170 GLN A CA 1
ATOM 1297 C C . GLN A 1 170 ? -16.851 4.790 16.449 1.00 86.25 170 GLN A C 1
ATOM 1299 O O . GLN A 1 170 ? -16.618 4.829 15.239 1.00 86.25 170 GLN A O 1
ATOM 1304 N N . GLY A 1 171 ? -17.975 5.281 16.978 1.00 87.12 171 GLY A N 1
ATOM 1305 C CA . GLY A 1 171 ? -18.964 6.021 16.195 1.00 87.12 171 GLY A CA 1
ATOM 1306 C C . GLY A 1 171 ? -18.351 7.263 15.547 1.00 87.12 171 GLY A C 1
ATOM 1307 O O . GLY A 1 171 ? -18.468 7.446 14.339 1.00 87.12 171 GLY A O 1
ATOM 1308 N N . LEU A 1 172 ? -17.587 8.047 16.315 1.00 91.44 172 LEU A N 1
ATOM 1309 C CA . LEU A 1 172 ? -16.911 9.244 15.810 1.00 91.44 172 LEU A CA 1
ATOM 1310 C C . LEU A 1 172 ? -15.889 8.925 14.710 1.00 91.44 172 LEU A C 1
ATOM 1312 O O . LEU A 1 172 ? -15.796 9.656 13.723 1.00 91.44 172 LEU A O 1
ATOM 1316 N N . ILE A 1 173 ? -15.110 7.849 14.856 1.00 92.44 173 ILE A N 1
ATOM 1317 C CA . ILE A 1 173 ? -14.171 7.416 13.812 1.00 92.44 173 ILE A CA 1
ATOM 1318 C C . ILE A 1 173 ? -14.931 7.019 12.543 1.00 92.44 173 ILE A C 1
ATOM 1320 O O . ILE A 1 173 ? -14.567 7.458 11.453 1.00 92.44 173 ILE A O 1
ATOM 1324 N N . THR A 1 174 ? -16.020 6.262 12.688 1.00 93.44 174 THR A N 1
ATOM 1325 C CA . THR A 1 174 ? -16.876 5.854 11.564 1.00 93.44 174 THR A CA 1
ATOM 1326 C C . THR A 1 174 ? -17.424 7.073 10.816 1.00 93.44 174 THR A C 1
ATOM 1328 O O . THR A 1 174 ? -17.325 7.145 9.591 1.00 93.44 174 THR A O 1
ATOM 1331 N N . ASP A 1 175 ? -17.915 8.082 11.538 1.00 94.81 175 ASP A N 1
ATOM 1332 C CA . ASP A 1 175 ? -18.419 9.325 10.945 1.00 94.81 175 ASP A CA 1
ATOM 1333 C C . ASP A 1 175 ? -17.320 10.117 10.223 1.00 94.81 175 ASP A C 1
ATOM 1335 O O . ASP A 1 175 ? -17.538 10.647 9.127 1.00 94.81 175 ASP A O 1
ATOM 1339 N N . ARG A 1 176 ? -16.107 10.164 10.790 1.00 96.44 176 ARG A N 1
ATOM 1340 C CA . ARG A 1 176 ? -14.943 10.797 10.148 1.00 96.44 176 ARG A CA 1
ATOM 1341 C C . ARG A 1 176 ? -14.548 10.081 8.857 1.00 96.44 176 ARG A C 1
ATOM 1343 O O . ARG A 1 176 ? -14.240 10.757 7.876 1.00 96.44 176 ARG A O 1
ATOM 1350 N N . ILE A 1 177 ? -14.583 8.746 8.837 1.00 96.75 177 ILE A N 1
ATOM 1351 C CA . ILE A 1 177 ? -14.326 7.949 7.629 1.00 96.75 177 ILE A CA 1
ATOM 1352 C C . ILE A 1 177 ? -15.390 8.253 6.573 1.00 96.75 177 ILE A C 1
ATOM 1354 O O . ILE A 1 177 ? -15.036 8.610 5.453 1.00 96.75 177 ILE A O 1
ATOM 1358 N N . ASN A 1 178 ? -16.677 8.201 6.927 1.00 96.31 178 ASN A N 1
ATOM 1359 C CA . ASN A 1 178 ? -17.777 8.490 6.000 1.00 96.31 178 ASN A CA 1
ATOM 1360 C C . ASN A 1 178 ? -17.687 9.905 5.410 1.00 96.31 178 ASN A C 1
ATOM 1362 O O . ASN A 1 178 ? -17.889 10.104 4.210 1.00 96.31 178 ASN A O 1
ATOM 1366 N N . THR A 1 179 ? -17.331 10.886 6.240 1.00 97.56 179 THR A N 1
ATOM 1367 C CA . THR A 1 179 ? -17.122 12.271 5.802 1.00 97.56 179 THR A CA 1
ATOM 1368 C C . THR A 1 179 ? -15.965 12.367 4.810 1.00 97.56 179 THR A C 1
ATOM 1370 O O . THR A 1 179 ? -16.100 13.000 3.763 1.00 97.56 179 THR A O 1
ATOM 1373 N N . ALA A 1 180 ? -14.838 11.712 5.097 1.00 97.19 180 ALA A N 1
ATOM 1374 C CA . ALA A 1 180 ? -13.693 11.714 4.196 1.00 97.19 180 ALA A CA 1
ATOM 1375 C C . ALA A 1 180 ? -14.007 10.989 2.876 1.00 97.19 180 ALA A C 1
ATOM 1377 O O . ALA A 1 180 ? -13.719 11.520 1.810 1.00 97.19 180 ALA A O 1
ATOM 1378 N N . VAL A 1 181 ? -14.680 9.837 2.921 1.00 97.12 181 VAL A N 1
ATOM 1379 C CA . VAL A 1 181 ? -15.129 9.107 1.722 1.00 97.12 181 VAL A CA 1
ATOM 1380 C C . VAL A 1 181 ? -16.070 9.961 0.873 1.00 97.12 181 VAL A C 1
ATOM 1382 O O . VAL A 1 181 ? -15.909 10.019 -0.342 1.00 97.12 181 VAL A O 1
ATOM 1385 N N . THR A 1 182 ? -16.997 10.691 1.497 1.00 96.88 182 THR A N 1
ATOM 1386 C CA . THR A 1 182 ? -17.843 11.660 0.781 1.00 96.88 182 THR A CA 1
ATOM 1387 C C . THR A 1 182 ? -16.988 12.736 0.110 1.00 96.88 182 THR A C 1
ATOM 1389 O O . THR A 1 182 ? -17.196 13.049 -1.058 1.00 96.88 182 THR A O 1
ATOM 1392 N N . GLY A 1 183 ? -15.972 13.246 0.815 1.00 95.94 183 GLY A N 1
ATOM 1393 C CA . GLY A 1 183 ? -14.994 14.200 0.289 1.00 95.94 183 GLY A CA 1
ATOM 1394 C C . GLY A 1 183 ? -14.217 13.699 -0.938 1.00 95.94 183 GLY A C 1
ATOM 1395 O O . GLY A 1 183 ? -13.962 14.483 -1.850 1.00 95.94 183 GLY A O 1
ATOM 1396 N N . LEU A 1 184 ? -13.900 12.399 -1.015 1.00 96.25 184 LEU A N 1
ATOM 1397 C CA . LEU A 1 184 ? -13.246 11.791 -2.186 1.00 96.25 184 LEU A CA 1
ATOM 1398 C C . LEU A 1 184 ? -14.106 11.858 -3.457 1.00 96.25 184 LEU A C 1
ATOM 1400 O O . LEU A 1 184 ? -13.566 11.869 -4.562 1.00 96.25 184 LEU A O 1
ATOM 1404 N N . GLY A 1 185 ? -15.432 11.896 -3.312 1.00 92.88 185 GLY A N 1
ATOM 1405 C CA . GLY A 1 185 ? -16.376 11.963 -4.426 1.00 92.88 185 GLY A CA 1
ATOM 1406 C C . GLY A 1 185 ? -16.715 13.381 -4.885 1.00 92.88 185 GLY A C 1
ATOM 1407 O O . GLY A 1 185 ? -17.444 13.533 -5.857 1.00 92.88 185 GLY A O 1
ATOM 1408 N N . VAL A 1 186 ? -16.220 14.427 -4.214 1.00 94.25 186 VAL A N 1
ATOM 1409 C CA . VAL A 1 186 ? -16.661 15.802 -4.495 1.00 94.25 186 VAL A CA 1
ATOM 1410 C C . VAL A 1 186 ? -16.162 16.279 -5.857 1.00 94.25 186 VAL A C 1
ATOM 1412 O O . VAL A 1 186 ? -14.996 16.111 -6.223 1.00 94.25 186 VAL A O 1
ATOM 1415 N N . GLU A 1 187 ? -17.059 16.912 -6.599 1.00 93.00 187 GLU A N 1
ATOM 1416 C CA . GLU A 1 187 ? -16.810 17.529 -7.899 1.00 93.00 187 GLU A CA 1
ATOM 1417 C C . GLU A 1 187 ? -17.041 19.043 -7.816 1.00 93.00 187 GLU A C 1
ATOM 1419 O O . GLU A 1 187 ? -17.643 19.559 -6.869 1.00 93.00 187 GLU A O 1
ATOM 1424 N N . LYS A 1 188 ? -16.493 19.778 -8.778 1.00 90.81 188 LYS A N 1
ATOM 1425 C CA . LYS A 1 188 ? -16.585 21.229 -8.888 1.00 90.81 188 LYS A CA 1
ATOM 1426 C C . LYS A 1 188 ? -16.976 21.573 -10.316 1.00 90.81 188 LYS A C 1
ATOM 1428 O O . LYS A 1 188 ? -16.223 21.310 -11.249 1.00 90.81 188 LYS A O 1
ATOM 1433 N N . THR A 1 189 ? -18.138 22.196 -10.470 1.00 89.50 189 THR A N 1
ATOM 1434 C CA . THR A 1 189 ? -18.584 22.726 -11.760 1.00 89.50 189 THR A CA 1
ATOM 1435 C C . THR A 1 189 ? -18.068 24.148 -11.930 1.00 89.50 189 THR A C 1
ATOM 1437 O O . THR A 1 189 ? -18.392 25.038 -11.139 1.00 89.50 189 THR A O 1
ATOM 1440 N N . VAL A 1 190 ? -17.255 24.370 -12.960 1.00 85.94 190 VAL A N 1
ATOM 1441 C CA . VAL A 1 190 ? -16.714 25.682 -13.315 1.00 85.94 190 VAL A CA 1
ATOM 1442 C C . VAL A 1 190 ? -17.352 26.134 -14.621 1.00 85.94 190 VAL A C 1
ATOM 1444 O O . VAL A 1 190 ? -17.267 25.453 -15.641 1.00 85.94 190 VAL A O 1
ATOM 1447 N N . LYS A 1 191 ? -17.987 27.309 -14.587 1.00 86.25 191 LYS A N 1
ATOM 1448 C CA . LYS A 1 191 ? -18.488 27.979 -15.788 1.00 86.25 191 LYS A CA 1
ATOM 1449 C C . LYS A 1 191 ? -17.383 28.871 -16.337 1.00 86.25 191 LYS A C 1
ATOM 1451 O O . LYS A 1 191 ? -17.000 29.844 -15.688 1.00 86.25 191 LYS A O 1
ATOM 1456 N N . GLN A 1 192 ? -16.859 28.534 -17.505 1.00 83.00 192 GLN A N 1
ATOM 1457 C CA . GLN A 1 192 ? -15.931 29.378 -18.246 1.00 83.00 192 GLN A CA 1
ATOM 1458 C C . GLN A 1 192 ? -16.697 30.114 -19.332 1.00 83.00 192 GLN A C 1
ATOM 1460 O O . GLN A 1 192 ? -17.335 29.487 -20.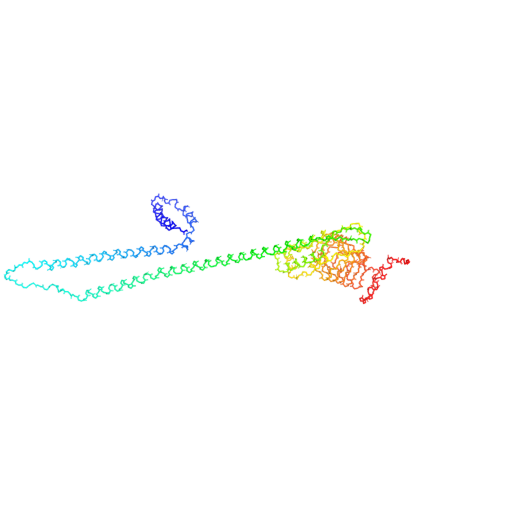170 1.00 83.00 192 GLN A O 1
ATOM 1465 N N . THR A 1 193 ? -16.632 31.441 -19.316 1.00 83.75 193 THR A N 1
ATOM 1466 C CA . THR A 1 193 ? -17.162 32.262 -20.405 1.00 83.75 193 THR A CA 1
ATOM 1467 C C . THR A 1 193 ? -16.006 32.683 -21.296 1.00 83.75 193 THR A C 1
ATOM 1469 O O . THR A 1 193 ? -15.079 33.352 -20.836 1.00 83.75 193 THR A O 1
ATOM 1472 N N . ALA A 1 194 ? -16.043 32.264 -22.554 1.00 83.06 194 ALA A N 1
ATOM 1473 C CA . ALA A 1 194 ? -15.077 32.658 -23.559 1.00 83.06 194 ALA A CA 1
ATOM 1474 C C . ALA A 1 194 ? -15.277 34.135 -23.968 1.00 83.06 194 ALA A C 1
ATOM 1476 O O . ALA A 1 194 ? -16.349 34.709 -23.749 1.00 83.06 194 ALA A O 1
ATOM 1477 N N . PRO A 1 195 ? -14.259 34.783 -24.569 1.00 82.19 195 PRO A N 1
ATOM 1478 C CA . PRO A 1 195 ? -14.332 36.191 -24.977 1.00 82.19 195 PRO A CA 1
ATOM 1479 C C . PRO A 1 195 ? -15.448 36.512 -25.985 1.00 82.19 195 PRO A C 1
ATOM 1481 O O . PRO A 1 195 ? -15.832 37.670 -26.120 1.00 82.19 195 PRO A O 1
ATOM 1484 N N . ASP A 1 196 ? -15.964 35.502 -26.685 1.00 88.69 196 ASP A N 1
ATOM 1485 C CA . ASP A 1 196 ? -17.083 35.601 -27.629 1.00 88.69 196 ASP A CA 1
ATOM 1486 C C . ASP A 1 196 ? -18.471 35.549 -26.955 1.00 88.69 196 ASP A C 1
ATOM 1488 O O . ASP A 1 196 ? -19.494 35.641 -27.631 1.00 88.69 196 ASP A O 1
ATOM 1492 N N . GLY A 1 197 ? -18.515 35.427 -25.623 1.00 83.31 197 GLY A N 1
ATOM 1493 C CA . GLY A 1 197 ? -19.740 35.348 -24.831 1.00 83.31 197 GLY A CA 1
ATOM 1494 C C . GLY A 1 197 ? -20.309 33.936 -24.670 1.00 83.31 197 GLY A C 1
ATOM 1495 O O . GLY A 1 197 ? -21.333 33.785 -24.002 1.00 83.31 197 GLY A O 1
ATOM 1496 N N . THR A 1 198 ? -19.674 32.900 -25.227 1.00 84.00 198 THR A N 1
ATOM 1497 C CA . THR A 1 198 ? -20.094 31.508 -25.011 1.00 84.00 198 THR A CA 1
ATOM 1498 C C . THR A 1 198 ? -19.695 31.033 -23.613 1.00 84.00 198 THR A C 1
ATOM 1500 O O . THR A 1 198 ? -18.563 31.230 -23.180 1.00 84.00 198 THR A O 1
ATOM 1503 N N . THR A 1 199 ? -20.621 30.412 -22.876 1.00 83.25 199 THR A N 1
ATOM 1504 C CA . THR A 1 199 ? -20.342 29.820 -21.558 1.00 83.25 199 THR A CA 1
ATOM 1505 C C . THR A 1 199 ? -20.292 28.301 -21.671 1.00 83.25 199 THR A C 1
ATOM 1507 O O . THR A 1 199 ? -21.284 27.672 -22.030 1.00 83.25 199 THR A O 1
ATOM 1510 N N . THR A 1 200 ? -19.154 27.710 -21.324 1.00 84.81 200 THR A N 1
ATOM 1511 C CA . THR A 1 200 ? -18.969 26.264 -21.176 1.00 84.81 200 THR A CA 1
ATOM 1512 C C . THR A 1 200 ? -18.985 25.889 -19.699 1.00 84.81 200 THR A C 1
ATOM 1514 O O . THR A 1 200 ? -18.298 26.519 -18.892 1.00 84.81 200 THR A O 1
ATOM 1517 N N . GLU A 1 201 ? -19.747 24.860 -19.334 1.00 86.38 201 GLU A N 1
ATOM 1518 C CA . GLU A 1 201 ? -19.731 24.287 -17.986 1.00 86.38 201 GLU A CA 1
ATOM 1519 C C . GLU A 1 201 ? -18.910 22.999 -18.008 1.00 86.38 201 GLU A C 1
ATOM 1521 O O . GLU A 1 201 ? -19.269 22.061 -18.717 1.00 86.38 201 GLU A O 1
ATOM 1526 N N . ASN A 1 202 ? -17.817 22.954 -17.244 1.00 84.12 202 ASN A N 1
ATOM 1527 C CA . ASN A 1 202 ? -17.065 21.722 -17.025 1.00 84.12 202 ASN A CA 1
ATOM 1528 C C . ASN A 1 202 ? -17.225 21.275 -15.571 1.00 84.12 202 ASN A C 1
ATOM 1530 O O . ASN A 1 202 ? -17.125 22.103 -14.663 1.00 84.12 202 ASN A O 1
ATOM 1534 N N . THR A 1 203 ? -17.496 19.989 -15.351 1.00 87.94 203 THR A N 1
ATOM 1535 C CA . THR A 1 203 ? -17.567 19.399 -14.009 1.00 87.94 203 THR A CA 1
ATOM 1536 C C . THR A 1 203 ? -16.375 18.481 -13.831 1.00 87.94 203 THR A C 1
ATOM 1538 O O . THR A 1 203 ? -16.312 17.420 -14.441 1.00 87.94 203 THR A O 1
ATOM 1541 N N . ASP A 1 204 ? -15.439 18.913 -12.991 1.00 87.75 204 ASP A N 1
ATOM 1542 C CA . ASP A 1 204 ? -14.196 18.201 -12.721 1.00 87.75 204 ASP A CA 1
ATOM 1543 C C . ASP A 1 204 ? -14.127 17.760 -11.256 1.00 87.75 204 ASP A C 1
ATOM 1545 O O . ASP A 1 204 ? -14.846 18.255 -10.384 1.00 87.75 204 ASP A O 1
ATOM 1549 N N . ALA A 1 205 ? -13.209 16.848 -10.950 1.00 89.56 205 ALA A N 1
ATOM 1550 C CA . ALA A 1 205 ? -12.884 16.485 -9.577 1.00 89.56 205 ALA A CA 1
ATOM 1551 C C . ALA A 1 205 ? -12.472 17.723 -8.752 1.00 89.56 205 ALA A C 1
ATOM 1553 O O . ALA A 1 205 ? -11.596 18.490 -9.154 1.00 89.56 205 ALA A O 1
ATOM 1554 N N . ASN A 1 206 ? -13.059 17.902 -7.565 1.00 94.88 206 ASN A N 1
ATOM 1555 C CA . ASN A 1 206 ? -12.689 18.983 -6.650 1.00 94.88 206 ASN A CA 1
ATOM 1556 C C . ASN A 1 206 ? -11.415 18.603 -5.884 1.00 94.88 206 ASN A C 1
ATOM 1558 O O . ASN A 1 206 ? -11.471 17.982 -4.820 1.00 94.88 206 ASN A O 1
ATOM 1562 N N . ILE A 1 207 ? -10.262 18.925 -6.466 1.00 94.94 207 ILE A N 1
ATOM 1563 C CA . ILE A 1 207 ? -8.955 18.463 -5.987 1.00 94.94 207 ILE A CA 1
ATOM 1564 C C . ILE A 1 207 ? -8.671 18.938 -4.559 1.00 94.94 207 ILE A C 1
ATOM 1566 O O . ILE A 1 207 ? -8.141 18.171 -3.760 1.00 94.94 207 ILE A O 1
ATOM 1570 N N . GLU A 1 208 ? -9.070 20.155 -4.196 1.00 95.75 208 GLU A N 1
ATOM 1571 C CA . GLU A 1 208 ? -8.855 20.716 -2.863 1.00 95.75 208 GLU A CA 1
ATOM 1572 C C . GLU A 1 208 ? -9.573 19.890 -1.782 1.00 95.75 208 GLU A C 1
ATOM 1574 O O . GLU A 1 208 ? -8.985 19.544 -0.753 1.00 95.75 208 GLU A O 1
ATOM 1579 N N . VAL A 1 209 ? -10.833 19.515 -2.036 1.00 97.19 209 VAL A N 1
ATOM 1580 C CA . VAL A 1 209 ? -11.631 18.702 -1.105 1.00 97.19 209 VAL A CA 1
ATOM 1581 C C . VAL A 1 209 ? -11.143 17.253 -1.079 1.00 97.19 209 VAL A C 1
ATOM 1583 O O . VAL A 1 209 ? -10.999 16.671 -0.000 1.00 97.19 209 VAL A O 1
ATOM 1586 N N . ARG A 1 210 ? -10.824 16.682 -2.245 1.00 97.94 210 ARG A N 1
ATOM 1587 C CA . ARG A 1 210 ? -10.341 15.299 -2.364 1.00 97.94 210 ARG A CA 1
ATOM 1588 C C . ARG A 1 210 ? -8.986 15.103 -1.684 1.00 97.94 210 ARG A C 1
ATOM 1590 O O . ARG A 1 210 ? -8.804 14.117 -0.974 1.00 97.94 210 ARG A O 1
ATOM 1597 N N . LEU A 1 211 ? -8.066 16.063 -1.797 1.00 98.06 211 LEU A N 1
ATOM 1598 C CA . LEU A 1 211 ? -6.803 16.050 -1.050 1.00 98.06 211 LEU A CA 1
ATOM 1599 C C . LEU A 1 211 ? -7.042 16.091 0.463 1.00 98.06 211 LEU A C 1
ATOM 1601 O O . LEU A 1 211 ? -6.462 15.296 1.204 1.00 98.06 211 LEU A O 1
ATOM 1605 N N . GLY A 1 212 ? -7.937 16.970 0.927 1.00 97.75 212 GLY A N 1
ATOM 1606 C CA . GLY A 1 212 ? -8.325 17.033 2.338 1.00 97.75 212 GLY A CA 1
ATOM 1607 C C . GLY A 1 212 ? -8.882 15.703 2.856 1.00 97.75 212 GLY A C 1
ATOM 1608 O O . GLY A 1 212 ? -8.540 15.278 3.961 1.00 97.75 212 GLY A O 1
ATOM 1609 N N . ALA A 1 213 ? -9.680 15.014 2.039 1.00 98.50 213 ALA A N 1
ATOM 1610 C CA . ALA A 1 213 ? -10.209 13.688 2.335 1.00 98.50 213 ALA A CA 1
ATOM 1611 C C . ALA A 1 213 ? -9.121 12.606 2.416 1.00 98.50 213 ALA A C 1
ATOM 1613 O O . ALA A 1 213 ? -9.092 11.858 3.394 1.00 98.50 213 ALA A O 1
ATOM 1614 N N . VAL A 1 214 ? -8.192 12.550 1.454 1.00 98.69 214 VAL A N 1
ATOM 1615 C CA . VAL A 1 214 ? -7.063 11.600 1.476 1.00 98.69 214 VAL A CA 1
ATOM 1616 C C . VAL A 1 214 ? -6.222 11.771 2.747 1.00 98.69 214 VAL A C 1
ATOM 1618 O O . VAL A 1 214 ? -5.943 10.793 3.439 1.00 98.69 214 VAL A O 1
ATOM 1621 N N . TYR A 1 215 ? -5.881 13.006 3.126 1.00 98.50 215 TYR A N 1
ATOM 1622 C CA . TYR A 1 215 ? -5.111 13.263 4.350 1.00 98.50 215 TYR A CA 1
ATOM 1623 C C . TYR A 1 215 ? -5.922 13.070 5.641 1.00 98.50 215 TYR A C 1
ATOM 1625 O O . TYR A 1 215 ? -5.361 12.793 6.704 1.00 98.50 215 TYR A O 1
ATOM 1633 N N . ALA A 1 216 ? -7.248 13.216 5.599 1.00 98.38 216 ALA A N 1
ATOM 1634 C CA . ALA A 1 216 ? -8.103 12.841 6.722 1.00 98.38 216 ALA A CA 1
ATOM 1635 C C . ALA A 1 216 ? -8.097 11.321 6.932 1.00 98.38 216 ALA A C 1
ATOM 1637 O O . ALA A 1 216 ? -7.921 10.876 8.066 1.00 98.38 216 ALA A O 1
ATOM 1638 N N . LEU A 1 217 ? -8.219 10.546 5.849 1.00 98.62 217 LEU A N 1
ATOM 1639 C CA . LEU A 1 217 ? -8.115 9.088 5.870 1.00 98.62 217 LEU A CA 1
ATOM 1640 C C . LEU A 1 217 ? -6.748 8.630 6.375 1.00 98.62 217 LEU A C 1
ATOM 1642 O O . LEU A 1 217 ? -6.689 7.771 7.250 1.00 98.62 217 LEU A O 1
ATOM 1646 N N . GLU A 1 218 ? -5.660 9.247 5.910 1.00 98.38 218 GLU A N 1
ATOM 1647 C CA . GLU A 1 218 ? -4.316 8.950 6.411 1.00 98.38 218 GLU A CA 1
ATOM 1648 C C . GLU A 1 218 ? -4.244 9.062 7.937 1.00 98.38 218 GLU A C 1
ATOM 1650 O O . GLU A 1 218 ? -3.863 8.096 8.598 1.00 98.38 218 GLU A O 1
ATOM 1655 N N . ARG A 1 219 ? -4.652 10.206 8.501 1.00 97.75 219 ARG A N 1
ATOM 1656 C CA . ARG A 1 219 ? -4.615 10.426 9.955 1.00 97.75 219 ARG A CA 1
ATOM 1657 C C . ARG A 1 219 ? -5.433 9.378 10.701 1.00 97.75 219 ARG A C 1
ATOM 1659 O O . ARG A 1 219 ? -4.939 8.785 11.649 1.00 97.75 219 ARG A O 1
ATOM 1666 N N . ILE A 1 220 ? -6.645 9.075 10.231 1.00 97.56 220 ILE A N 1
ATOM 1667 C CA . ILE A 1 220 ? -7.480 8.036 10.854 1.00 97.56 220 ILE A CA 1
ATOM 1668 C C . ILE A 1 220 ? -6.787 6.664 10.785 1.00 97.56 220 ILE A C 1
ATOM 1670 O O . ILE A 1 220 ? -6.801 5.928 11.766 1.00 97.56 220 ILE A O 1
ATOM 1674 N N . SER A 1 221 ? -6.136 6.328 9.666 1.00 97.69 221 SER A N 1
ATOM 1675 C CA . SER A 1 221 ? -5.419 5.053 9.507 1.00 97.69 221 SER A CA 1
ATOM 1676 C C . SER A 1 221 ? -4.173 4.938 10.392 1.00 97.69 221 SER A C 1
ATOM 1678 O O . SER A 1 221 ? -3.746 3.827 10.718 1.00 97.69 221 SER A O 1
ATOM 1680 N N . GLN A 1 222 ? -3.577 6.072 10.769 1.00 96.12 222 GLN A N 1
ATOM 1681 C CA . GLN A 1 222 ? -2.467 6.141 11.717 1.00 96.12 222 GLN A CA 1
ATOM 1682 C C . GLN A 1 222 ? -2.979 6.001 13.155 1.00 96.12 222 GLN A C 1
ATOM 1684 O O . GLN A 1 222 ? -2.415 5.224 13.924 1.00 96.12 222 GLN A O 1
ATOM 1689 N N . ASP A 1 223 ? -4.091 6.660 13.477 1.00 94.50 223 ASP A N 1
ATOM 1690 C CA . ASP A 1 223 ? -4.666 6.689 14.825 1.00 94.50 223 ASP A CA 1
ATOM 1691 C C . ASP A 1 223 ? -5.431 5.399 15.191 1.00 94.50 223 ASP A C 1
ATOM 1693 O O . ASP A 1 223 ? -5.525 5.055 16.367 1.00 94.50 223 ASP A O 1
ATOM 1697 N N . SER A 1 224 ? -5.967 4.662 14.208 1.00 95.56 224 SER A N 1
ATOM 1698 C CA . SER A 1 224 ? -6.788 3.463 14.432 1.00 95.56 224 SER A CA 1
ATOM 1699 C C . SER A 1 224 ? -6.230 2.222 13.732 1.00 95.56 224 SER A C 1
ATOM 1701 O O . SER A 1 224 ? -6.344 2.067 12.517 1.00 95.56 224 SER A O 1
ATOM 1703 N N . ASP A 1 225 ? -5.689 1.277 14.509 1.00 95.31 225 ASP A N 1
ATOM 1704 C CA . ASP A 1 225 ? -5.306 -0.061 14.016 1.00 95.31 225 ASP A CA 1
ATOM 1705 C C . ASP A 1 225 ? -6.497 -0.838 13.449 1.00 95.31 225 ASP A C 1
ATOM 1707 O O . ASP A 1 225 ? -6.357 -1.605 12.495 1.00 95.31 225 ASP A O 1
ATOM 1711 N N . ARG A 1 226 ? -7.679 -0.642 14.044 1.00 94.06 226 ARG A N 1
ATOM 1712 C CA . ARG A 1 226 ? -8.911 -1.317 13.636 1.00 94.06 226 ARG A CA 1
ATOM 1713 C C . ARG A 1 226 ? -9.300 -0.934 12.210 1.00 94.06 226 ARG A C 1
ATOM 1715 O O . ARG A 1 226 ? -9.676 -1.809 11.435 1.00 94.06 226 ARG A O 1
ATOM 1722 N N . ASP A 1 227 ? -9.215 0.355 11.893 1.00 96.56 227 ASP A N 1
ATOM 1723 C CA . ASP A 1 227 ? -9.728 0.912 10.639 1.00 96.56 227 ASP A CA 1
ATOM 1724 C C . ASP A 1 227 ? -8.634 1.066 9.574 1.00 96.56 227 ASP A C 1
ATOM 1726 O O . ASP A 1 227 ? -8.934 1.305 8.406 1.00 96.56 227 ASP A O 1
ATOM 1730 N N . HIS A 1 228 ? -7.367 0.867 9.952 1.00 97.88 228 HIS A N 1
ATOM 1731 C CA . HIS A 1 228 ? -6.208 0.975 9.072 1.00 97.88 228 HIS A CA 1
ATOM 1732 C C . HIS A 1 228 ? -6.384 0.227 7.740 1.00 97.88 228 HIS A C 1
ATOM 1734 O O . HIS A 1 228 ? -6.304 0.836 6.676 1.00 97.88 228 HIS A O 1
ATOM 1740 N N . MET A 1 229 ? -6.673 -1.081 7.792 1.00 97.94 229 MET A N 1
ATOM 1741 C CA . MET A 1 229 ? -6.821 -1.909 6.585 1.00 97.94 229 MET A CA 1
ATOM 1742 C C . MET A 1 229 ? -8.011 -1.464 5.729 1.00 97.94 229 MET A C 1
ATOM 1744 O O . MET A 1 229 ? -7.899 -1.409 4.509 1.00 97.94 229 MET A O 1
ATOM 1748 N N . GLN A 1 230 ? -9.137 -1.101 6.358 1.00 97.94 230 GLN A N 1
ATOM 1749 C CA . GLN A 1 230 ? -10.310 -0.600 5.636 1.00 97.94 230 GLN A CA 1
ATOM 1750 C C . GLN A 1 230 ? -9.977 0.692 4.886 1.00 97.94 230 GLN A C 1
ATOM 1752 O O . GLN A 1 230 ? -10.393 0.874 3.747 1.00 97.94 230 GLN A O 1
ATOM 1757 N N . ILE A 1 231 ? -9.205 1.583 5.503 1.00 98.50 231 ILE A N 1
ATOM 1758 C CA . ILE A 1 231 ? -8.789 2.832 4.872 1.00 98.50 231 ILE A CA 1
ATOM 1759 C C . ILE A 1 231 ? -7.818 2.573 3.719 1.00 98.50 231 ILE A C 1
ATOM 1761 O O . ILE A 1 231 ? -7.957 3.193 2.666 1.00 98.50 231 ILE A O 1
ATOM 1765 N N . MET A 1 232 ? -6.874 1.642 3.875 1.00 98.69 232 MET A N 1
ATOM 1766 C CA . MET A 1 232 ? -5.979 1.266 2.777 1.00 98.69 232 MET A CA 1
ATOM 1767 C C . MET A 1 232 ? -6.743 0.654 1.604 1.00 98.69 232 MET A C 1
ATOM 1769 O O . MET A 1 232 ? -6.461 1.006 0.461 1.00 98.69 232 MET A O 1
ATOM 1773 N N . GLU A 1 233 ? -7.758 -0.170 1.872 1.00 98.50 233 GLU A N 1
ATOM 1774 C CA . GLU A 1 233 ? -8.663 -0.689 0.842 1.00 98.50 233 GLU A CA 1
ATOM 1775 C C . GLU A 1 233 ? -9.428 0.444 0.140 1.00 98.50 233 GLU A C 1
ATOM 1777 O O . GLU A 1 233 ? -9.480 0.479 -1.087 1.00 98.50 233 GLU A O 1
ATOM 1782 N N . ILE A 1 234 ? -9.958 1.418 0.893 1.00 98.62 234 ILE A N 1
ATOM 1783 C CA . ILE A 1 234 ? -10.642 2.595 0.332 1.00 98.62 234 ILE A CA 1
ATOM 1784 C C . ILE A 1 234 ? -9.705 3.383 -0.590 1.00 98.62 234 ILE A C 1
ATOM 1786 O O . ILE A 1 234 ? -10.105 3.738 -1.696 1.00 98.62 234 ILE A O 1
ATOM 1790 N N . LEU A 1 235 ? -8.466 3.653 -0.168 1.00 98.81 235 LEU A N 1
ATOM 1791 C CA . LEU A 1 235 ? -7.498 4.394 -0.982 1.00 98.81 235 LEU A CA 1
ATOM 1792 C C . LEU A 1 235 ? -7.088 3.605 -2.235 1.00 98.81 235 LEU A C 1
ATOM 1794 O O . LEU A 1 235 ? -6.999 4.182 -3.318 1.00 98.81 235 LEU A O 1
ATOM 1798 N N . CYS A 1 236 ? -6.901 2.288 -2.118 1.00 98.56 236 CYS A N 1
ATOM 1799 C CA . CYS A 1 236 ? -6.628 1.407 -3.253 1.00 98.56 236 CYS A CA 1
ATOM 1800 C C . CYS A 1 236 ? -7.791 1.406 -4.260 1.00 98.56 236 CYS A C 1
ATOM 1802 O O . CYS A 1 236 ? -7.589 1.632 -5.454 1.00 98.56 236 CYS A O 1
ATOM 1804 N N . ALA A 1 237 ? -9.024 1.226 -3.781 1.00 98.25 237 ALA A N 1
ATOM 1805 C CA . ALA A 1 237 ? -10.231 1.272 -4.602 1.00 98.25 237 ALA A CA 1
ATOM 1806 C C . ALA A 1 237 ? -10.440 2.649 -5.247 1.00 98.25 237 ALA A C 1
ATOM 1808 O O . ALA A 1 237 ? -10.831 2.734 -6.414 1.00 98.25 237 ALA A O 1
ATOM 1809 N N . TYR A 1 238 ? -10.136 3.725 -4.516 1.00 98.19 238 TYR A N 1
ATOM 1810 C CA . TYR A 1 238 ? -10.189 5.090 -5.025 1.00 98.19 238 TYR A CA 1
ATOM 1811 C C . TYR A 1 238 ? -9.270 5.269 -6.234 1.00 98.19 238 TYR A C 1
ATOM 1813 O O . TYR A 1 238 ? -9.731 5.749 -7.271 1.00 98.19 238 TYR A O 1
ATOM 1821 N N . ILE A 1 239 ? -8.012 4.823 -6.127 1.00 98.00 239 ILE A N 1
ATOM 1822 C CA . ILE A 1 239 ? -7.033 4.872 -7.220 1.00 98.00 239 ILE A CA 1
ATOM 1823 C C . ILE A 1 239 ? -7.515 4.041 -8.408 1.00 98.00 239 ILE A C 1
ATOM 1825 O O . ILE A 1 239 ? -7.612 4.578 -9.507 1.00 98.00 239 ILE A O 1
ATOM 1829 N N . ARG A 1 240 ? -7.899 2.775 -8.194 1.00 96.25 240 ARG A N 1
ATOM 1830 C CA . ARG A 1 240 ? -8.391 1.895 -9.272 1.00 96.25 240 ARG A CA 1
ATOM 1831 C C . ARG A 1 240 ? -9.595 2.485 -10.016 1.00 96.25 240 ARG A C 1
ATOM 1833 O O . ARG A 1 240 ? -9.706 2.327 -11.224 1.00 96.25 240 ARG A O 1
ATOM 1840 N N . THR A 1 241 ? -10.479 3.188 -9.307 1.00 95.31 241 THR A N 1
ATOM 1841 C CA . THR A 1 241 ? -11.699 3.774 -9.891 1.00 95.31 241 THR A CA 1
ATOM 1842 C C . THR A 1 241 ? -11.444 5.113 -10.589 1.00 95.31 241 THR A C 1
ATOM 1844 O O . THR A 1 241 ? -12.096 5.422 -11.580 1.00 95.31 241 THR A O 1
ATOM 1847 N N . ASN A 1 242 ? -10.520 5.932 -10.077 1.00 94.31 242 ASN A N 1
ATOM 1848 C CA . ASN A 1 242 ? -10.294 7.305 -10.554 1.00 94.31 242 ASN A CA 1
ATOM 1849 C C . ASN A 1 242 ? -9.039 7.461 -11.430 1.00 94.31 242 ASN A C 1
ATOM 1851 O O . ASN A 1 242 ? -8.799 8.546 -11.961 1.00 94.31 242 ASN A O 1
ATOM 1855 N N . ALA A 1 243 ? -8.259 6.395 -11.589 1.00 93.00 243 ALA A N 1
ATOM 1856 C CA . ALA A 1 243 ? -7.180 6.266 -12.558 1.00 93.00 243 ALA A CA 1
ATOM 1857 C C . ALA A 1 243 ? -7.341 4.950 -13.347 1.00 93.00 243 ALA A C 1
ATOM 1859 O O . ALA A 1 243 ? -6.473 4.075 -13.266 1.00 93.00 243 ALA A O 1
ATOM 1860 N N . PRO A 1 244 ? -8.468 4.767 -14.067 1.00 87.69 244 PRO A N 1
ATOM 1861 C CA . PRO A 1 244 ? -8.671 3.572 -14.869 1.00 87.69 244 PRO A CA 1
ATOM 1862 C C . PRO A 1 244 ? -7.691 3.549 -16.043 1.00 87.69 244 PRO A C 1
ATOM 1864 O O . PRO A 1 244 ? -7.290 4.599 -16.559 1.00 87.69 244 PRO A O 1
ATOM 1867 N N . LEU A 1 245 ? -7.356 2.341 -16.491 1.00 80.94 245 LEU A N 1
ATOM 1868 C CA . LEU A 1 245 ? -6.685 2.144 -17.764 1.00 80.94 245 LEU A CA 1
ATOM 1869 C C . LEU A 1 245 ? -7.553 2.716 -18.888 1.00 80.94 245 LEU A C 1
ATOM 1871 O O . LEU A 1 245 ? -8.668 2.254 -19.120 1.00 80.94 245 LEU A O 1
ATOM 1875 N N . ASP A 1 246 ? -7.021 3.713 -19.585 1.00 74.88 246 ASP A N 1
ATOM 1876 C CA . ASP A 1 246 ? -7.633 4.255 -20.789 1.00 74.88 246 ASP A CA 1
ATOM 1877 C C . ASP A 1 246 ? -6.883 3.713 -22.019 1.00 74.88 246 ASP A C 1
ATOM 1879 O O . ASP A 1 246 ? -5.738 4.116 -22.260 1.00 74.88 246 ASP A O 1
ATOM 1883 N N . PRO A 1 247 ? -7.489 2.783 -22.781 1.00 65.62 247 PRO A N 1
ATOM 1884 C CA . PRO A 1 247 ? -6.869 2.203 -23.967 1.00 65.62 247 PRO A CA 1
ATOM 1885 C C . PRO A 1 247 ? -6.744 3.206 -25.126 1.00 65.62 247 PRO A C 1
ATOM 1887 O O . PRO A 1 247 ? -5.977 2.955 -26.054 1.00 65.62 247 PRO A O 1
ATOM 1890 N N . GLU A 1 248 ? -7.460 4.336 -25.083 1.00 61.78 248 GLU A N 1
ATOM 1891 C CA . GLU A 1 248 ? -7.485 5.342 -26.150 1.00 61.78 248 GLU A CA 1
ATOM 1892 C C . GLU A 1 248 ? -6.481 6.484 -25.944 1.00 61.78 248 GLU A C 1
ATOM 1894 O O . GLU A 1 248 ? -6.260 7.275 -26.863 1.00 61.78 248 GLU A O 1
ATOM 1899 N N . THR A 1 249 ? -5.806 6.558 -24.789 1.00 63.41 249 THR A N 1
ATOM 1900 C CA . THR A 1 249 ? -4.669 7.466 -24.580 1.00 63.41 249 THR A CA 1
ATOM 1901 C C . THR A 1 249 ? -3.340 6.729 -24.758 1.00 63.41 249 THR A C 1
ATOM 1903 O O . THR A 1 249 ? -2.758 6.252 -23.779 1.00 63.41 249 THR A O 1
ATOM 1906 N N . PRO A 1 250 ? -2.760 6.696 -25.977 1.00 60.41 250 PRO A N 1
ATOM 1907 C CA . PRO A 1 250 ? -1.479 6.039 -26.241 1.00 60.41 250 PRO A CA 1
ATOM 1908 C C . PRO A 1 250 ? -0.283 6.812 -25.663 1.00 60.41 250 PRO A C 1
ATOM 1910 O O . PRO A 1 250 ? 0.865 6.500 -25.983 1.00 60.41 250 PRO A O 1
ATOM 1913 N N . THR A 1 251 ? -0.507 7.854 -24.851 1.00 67.88 251 THR A N 1
ATOM 1914 C CA . THR A 1 251 ? 0.591 8.672 -24.350 1.00 67.88 251 THR A CA 1
ATOM 1915 C C . THR A 1 251 ? 1.478 7.827 -23.423 1.00 67.88 251 THR A C 1
ATOM 1917 O O . THR A 1 251 ? 1.001 7.242 -22.446 1.00 67.88 251 THR A O 1
ATOM 1920 N N . PRO A 1 252 ? 2.797 7.760 -23.679 1.00 67.94 252 PRO A N 1
ATOM 1921 C CA . PRO A 1 252 ? 3.733 7.009 -22.835 1.00 67.94 252 PRO A CA 1
ATOM 1922 C C . PRO A 1 252 ? 3.929 7.652 -21.450 1.00 67.94 252 PRO A C 1
ATOM 1924 O O . PRO A 1 252 ? 4.653 7.123 -20.608 1.00 67.94 252 PRO A O 1
ATOM 1927 N N . PHE A 1 253 ? 3.314 8.815 -21.233 1.00 80.94 253 PHE A N 1
ATOM 1928 C CA . PHE A 1 253 ? 3.359 9.598 -20.016 1.00 80.94 253 PHE A CA 1
ATOM 1929 C C . PHE A 1 253 ? 2.003 10.263 -19.781 1.00 80.94 253 PHE A C 1
ATOM 1931 O O . PHE A 1 253 ? 1.404 10.817 -20.707 1.00 80.94 253 PHE A O 1
ATOM 1938 N N . LYS A 1 254 ? 1.533 10.194 -18.540 1.00 86.19 254 LYS A N 1
ATOM 1939 C CA . LYS A 1 254 ? 0.323 10.846 -18.045 1.00 86.19 254 LYS A CA 1
ATOM 1940 C C . LYS A 1 254 ? 0.487 10.956 -16.540 1.00 86.19 254 LYS A C 1
ATOM 1942 O O . LYS A 1 254 ? 0.353 9.944 -15.875 1.00 86.19 254 LYS A O 1
ATOM 1947 N N . GLU A 1 255 ? 0.834 12.129 -16.019 1.00 88.94 255 GLU A N 1
ATOM 1948 C CA . GLU A 1 255 ? 0.967 12.287 -14.566 1.00 88.94 255 GLU A CA 1
ATOM 1949 C C . GLU A 1 255 ? -0.370 11.987 -13.877 1.00 88.94 255 GLU A C 1
ATOM 1951 O O . GLU A 1 255 ? -1.423 12.423 -14.367 1.00 88.94 255 GLU A O 1
ATOM 1956 N N . PRO A 1 256 ? -0.366 11.270 -12.740 1.00 93.56 256 PRO A N 1
ATOM 1957 C CA . PRO A 1 256 ? -1.580 11.090 -11.972 1.00 93.56 256 PRO A CA 1
ATOM 1958 C C . PRO A 1 256 ? -2.071 12.450 -11.483 1.00 93.56 256 PRO A C 1
ATOM 1960 O O . PRO A 1 256 ? -1.286 13.323 -11.107 1.00 93.56 256 PRO A O 1
ATOM 1963 N N . ARG A 1 257 ? -3.392 12.617 -11.410 1.00 94.50 257 ARG A N 1
ATOM 1964 C CA . ARG A 1 257 ? -3.976 13.766 -10.712 1.00 94.50 257 ARG A CA 1
ATOM 1965 C C . ARG A 1 257 ? -3.420 13.860 -9.289 1.00 94.50 257 ARG A C 1
ATOM 1967 O O . ARG A 1 257 ? -3.151 12.840 -8.652 1.00 94.50 257 ARG A O 1
ATOM 1974 N N . ALA A 1 258 ? -3.315 15.080 -8.768 1.00 96.81 258 ALA A N 1
ATOM 1975 C CA . ALA A 1 258 ? -2.683 15.349 -7.475 1.00 96.81 258 ALA A CA 1
ATOM 1976 C C . ALA A 1 258 ? -3.258 14.518 -6.313 1.00 96.81 258 ALA A C 1
ATOM 1978 O O . ALA A 1 258 ? -2.525 14.107 -5.422 1.00 96.81 258 ALA A O 1
ATOM 1979 N N . ASP A 1 259 ? -4.556 14.234 -6.323 1.00 97.88 259 ASP A N 1
ATOM 1980 C CA . ASP A 1 259 ? -5.223 13.430 -5.302 1.00 97.88 259 ASP A CA 1
ATOM 1981 C C . ASP A 1 259 ? -4.983 11.919 -5.447 1.00 97.88 259 ASP A C 1
ATOM 1983 O O . ASP A 1 259 ? -4.879 11.221 -4.439 1.00 97.88 259 ASP A O 1
ATOM 1987 N N . ILE A 1 260 ? -4.804 11.419 -6.673 1.00 98.06 260 ILE A N 1
ATOM 1988 C CA . ILE A 1 260 ? -4.336 10.048 -6.935 1.00 98.06 260 ILE A CA 1
ATOM 1989 C C . ILE A 1 260 ? -2.888 9.897 -6.473 1.00 98.06 260 ILE A C 1
ATOM 1991 O O . ILE A 1 260 ? -2.564 8.955 -5.751 1.00 98.06 260 ILE A O 1
ATOM 1995 N N . GLN A 1 261 ? -2.035 10.867 -6.809 1.00 98.44 261 GLN A N 1
ATOM 1996 C CA . GLN A 1 261 ? -0.654 10.906 -6.338 1.00 98.44 261 GLN A CA 1
ATOM 1997 C C . GLN A 1 261 ? -0.584 11.000 -4.804 1.00 98.44 261 GLN A C 1
ATOM 1999 O O . GLN A 1 261 ? 0.227 10.316 -4.176 1.00 98.44 261 GLN A O 1
ATOM 2004 N N . ALA A 1 262 ? -1.458 11.785 -4.169 1.00 98.62 262 ALA A N 1
ATOM 2005 C CA . ALA A 1 262 ? -1.545 11.854 -2.713 1.00 98.62 262 ALA A CA 1
ATOM 2006 C C . ALA A 1 262 ? -1.969 10.511 -2.105 1.00 98.62 262 ALA A C 1
ATOM 2008 O O . ALA A 1 262 ? -1.345 10.065 -1.144 1.00 98.62 262 ALA A O 1
ATOM 2009 N N . ALA A 1 263 ? -2.969 9.834 -2.678 1.00 98.75 263 ALA A N 1
ATOM 2010 C CA . ALA A 1 263 ? -3.399 8.516 -2.215 1.00 98.75 263 ALA A CA 1
ATOM 2011 C C . ALA A 1 263 ? -2.267 7.479 -2.330 1.00 98.75 263 ALA A C 1
ATOM 2013 O O . ALA A 1 263 ? -1.983 6.778 -1.359 1.00 98.75 263 ALA A O 1
ATOM 2014 N N . LEU A 1 264 ? -1.553 7.444 -3.463 1.00 98.56 264 LEU A N 1
ATOM 2015 C CA . LEU A 1 264 ? -0.364 6.601 -3.652 1.00 98.56 264 LEU A CA 1
ATOM 2016 C C . LEU A 1 264 ? 0.728 6.914 -2.630 1.00 98.56 264 LEU A C 1
ATOM 2018 O O . LEU A 1 264 ? 1.340 6.000 -2.086 1.00 98.56 264 LEU A O 1
ATOM 2022 N N . THR A 1 265 ? 0.949 8.196 -2.339 1.00 98.50 265 THR A N 1
ATOM 2023 C CA . THR A 1 265 ? 1.949 8.645 -1.362 1.00 98.50 265 THR A CA 1
ATOM 2024 C C . THR A 1 265 ? 1.588 8.187 0.050 1.00 98.50 265 THR A C 1
ATOM 2026 O O . THR A 1 265 ? 2.448 7.664 0.755 1.00 98.50 265 THR A O 1
ATOM 2029 N N . VAL A 1 266 ? 0.322 8.339 0.462 1.00 98.62 266 VAL A N 1
ATOM 2030 C CA . VAL A 1 266 ? -0.187 7.880 1.767 1.00 98.62 266 VAL A CA 1
ATOM 2031 C C . VAL A 1 266 ? -0.025 6.370 1.915 1.00 98.62 266 VAL A C 1
ATOM 2033 O O . VAL A 1 266 ? 0.478 5.900 2.934 1.00 98.62 266 VAL A O 1
ATOM 2036 N N . ILE A 1 267 ? -0.400 5.618 0.878 1.00 98.56 267 ILE A N 1
ATOM 2037 C CA . ILE A 1 267 ? -0.192 4.172 0.804 1.00 98.56 267 ILE A CA 1
ATOM 2038 C C . ILE A 1 267 ? 1.313 3.865 0.922 1.00 98.56 267 ILE A C 1
ATOM 2040 O O . ILE A 1 267 ? 1.734 3.103 1.783 1.00 98.56 267 ILE A O 1
ATOM 2044 N N . GLY A 1 268 ? 2.165 4.488 0.114 1.00 98.00 268 GLY A N 1
ATOM 2045 C CA . GLY A 1 268 ? 3.599 4.200 0.105 1.00 98.00 268 GLY A CA 1
ATOM 2046 C C . GLY A 1 268 ? 4.300 4.480 1.440 1.00 98.00 268 GLY A C 1
ATOM 2047 O O . GLY A 1 268 ? 5.219 3.752 1.804 1.00 98.00 268 GLY A O 1
ATOM 2048 N N . ARG A 1 269 ? 3.869 5.497 2.196 1.00 97.38 269 ARG A N 1
ATOM 2049 C CA . ARG A 1 269 ? 4.558 5.957 3.417 1.00 97.38 269 ARG A CA 1
ATOM 2050 C C . ARG A 1 269 ? 3.981 5.434 4.735 1.00 97.38 269 ARG A C 1
ATOM 2052 O O . ARG A 1 269 ? 4.271 6.008 5.786 1.00 97.38 269 ARG A O 1
ATOM 2059 N N . ARG A 1 270 ? 3.158 4.378 4.703 1.00 97.75 270 ARG A N 1
ATOM 2060 C CA . ARG A 1 270 ? 2.613 3.751 5.921 1.00 97.75 270 ARG A CA 1
ATOM 2061 C C . ARG A 1 270 ? 3.715 3.460 6.945 1.00 97.75 270 ARG A C 1
ATOM 2063 O O . ARG A 1 270 ? 4.820 3.044 6.599 1.00 97.75 270 ARG A O 1
ATOM 2070 N N . ALA A 1 271 ? 3.390 3.647 8.221 1.00 97.06 271 ALA A N 1
ATOM 2071 C CA . ALA A 1 271 ? 4.336 3.415 9.303 1.00 97.06 271 ALA A CA 1
ATOM 2072 C C . ALA A 1 271 ? 4.707 1.913 9.426 1.00 97.06 271 ALA A C 1
ATOM 2074 O O . ALA A 1 271 ? 3.876 1.047 9.130 1.00 97.06 271 ALA A O 1
ATOM 2075 N N . PRO A 1 272 ? 5.941 1.565 9.847 1.00 96.88 272 PRO A N 1
ATOM 2076 C CA . PRO A 1 272 ? 6.404 0.173 9.876 1.00 96.88 272 PRO A CA 1
ATOM 2077 C C . PRO A 1 272 ? 5.562 -0.778 10.741 1.00 96.88 272 PRO A C 1
ATOM 2079 O O . PRO A 1 272 ? 5.422 -1.952 10.401 1.00 96.88 272 PRO A O 1
ATOM 2082 N N . ASP A 1 273 ? 5.001 -0.282 11.843 1.00 97.56 273 ASP A N 1
ATOM 2083 C CA . ASP A 1 273 ? 4.071 -0.998 12.722 1.00 97.56 273 ASP A CA 1
ATOM 2084 C C . ASP A 1 273 ? 2.759 -1.334 12.003 1.00 97.56 273 ASP A C 1
ATOM 2086 O O . ASP A 1 273 ? 2.276 -2.464 12.094 1.00 97.56 273 ASP A O 1
ATOM 2090 N N . LYS A 1 274 ? 2.239 -0.405 11.194 1.00 98.19 274 LYS A N 1
ATOM 2091 C CA . LYS A 1 274 ? 1.056 -0.638 10.361 1.00 98.19 274 LYS A CA 1
ATOM 2092 C C . LYS A 1 274 ? 1.322 -1.681 9.285 1.00 98.19 274 LYS A C 1
ATOM 2094 O O . LYS A 1 274 ? 0.549 -2.620 9.139 1.00 98.19 274 LYS A O 1
ATOM 2099 N N . ILE A 1 275 ? 2.471 -1.604 8.619 1.00 97.50 275 ILE A N 1
ATOM 2100 C CA . ILE A 1 275 ? 2.877 -2.619 7.638 1.00 97.50 275 ILE A CA 1
ATOM 2101 C C . ILE A 1 275 ? 3.028 -4.003 8.307 1.00 97.50 275 ILE A C 1
ATOM 2103 O O . ILE A 1 275 ? 2.685 -5.036 7.728 1.00 97.50 275 ILE A O 1
ATOM 2107 N N . ALA A 1 276 ? 3.531 -4.065 9.543 1.00 97.38 276 ALA A N 1
ATOM 2108 C CA . ALA A 1 276 ? 3.598 -5.317 10.298 1.00 97.38 276 ALA A CA 1
ATOM 2109 C C . ALA A 1 276 ? 2.201 -5.860 10.657 1.00 97.38 276 ALA A C 1
ATOM 2111 O O . ALA A 1 276 ? 1.975 -7.075 10.581 1.00 97.38 276 ALA A O 1
ATOM 2112 N N . LEU A 1 277 ? 1.257 -4.978 11.001 1.00 97.19 277 LEU A N 1
ATOM 2113 C CA . LEU A 1 277 ? -0.143 -5.329 11.234 1.00 97.19 277 LEU A CA 1
ATOM 2114 C C . LEU A 1 277 ? -0.791 -5.911 9.969 1.00 97.19 277 LEU A C 1
ATOM 2116 O O . LEU A 1 277 ? -1.390 -6.984 10.046 1.00 97.19 277 LEU A O 1
ATOM 2120 N N . GLU A 1 278 ? -0.612 -5.263 8.815 1.00 97.62 278 GLU A N 1
ATOM 2121 C CA . GLU A 1 278 ? -1.101 -5.732 7.509 1.00 97.62 278 GLU A CA 1
ATOM 2122 C C . GLU A 1 278 ? -0.631 -7.165 7.226 1.00 97.62 278 GLU A C 1
ATOM 2124 O O . GLU A 1 278 ? -1.445 -8.059 6.986 1.00 97.62 278 GLU A O 1
ATOM 2129 N N . ARG A 1 279 ? 0.676 -7.421 7.377 1.00 95.44 279 ARG A N 1
ATOM 2130 C CA . ARG A 1 279 ? 1.272 -8.755 7.187 1.00 95.44 279 ARG A CA 1
ATOM 2131 C C . ARG A 1 279 ? 0.712 -9.793 8.155 1.00 95.44 279 ARG A C 1
ATOM 2133 O O . ARG A 1 279 ? 0.433 -10.917 7.751 1.00 95.44 279 ARG A O 1
ATOM 2140 N N . THR A 1 280 ? 0.523 -9.421 9.421 1.00 96.94 280 THR A N 1
ATOM 2141 C CA . THR A 1 280 ? -0.041 -10.316 10.448 1.00 96.94 280 THR A CA 1
ATOM 2142 C C . THR A 1 280 ? -1.485 -10.704 10.127 1.00 96.94 280 THR A C 1
ATOM 2144 O O . THR A 1 280 ? -1.927 -11.803 10.456 1.00 96.94 280 THR A O 1
ATOM 2147 N N . LYS A 1 281 ? -2.225 -9.805 9.475 1.00 96.88 281 LYS A N 1
ATOM 2148 C CA . LYS A 1 281 ? -3.618 -10.011 9.069 1.00 96.88 281 LYS A CA 1
ATOM 2149 C C . LYS A 1 281 ? -3.766 -10.591 7.660 1.00 96.88 281 LYS A C 1
ATOM 2151 O O . LYS A 1 281 ? -4.888 -10.894 7.268 1.00 96.88 281 LYS A O 1
ATOM 2156 N N . GLY A 1 282 ? -2.669 -10.768 6.919 1.00 96.25 282 GLY A N 1
ATOM 2157 C CA . GLY A 1 282 ? -2.700 -11.214 5.524 1.00 96.25 282 GLY A CA 1
ATOM 2158 C C . GLY A 1 282 ? -3.332 -10.193 4.573 1.00 96.25 282 GLY A C 1
ATOM 2159 O O . GLY A 1 282 ? -3.850 -10.576 3.527 1.00 96.25 282 GLY A O 1
ATOM 2160 N N . PHE A 1 283 ? -3.328 -8.911 4.944 1.00 97.19 283 PHE A N 1
ATOM 2161 C CA . PHE A 1 283 ? -3.797 -7.830 4.087 1.00 97.19 283 PHE A CA 1
ATOM 2162 C C . PHE A 1 283 ? -2.752 -7.524 3.010 1.00 97.19 283 PHE A C 1
ATOM 2164 O O . PHE A 1 283 ? -1.554 -7.480 3.289 1.00 97.19 283 PHE A O 1
ATOM 2171 N N . MET A 1 284 ? -3.218 -7.309 1.782 1.00 96.62 284 MET A N 1
ATOM 2172 C CA . MET A 1 284 ? -2.396 -6.934 0.634 1.00 96.62 284 MET A CA 1
ATOM 2173 C C . MET A 1 284 ? -3.058 -5.757 -0.065 1.00 96.62 284 MET A C 1
ATOM 2175 O O . MET A 1 284 ? -4.273 -5.746 -0.240 1.00 96.62 284 MET A O 1
ATOM 2179 N N . LEU A 1 285 ? -2.248 -4.792 -0.489 1.00 98.50 285 LEU A N 1
ATOM 2180 C CA . LEU A 1 285 ? -2.719 -3.663 -1.285 1.00 98.50 285 LEU A CA 1
ATOM 2181 C C . LEU A 1 285 ? -3.134 -4.143 -2.670 1.00 98.50 285 LEU A C 1
ATOM 2183 O O . LEU A 1 285 ? -2.433 -4.964 -3.265 1.00 98.50 285 LEU A O 1
ATOM 2187 N N . ASP A 1 286 ? -4.221 -3.589 -3.195 1.00 98.38 286 ASP A N 1
ATOM 2188 C CA . ASP A 1 286 ? -4.747 -3.954 -4.506 1.00 98.38 286 ASP A CA 1
ATOM 2189 C C . ASP A 1 286 ? -4.839 -2.734 -5.429 1.00 98.38 286 ASP A C 1
ATOM 2191 O O . ASP A 1 286 ? -5.785 -1.946 -5.368 1.00 98.38 286 ASP A O 1
ATOM 2195 N N . LEU A 1 287 ? -3.836 -2.584 -6.291 1.00 97.94 287 LEU A N 1
ATOM 2196 C CA . LEU A 1 287 ? -3.750 -1.534 -7.309 1.00 97.94 287 LEU A CA 1
ATOM 2197 C C . LEU A 1 287 ? -3.780 -2.126 -8.725 1.00 97.94 287 LEU A C 1
ATOM 2199 O O . LEU A 1 287 ? -3.304 -1.502 -9.675 1.00 97.94 287 LEU A O 1
ATOM 2203 N N . THR A 1 288 ? -4.345 -3.325 -8.849 1.00 96.94 288 THR A N 1
ATOM 2204 C CA . THR A 1 288 ? -4.572 -4.043 -10.102 1.00 96.94 288 THR A CA 1
ATOM 2205 C C . THR A 1 288 ? -5.142 -3.136 -11.190 1.00 96.94 288 THR A C 1
ATOM 2207 O O . THR A 1 288 ? -6.115 -2.417 -10.942 1.00 96.94 288 THR A O 1
ATOM 2210 N N . GLY A 1 289 ? -4.563 -3.197 -12.392 1.00 94.94 289 GLY A N 1
ATOM 2211 C CA . GLY A 1 289 ? -5.064 -2.507 -13.585 1.00 94.94 289 GLY A CA 1
ATOM 2212 C C . GLY A 1 289 ? -5.058 -0.976 -13.501 1.00 94.94 289 GLY A C 1
ATOM 2213 O O . GLY A 1 289 ? -5.609 -0.308 -14.375 1.00 94.94 289 GLY A O 1
ATOM 2214 N N . ALA A 1 290 ? -4.475 -0.394 -12.448 1.00 95.50 290 ALA A N 1
ATOM 2215 C CA . ALA A 1 290 ? -4.431 1.051 -12.278 1.00 95.50 290 ALA A CA 1
ATOM 2216 C C . ALA A 1 290 ? -3.481 1.709 -13.292 1.00 95.50 290 ALA A C 1
ATOM 2218 O O . ALA A 1 290 ? -2.371 1.228 -13.546 1.00 95.50 290 ALA A O 1
ATOM 2219 N N . ASP A 1 291 ? -3.902 2.858 -13.819 1.00 95.25 291 ASP A N 1
ATOM 2220 C CA . ASP A 1 291 ? -3.078 3.736 -14.642 1.00 95.25 291 ASP A CA 1
ATOM 2221 C C . ASP A 1 291 ? -2.206 4.631 -13.747 1.00 95.25 291 ASP A C 1
ATOM 2223 O O . ASP A 1 291 ? -2.630 5.683 -13.270 1.00 95.25 291 ASP A O 1
ATOM 2227 N N . LEU A 1 292 ? -0.980 4.176 -13.492 1.00 96.31 292 LEU A N 1
ATOM 2228 C CA . LEU A 1 292 ? 0.030 4.818 -12.643 1.00 96.31 292 LEU A CA 1
ATOM 2229 C C . LEU A 1 292 ? 1.198 5.365 -13.483 1.00 96.31 292 LEU A C 1
ATOM 2231 O O . LEU A 1 292 ? 2.333 5.475 -13.003 1.00 96.31 292 LEU A O 1
ATOM 2235 N N . ARG A 1 293 ? 0.939 5.688 -14.759 1.00 95.44 293 ARG A N 1
ATOM 2236 C CA . ARG A 1 293 ? 1.913 6.354 -15.632 1.00 95.44 293 ARG A CA 1
ATOM 2237 C C . ARG A 1 293 ? 2.405 7.629 -14.950 1.00 95.44 293 ARG A C 1
ATOM 2239 O O . ARG A 1 293 ? 1.659 8.289 -14.243 1.00 95.44 293 ARG A O 1
ATOM 2246 N N . GLY A 1 294 ? 3.691 7.940 -15.090 1.00 95.56 294 GLY A N 1
ATOM 2247 C CA . GLY A 1 294 ? 4.317 9.126 -14.495 1.00 95.56 294 GLY A CA 1
ATOM 2248 C C . GLY A 1 294 ? 4.246 9.232 -12.963 1.00 95.56 294 GLY A C 1
ATOM 2249 O O . GLY A 1 294 ? 4.676 10.250 -12.430 1.00 95.56 294 GLY A O 1
ATOM 2250 N N . ALA A 1 295 ? 3.722 8.228 -12.250 1.00 97.75 295 ALA A N 1
ATOM 2251 C CA . ALA A 1 295 ? 3.527 8.308 -10.809 1.00 97.75 295 ALA A CA 1
ATOM 2252 C C . ALA A 1 295 ? 4.854 8.389 -10.051 1.00 97.75 295 ALA A C 1
ATOM 2254 O O . ALA A 1 295 ? 5.844 7.743 -10.408 1.00 97.75 295 ALA A O 1
ATOM 2255 N N . ASP A 1 296 ? 4.848 9.138 -8.952 1.00 98.31 296 ASP A N 1
ATOM 2256 C CA . ASP A 1 296 ? 5.948 9.169 -8.000 1.00 98.31 296 ASP A CA 1
ATOM 2257 C C . ASP A 1 296 ? 5.699 8.151 -6.879 1.00 98.31 296 ASP A C 1
ATOM 2259 O O . ASP A 1 296 ? 4.789 8.292 -6.064 1.00 98.31 296 ASP A O 1
ATOM 2263 N N . LEU A 1 297 ? 6.503 7.093 -6.847 1.00 98.31 297 LEU A N 1
ATOM 2264 C CA . LEU A 1 297 ? 6.431 6.015 -5.859 1.00 98.31 297 LEU A CA 1
ATOM 2265 C C . LEU A 1 297 ? 7.704 5.979 -5.001 1.00 98.31 297 LEU A C 1
ATOM 2267 O O . LEU A 1 297 ? 8.019 4.950 -4.390 1.00 98.31 297 LEU A O 1
ATOM 2271 N N . GLN A 1 298 ? 8.470 7.075 -4.989 1.00 97.94 298 GLN A N 1
ATOM 2272 C CA . GLN A 1 298 ? 9.743 7.157 -4.288 1.00 97.94 298 GLN A CA 1
ATOM 2273 C C . GLN A 1 298 ? 9.577 6.839 -2.800 1.00 97.94 298 GLN A C 1
ATOM 2275 O O . GLN A 1 298 ? 8.629 7.280 -2.157 1.00 97.94 298 GLN A O 1
ATOM 2280 N N . ASP A 1 299 ? 10.502 6.039 -2.266 1.00 98.06 299 ASP A N 1
ATOM 2281 C CA . ASP A 1 299 ? 10.514 5.568 -0.872 1.00 98.06 299 ASP A CA 1
ATOM 2282 C C . ASP A 1 299 ? 9.292 4.738 -0.429 1.00 98.06 299 ASP A C 1
ATOM 2284 O O . ASP A 1 299 ? 9.240 4.299 0.719 1.00 98.06 299 ASP A O 1
ATOM 2288 N N . GLY A 1 300 ? 8.336 4.469 -1.322 1.00 98.19 300 GLY A N 1
ATOM 2289 C CA . GLY A 1 300 ? 7.101 3.773 -0.978 1.00 98.19 300 GLY A CA 1
ATOM 2290 C C . GLY A 1 300 ? 7.290 2.284 -0.676 1.00 98.19 300 GLY A C 1
ATOM 2291 O O . GLY A 1 300 ? 8.080 1.597 -1.331 1.00 98.19 300 GLY A O 1
ATOM 2292 N N . ASP A 1 301 ? 6.528 1.760 0.287 1.00 98.56 301 ASP A N 1
ATOM 2293 C CA . ASP A 1 301 ? 6.409 0.327 0.551 1.00 98.56 301 ASP A CA 1
ATOM 2294 C C . ASP A 1 301 ? 5.157 -0.264 -0.117 1.00 98.56 301 ASP A C 1
ATOM 2296 O O . ASP A 1 301 ? 4.023 -0.044 0.316 1.00 98.56 301 ASP A O 1
ATOM 2300 N N . PHE A 1 302 ? 5.390 -1.034 -1.179 1.00 98.69 302 PHE A N 1
ATOM 2301 C CA . PHE A 1 302 ? 4.390 -1.804 -1.920 1.00 98.69 302 PHE A CA 1
ATOM 2302 C C . PHE A 1 302 ? 4.740 -3.300 -1.904 1.00 98.69 302 PHE A C 1
ATOM 2304 O O . PHE A 1 302 ? 4.421 -4.041 -2.836 1.00 98.69 302 PHE A O 1
ATOM 2311 N N . ALA A 1 303 ? 5.436 -3.767 -0.859 1.00 98.31 303 ALA A N 1
ATOM 2312 C CA . ALA A 1 303 ? 5.750 -5.181 -0.726 1.00 98.31 303 ALA A CA 1
ATOM 2313 C C . ALA A 1 303 ? 4.462 -6.013 -0.675 1.00 98.31 303 ALA A C 1
ATOM 2315 O O . ALA A 1 303 ? 3.528 -5.666 0.043 1.00 98.31 303 ALA A O 1
ATOM 2316 N N . GLN A 1 304 ? 4.442 -7.131 -1.403 1.00 98.00 304 GLN A N 1
ATOM 2317 C CA . GLN A 1 304 ? 3.288 -8.037 -1.513 1.00 98.00 304 GLN A CA 1
ATOM 2318 C C . GLN A 1 304 ? 2.020 -7.414 -2.129 1.00 98.00 304 GLN A C 1
ATOM 2320 O O . GLN A 1 304 ? 0.958 -8.028 -2.074 1.00 98.00 304 GLN A O 1
ATOM 2325 N N . ALA A 1 305 ? 2.105 -6.216 -2.716 1.00 98.56 305 ALA A N 1
ATOM 2326 C CA . ALA A 1 305 ? 0.972 -5.596 -3.394 1.00 98.56 305 ALA A CA 1
ATOM 2327 C C . ALA A 1 305 ? 0.589 -6.358 -4.673 1.00 98.56 305 ALA A C 1
ATOM 2329 O O . ALA A 1 305 ? 1.456 -6.891 -5.370 1.00 98.56 305 ALA A O 1
ATOM 2330 N N . ARG A 1 306 ? -0.703 -6.348 -5.009 1.00 98.69 306 ARG A N 1
ATOM 2331 C CA . ARG A 1 306 ? -1.213 -6.756 -6.321 1.00 98.69 306 ARG A CA 1
ATOM 2332 C C . ARG A 1 306 ? -1.154 -5.563 -7.265 1.00 98.69 306 ARG A C 1
ATOM 2334 O O . ARG A 1 306 ? -1.814 -4.550 -7.028 1.00 98.69 306 ARG A O 1
ATOM 2341 N N . LEU A 1 307 ? -0.332 -5.689 -8.297 1.00 98.25 307 LEU A N 1
ATOM 2342 C CA . LEU A 1 307 ? -0.042 -4.665 -9.301 1.00 98.25 307 LEU A CA 1
ATOM 2343 C C . LEU A 1 307 ? -0.137 -5.256 -10.720 1.00 98.25 307 LEU A C 1
ATOM 2345 O O . LEU A 1 307 ? 0.496 -4.745 -11.645 1.00 98.25 307 LEU A O 1
ATOM 2349 N N . TRP A 1 308 ? -0.867 -6.363 -10.884 1.00 96.38 308 TRP A N 1
ATOM 2350 C CA . TRP A 1 308 ? -1.002 -7.022 -12.176 1.00 96.38 308 TRP A CA 1
ATOM 2351 C C . TRP A 1 308 ? -1.825 -6.156 -13.138 1.00 96.38 308 TRP A C 1
ATOM 2353 O O . TRP A 1 308 ? -2.744 -5.448 -12.717 1.00 96.38 308 TRP A O 1
ATOM 2363 N N . ASP A 1 309 ? -1.430 -6.155 -14.412 1.00 95.38 309 ASP A N 1
ATOM 2364 C CA . ASP A 1 309 ? -1.929 -5.268 -15.481 1.00 95.38 309 ASP A CA 1
ATOM 2365 C C . ASP A 1 309 ? -1.813 -3.747 -15.188 1.00 95.38 309 ASP A C 1
ATOM 2367 O O . ASP A 1 309 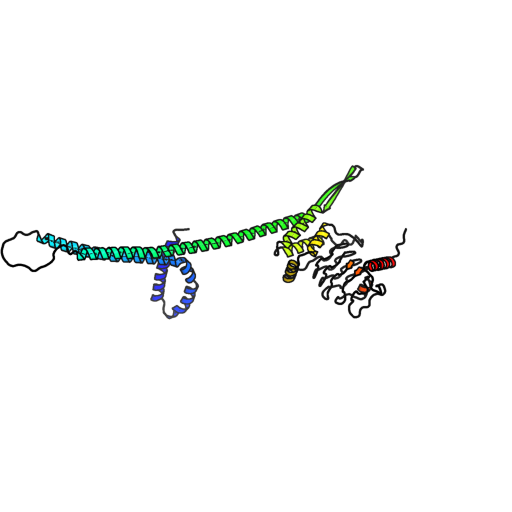? -2.288 -2.897 -15.945 1.00 95.38 309 ASP A O 1
ATOM 2371 N N . SER A 1 310 ? -1.134 -3.339 -14.111 1.00 95.75 310 SER A N 1
ATOM 2372 C CA . SER A 1 310 ? -0.943 -1.919 -13.798 1.00 95.75 310 SER A CA 1
ATOM 2373 C C . SER A 1 310 ? 0.078 -1.264 -14.740 1.00 95.75 310 SER A C 1
ATOM 2375 O O . SER A 1 310 ? 1.064 -1.867 -15.182 1.00 95.75 310 SER A O 1
ATOM 2377 N N . LYS A 1 311 ? -0.129 0.019 -15.036 1.00 95.25 311 LYS A N 1
ATOM 2378 C CA . LYS A 1 311 ? 0.695 0.794 -15.973 1.00 95.25 311 LYS A CA 1
ATOM 2379 C C . LYS A 1 311 ? 1.594 1.754 -15.201 1.00 95.25 311 LYS A C 1
ATOM 2381 O O . LYS A 1 311 ? 1.095 2.652 -14.548 1.00 95.25 311 LYS A O 1
ATOM 2386 N N . PHE A 1 312 ? 2.911 1.574 -15.264 1.00 96.75 312 PHE A N 1
ATOM 2387 C CA . PHE A 1 312 ? 3.927 2.368 -14.556 1.00 96.75 312 PHE A CA 1
ATOM 2388 C C . PHE A 1 312 ? 4.853 3.116 -15.525 1.00 96.75 312 PHE A C 1
ATOM 2390 O O . PHE A 1 312 ? 6.008 3.407 -15.197 1.00 96.75 312 PHE A O 1
ATOM 2397 N N . GLN A 1 313 ? 4.397 3.400 -16.748 1.00 95.00 313 GLN A N 1
ATOM 2398 C CA . GLN A 1 313 ? 5.272 3.985 -17.754 1.00 95.00 313 GLN A CA 1
ATOM 2399 C C . GLN A 1 313 ? 5.802 5.330 -17.272 1.00 95.00 313 GLN A C 1
ATOM 2401 O O . GLN A 1 313 ? 5.037 6.182 -16.825 1.00 95.00 313 GLN A O 1
ATOM 2406 N N . SER A 1 314 ? 7.115 5.528 -17.371 1.00 95.50 314 SER A N 1
ATOM 2407 C CA . SER A 1 314 ? 7.797 6.732 -16.880 1.00 95.50 314 SER A CA 1
ATOM 2408 C C . SER A 1 314 ? 7.628 7.010 -15.370 1.00 95.50 314 SER A C 1
ATOM 2410 O O . SER A 1 314 ? 7.918 8.119 -14.928 1.00 95.50 314 SER A O 1
ATOM 2412 N N . ALA A 1 315 ? 7.171 6.043 -14.565 1.00 97.62 315 ALA A N 1
ATOM 2413 C CA . ALA A 1 315 ? 7.020 6.213 -13.120 1.00 97.62 315 ALA A CA 1
ATOM 2414 C C . ALA A 1 315 ? 8.380 6.281 -12.399 1.00 97.62 315 ALA A C 1
ATOM 2416 O O . ALA A 1 315 ? 9.363 5.646 -12.801 1.00 97.62 315 ALA A O 1
ATOM 2417 N N . ALA A 1 316 ? 8.438 7.024 -11.294 1.00 98.19 316 ALA A N 1
ATOM 2418 C CA . ALA A 1 316 ? 9.619 7.137 -10.448 1.00 98.19 316 ALA A CA 1
ATOM 2419 C C . ALA A 1 316 ? 9.561 6.123 -9.296 1.00 98.19 316 ALA A C 1
ATOM 2421 O O . ALA A 1 316 ? 8.851 6.316 -8.316 1.00 98.19 316 ALA A O 1
ATOM 2422 N N . LEU A 1 317 ? 10.364 5.060 -9.382 1.00 98.56 317 LEU A N 1
ATOM 2423 C CA . LEU A 1 317 ? 10.399 3.950 -8.420 1.00 98.56 317 LEU A CA 1
ATOM 2424 C C . LEU A 1 317 ? 11.672 3.968 -7.556 1.00 98.56 317 LEU A C 1
ATOM 2426 O O . LEU A 1 317 ? 12.233 2.922 -7.201 1.00 98.56 317 LEU A O 1
ATOM 2430 N N . ARG A 1 318 ? 12.189 5.164 -7.233 1.00 98.38 318 ARG A N 1
ATOM 2431 C CA . ARG A 1 318 ? 13.452 5.271 -6.487 1.00 98.38 318 ARG A CA 1
ATOM 2432 C C . ARG A 1 318 ? 13.261 4.802 -5.047 1.00 98.38 318 ARG A C 1
ATOM 2434 O O . ARG A 1 318 ? 12.434 5.346 -4.329 1.00 98.38 318 ARG A O 1
ATOM 2441 N N . ARG A 1 319 ? 14.071 3.842 -4.596 1.00 98.56 319 ARG A N 1
ATOM 2442 C CA . ARG A 1 319 ? 14.016 3.252 -3.241 1.00 98.56 319 ARG A CA 1
ATOM 2443 C C . ARG A 1 319 ? 12.680 2.568 -2.899 1.00 98.56 319 ARG A C 1
ATOM 2445 O O . ARG A 1 319 ? 12.466 2.201 -1.745 1.00 98.56 319 ARG A O 1
ATOM 2452 N N . THR A 1 320 ? 11.823 2.320 -3.889 1.00 98.75 320 THR A N 1
ATOM 2453 C CA . THR A 1 320 ? 10.528 1.656 -3.703 1.00 98.75 320 THR A CA 1
ATOM 2454 C C . THR A 1 320 ? 10.707 0.182 -3.329 1.00 98.75 320 THR A C 1
ATOM 2456 O O . THR A 1 320 ? 11.574 -0.518 -3.865 1.00 98.75 320 THR A O 1
ATOM 2459 N N . ASN A 1 321 ? 9.896 -0.305 -2.390 1.00 98.75 321 ASN A N 1
ATOM 2460 C CA . ASN A 1 321 ? 9.822 -1.716 -2.020 1.00 98.75 321 ASN A CA 1
ATOM 2461 C C . ASN A 1 321 ? 8.784 -2.442 -2.881 1.00 98.75 321 ASN A C 1
ATOM 2463 O O . ASN A 1 321 ? 7.597 -2.187 -2.727 1.00 98.75 321 ASN A O 1
ATOM 2467 N N . LEU A 1 322 ? 9.217 -3.370 -3.733 1.00 98.81 322 LEU A N 1
ATOM 2468 C CA . LEU A 1 322 ? 8.350 -4.236 -4.547 1.00 98.81 322 LEU A CA 1
ATOM 2469 C C . LEU A 1 322 ? 8.606 -5.727 -4.259 1.00 98.81 322 LEU A C 1
ATOM 2471 O O . LEU A 1 322 ? 8.280 -6.603 -5.062 1.00 98.81 322 LEU A O 1
ATOM 2475 N N . LYS A 1 323 ? 9.208 -6.041 -3.105 1.00 98.62 323 LYS A N 1
ATOM 2476 C CA . LYS A 1 323 ? 9.475 -7.421 -2.680 1.00 98.62 323 LYS A CA 1
ATOM 2477 C C . LYS A 1 323 ? 8.178 -8.212 -2.560 1.00 98.62 323 LYS A C 1
ATOM 2479 O O . LYS A 1 323 ? 7.255 -7.782 -1.869 1.00 98.62 323 LYS A O 1
ATOM 2484 N N . GLY A 1 324 ? 8.114 -9.367 -3.212 1.00 98.31 324 GLY A N 1
ATOM 2485 C CA . GLY A 1 324 ? 6.924 -10.212 -3.233 1.00 98.31 324 GLY A CA 1
ATOM 2486 C C . GLY A 1 324 ? 5.695 -9.615 -3.917 1.00 98.31 324 GLY A C 1
ATOM 2487 O O . GLY A 1 324 ? 4.634 -10.213 -3.794 1.00 98.31 324 GLY A O 1
ATOM 2488 N N . ALA A 1 325 ? 5.797 -8.447 -4.561 1.00 98.56 325 ALA A N 1
ATOM 2489 C CA . ALA A 1 325 ? 4.680 -7.861 -5.295 1.00 98.56 325 ALA A CA 1
ATOM 2490 C C . ALA A 1 325 ? 4.347 -8.692 -6.542 1.00 98.56 325 ALA A C 1
ATOM 2492 O O . ALA A 1 325 ? 5.223 -9.345 -7.113 1.00 98.56 325 ALA A O 1
ATOM 2493 N N . ASP A 1 326 ? 3.091 -8.643 -6.967 1.00 98.75 326 ASP A N 1
ATOM 2494 C CA . ASP A 1 326 ? 2.638 -9.285 -8.194 1.00 98.75 326 ASP A CA 1
ATOM 2495 C C . ASP A 1 326 ? 2.552 -8.253 -9.322 1.00 98.75 326 ASP A C 1
ATOM 2497 O O . ASP A 1 326 ? 1.658 -7.412 -9.301 1.00 98.75 326 ASP A O 1
ATOM 2501 N N . LEU A 1 327 ? 3.504 -8.282 -10.260 1.00 98.56 327 LEU A N 1
ATOM 2502 C CA . LEU A 1 327 ? 3.591 -7.375 -11.414 1.00 98.56 327 LEU A CA 1
ATOM 2503 C C . LEU A 1 327 ? 3.283 -8.105 -12.732 1.00 98.56 327 LEU A C 1
ATOM 2505 O O . LEU A 1 327 ? 3.739 -7.668 -13.793 1.00 98.56 327 LEU A O 1
ATOM 2509 N N . TRP A 1 328 ? 2.539 -9.214 -12.680 1.00 98.31 328 TRP A N 1
ATOM 2510 C CA . TRP A 1 328 ? 2.146 -9.942 -13.884 1.00 98.31 328 TRP A CA 1
ATOM 2511 C C . TRP A 1 328 ? 1.470 -9.017 -14.906 1.00 98.31 328 TRP A C 1
ATOM 2513 O O . TRP A 1 328 ? 0.559 -8.270 -14.555 1.00 98.31 328 TRP A O 1
ATOM 2523 N N . ASP A 1 329 ? 1.956 -9.018 -16.149 1.00 97.00 329 ASP A N 1
ATOM 2524 C CA . ASP A 1 329 ? 1.466 -8.153 -17.243 1.00 97.00 329 ASP A CA 1
ATOM 2525 C C . ASP A 1 329 ? 1.520 -6.627 -16.953 1.00 97.00 329 ASP A C 1
ATOM 2527 O O . ASP A 1 329 ? 0.888 -5.792 -17.609 1.00 97.00 329 ASP A O 1
ATOM 2531 N N . ALA A 1 330 ? 2.301 -6.209 -15.952 1.00 97.25 330 ALA A N 1
ATOM 2532 C CA . ALA A 1 330 ? 2.506 -4.795 -15.657 1.00 97.25 330 ALA A CA 1
ATOM 2533 C C . ALA A 1 330 ? 3.460 -4.134 -16.670 1.00 97.25 330 ALA A C 1
ATOM 2535 O O . ALA A 1 330 ? 4.383 -4.748 -17.213 1.00 97.25 330 ALA A O 1
ATOM 2536 N N . THR A 1 331 ? 3.301 -2.829 -16.892 1.00 96.00 331 THR A N 1
ATOM 2537 C CA . THR A 1 331 ? 4.137 -2.077 -17.844 1.00 96.00 331 THR A CA 1
ATOM 2538 C C . THR A 1 331 ? 5.063 -1.098 -17.120 1.00 96.00 331 THR A C 1
ATOM 2540 O O . THR A 1 331 ? 4.640 -0.013 -16.741 1.00 96.00 331 THR A O 1
ATOM 2543 N N . LEU A 1 332 ? 6.347 -1.436 -16.976 1.00 97.31 332 LEU A N 1
ATOM 2544 C CA . LEU A 1 332 ? 7.399 -0.591 -16.378 1.00 97.31 332 LEU A CA 1
ATOM 2545 C C . LEU A 1 332 ? 8.231 0.166 -17.430 1.00 97.31 332 LEU A C 1
ATOM 2547 O O . LEU A 1 332 ? 9.370 0.565 -17.175 1.00 97.31 332 LEU A O 1
ATOM 2551 N N . SER A 1 333 ? 7.690 0.367 -18.633 1.00 94.81 333 SER A N 1
ATOM 2552 C CA . SER A 1 333 ? 8.430 1.005 -19.721 1.00 94.81 333 SER A CA 1
ATOM 2553 C C . SER A 1 333 ? 8.851 2.430 -19.363 1.00 94.81 333 SER A C 1
ATOM 2555 O O . SER A 1 333 ? 8.049 3.210 -18.863 1.00 94.81 333 SER A O 1
ATOM 2557 N N . ARG A 1 334 ? 10.105 2.810 -19.617 1.00 95.44 334 ARG A N 1
ATOM 2558 C CA . ARG A 1 334 ? 10.678 4.118 -19.238 1.00 95.44 334 ARG A CA 1
ATOM 2559 C C . ARG A 1 334 ? 10.668 4.423 -17.734 1.00 95.44 334 ARG A C 1
ATOM 2561 O O . ARG A 1 334 ? 11.009 5.541 -17.351 1.00 95.44 334 ARG A O 1
ATOM 2568 N N . ALA A 1 335 ? 10.292 3.474 -16.877 1.00 97.44 335 ALA A N 1
ATOM 2569 C CA . ALA A 1 335 ? 10.293 3.681 -15.437 1.00 97.44 335 ALA A CA 1
ATOM 2570 C C . ALA A 1 335 ? 11.723 3.857 -14.904 1.00 97.44 335 ALA A C 1
ATOM 2572 O O . ALA A 1 335 ? 12.693 3.323 -15.450 1.00 97.44 335 ALA A O 1
ATOM 2573 N N . VAL A 1 336 ? 11.848 4.604 -13.808 1.00 98.06 336 VAL A N 1
ATOM 2574 C CA . VAL A 1 336 ? 13.126 4.892 -13.152 1.00 98.06 336 VAL A CA 1
ATOM 2575 C C . VAL A 1 336 ? 13.282 3.995 -11.926 1.00 98.06 336 VAL A C 1
ATOM 2577 O O . VAL A 1 336 ? 12.784 4.304 -10.842 1.00 98.06 336 VAL A O 1
ATOM 2580 N N . LEU A 1 337 ? 14.001 2.889 -12.101 1.00 98.38 337 LEU A N 1
ATOM 2581 C CA . LEU A 1 337 ? 14.234 1.832 -11.119 1.00 98.38 337 LEU A CA 1
ATOM 2582 C C . LEU A 1 337 ? 15.580 2.026 -10.407 1.00 98.38 337 LEU A C 1
ATOM 2584 O O . LEU A 1 337 ? 16.566 1.331 -10.678 1.00 98.38 337 LEU A O 1
ATOM 2588 N N . ILE A 1 338 ? 15.640 2.998 -9.495 1.00 98.00 338 ILE A N 1
ATOM 2589 C CA . ILE A 1 338 ? 16.872 3.330 -8.763 1.00 98.00 338 ILE A CA 1
ATOM 2590 C C . ILE A 1 338 ? 16.795 2.821 -7.335 1.00 98.00 338 ILE A C 1
ATOM 2592 O O . ILE A 1 338 ? 15.999 3.334 -6.552 1.00 98.00 338 ILE A O 1
ATOM 2596 N N . LYS A 1 339 ? 17.659 1.881 -6.942 1.00 98.19 339 LYS A N 1
ATOM 2597 C CA . LYS A 1 339 ? 17.580 1.235 -5.617 1.00 98.19 339 LYS A CA 1
ATOM 2598 C C . LYS A 1 339 ? 16.204 0.613 -5.349 1.00 98.19 339 LYS A C 1
ATOM 2600 O O . LYS A 1 339 ? 15.782 0.518 -4.195 1.00 98.19 339 LYS A O 1
ATOM 2605 N N . THR A 1 340 ? 15.488 0.237 -6.404 1.00 98.62 340 THR A N 1
ATOM 2606 C CA . THR A 1 340 ? 14.207 -0.458 -6.294 1.00 98.62 340 THR A CA 1
ATOM 2607 C C . THR A 1 340 ? 14.476 -1.856 -5.760 1.00 98.62 340 THR A C 1
ATOM 2609 O O . THR A 1 340 ? 15.481 -2.482 -6.097 1.00 98.62 340 THR A O 1
ATOM 2612 N N . ARG A 1 341 ? 13.619 -2.341 -4.865 1.00 98.69 341 ARG A N 1
ATOM 2613 C CA . ARG A 1 341 ? 13.850 -3.612 -4.177 1.00 98.69 341 ARG A CA 1
ATOM 2614 C C . ARG A 1 341 ? 12.890 -4.669 -4.689 1.00 98.69 341 ARG A C 1
ATOM 2616 O O . ARG A 1 341 ? 11.702 -4.604 -4.389 1.00 98.69 341 ARG A O 1
ATOM 2623 N N . PHE A 1 342 ? 13.441 -5.662 -5.372 1.00 98.50 342 PHE A N 1
ATOM 2624 C CA . PHE A 1 342 ? 12.770 -6.898 -5.757 1.00 98.50 342 PHE A CA 1
ATOM 2625 C C . PHE A 1 342 ? 13.309 -8.071 -4.925 1.00 98.50 342 PHE A C 1
ATOM 2627 O O . PHE A 1 342 ? 14.353 -7.957 -4.273 1.00 98.50 342 PHE A O 1
ATOM 2634 N N . ASP A 1 343 ? 12.596 -9.193 -4.903 1.00 98.06 343 ASP A N 1
ATOM 2635 C CA . ASP A 1 343 ? 13.111 -10.453 -4.365 1.00 98.06 343 ASP A CA 1
ATOM 2636 C C . ASP A 1 343 ? 12.610 -11.659 -5.174 1.00 98.06 343 ASP A C 1
ATOM 2638 O O . ASP A 1 343 ? 11.947 -11.508 -6.196 1.00 98.06 343 ASP A O 1
ATOM 2642 N N . ALA A 1 344 ? 12.934 -12.868 -4.711 1.00 98.06 344 ALA A N 1
ATOM 2643 C CA . ALA A 1 344 ? 12.545 -14.112 -5.375 1.00 98.06 344 ALA A CA 1
ATOM 2644 C C . ALA A 1 344 ? 11.040 -14.389 -5.389 1.00 98.06 344 ALA A C 1
ATOM 2646 O O . ALA A 1 344 ? 10.608 -15.314 -6.068 1.00 98.06 344 ALA A O 1
ATOM 2647 N N . LYS A 1 345 ? 10.250 -13.632 -4.623 1.00 98.25 345 LYS A N 1
ATOM 2648 C CA . LYS A 1 345 ? 8.794 -13.757 -4.604 1.00 98.25 345 LYS A CA 1
ATOM 2649 C C . LYS A 1 345 ? 8.123 -12.729 -5.503 1.00 98.25 345 LYS A C 1
ATOM 2651 O O . LYS A 1 345 ? 6.922 -12.844 -5.713 1.00 98.25 345 LYS A O 1
ATOM 2656 N N . THR A 1 346 ? 8.847 -11.713 -5.975 1.00 98.56 346 THR A N 1
ATOM 2657 C CA . THR A 1 346 ? 8.275 -10.736 -6.896 1.00 98.56 346 THR A CA 1
ATOM 2658 C C . THR A 1 346 ? 7.960 -11.419 -8.223 1.00 98.56 346 THR A C 1
ATOM 2660 O O . THR A 1 346 ? 8.863 -11.952 -8.872 1.00 98.56 346 THR A O 1
ATOM 2663 N N . ASN A 1 347 ? 6.693 -11.390 -8.628 1.00 98.56 347 ASN A N 1
ATOM 2664 C CA . ASN A 1 347 ? 6.275 -11.914 -9.918 1.00 98.56 347 ASN A CA 1
ATOM 2665 C C . ASN A 1 347 ? 6.565 -10.877 -11.005 1.00 98.56 347 ASN A C 1
ATOM 2667 O O . ASN A 1 347 ? 5.991 -9.794 -10.971 1.00 98.56 347 ASN A O 1
ATOM 2671 N N . LEU A 1 348 ? 7.468 -11.205 -11.929 1.00 98.31 348 LEU A N 1
ATOM 2672 C CA . LEU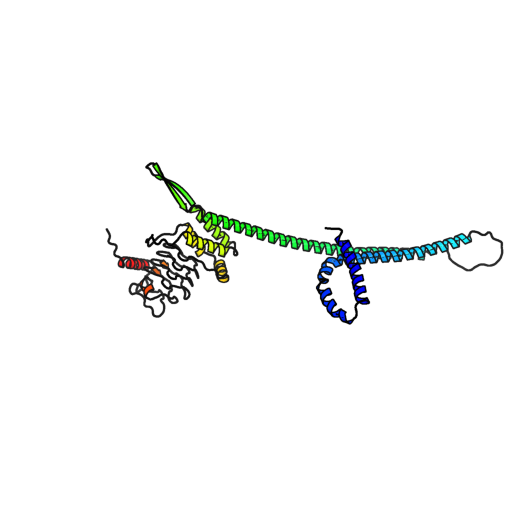 A 1 348 ? 7.839 -10.367 -13.077 1.00 98.31 348 LEU A CA 1
ATOM 2673 C C . LEU A 1 348 ? 7.450 -11.020 -14.414 1.00 98.31 348 LEU A C 1
ATOM 2675 O O . LEU A 1 348 ? 7.991 -10.657 -15.460 1.00 98.31 348 LEU A O 1
ATOM 2679 N N . GLU A 1 349 ? 6.586 -12.036 -14.390 1.00 97.81 349 GLU A N 1
ATOM 2680 C CA . GLU A 1 349 ? 6.111 -12.703 -15.601 1.00 97.81 349 GLU A CA 1
ATOM 2681 C C . GLU A 1 349 ? 5.334 -11.715 -16.482 1.00 97.81 349 GLU A C 1
ATOM 2683 O O . GLU A 1 349 ? 4.541 -10.917 -15.990 1.00 97.81 349 GLU A O 1
ATOM 2688 N N . ASP A 1 350 ? 5.623 -11.709 -17.783 1.00 96.81 350 ASP A N 1
ATOM 2689 C CA . ASP A 1 350 ? 5.051 -10.791 -18.781 1.00 96.81 350 ASP A CA 1
ATOM 2690 C C . ASP A 1 350 ? 5.196 -9.280 -18.501 1.00 96.81 350 ASP A C 1
ATOM 2692 O O . ASP A 1 350 ? 4.768 -8.453 -19.302 1.00 96.81 350 ASP A O 1
ATOM 2696 N N . THR A 1 351 ? 5.908 -8.881 -17.444 1.00 97.56 351 THR A N 1
ATOM 2697 C CA . THR A 1 351 ? 6.213 -7.474 -17.179 1.00 97.56 351 THR A CA 1
ATOM 2698 C C . THR A 1 351 ? 7.122 -6.899 -18.269 1.00 97.56 351 THR A C 1
ATOM 2700 O O . THR A 1 351 ? 8.171 -7.472 -18.587 1.00 97.56 351 THR A O 1
ATOM 2703 N N . THR A 1 352 ? 6.795 -5.727 -18.815 1.00 96.69 352 THR A N 1
ATOM 2704 C CA . THR A 1 352 ? 7.647 -5.066 -19.820 1.00 96.69 352 THR A CA 1
ATOM 2705 C C . THR A 1 352 ? 8.544 -4.006 -19.192 1.00 96.69 352 THR A C 1
ATOM 2707 O O . THR A 1 352 ? 8.061 -3.133 -18.474 1.00 96.69 352 THR A O 1
ATOM 2710 N N . PHE A 1 353 ? 9.826 -4.007 -19.549 1.00 97.31 353 PHE A N 1
ATOM 2711 C CA . PHE A 1 353 ? 10.816 -3.029 -19.086 1.00 97.31 353 PHE A CA 1
ATOM 2712 C C . PHE A 1 353 ? 11.340 -2.147 -20.227 1.00 97.31 353 PHE A C 1
ATOM 2714 O O . PHE A 1 353 ? 12.461 -1.648 -20.144 1.00 97.31 353 PHE A O 1
ATOM 2721 N N . ASP A 1 354 ? 10.564 -1.976 -21.307 1.00 94.94 354 ASP A N 1
ATOM 2722 C CA . ASP A 1 354 ? 11.001 -1.236 -22.499 1.00 94.94 354 ASP A CA 1
ATOM 2723 C C . ASP A 1 354 ? 11.528 0.143 -22.115 1.00 94.94 354 ASP A C 1
ATOM 2725 O O . ASP A 1 354 ? 10.805 0.968 -21.559 1.00 94.94 354 ASP A O 1
ATOM 2729 N N . LYS A 1 355 ? 12.805 0.394 -22.390 1.00 95.44 355 LYS A N 1
ATOM 2730 C CA . LYS A 1 355 ? 13.455 1.672 -22.103 1.00 95.44 355 LYS A CA 1
ATOM 2731 C C . LYS A 1 355 ? 13.510 2.033 -20.619 1.00 95.44 355 LYS A C 1
ATOM 2733 O O . LYS A 1 355 ? 13.711 3.196 -20.301 1.00 95.44 355 LYS A O 1
ATOM 2738 N N . ALA A 1 356 ? 13.344 1.082 -19.700 1.00 97.25 356 ALA A N 1
ATOM 2739 C CA . ALA A 1 356 ? 13.477 1.339 -18.268 1.00 97.25 356 ALA A CA 1
ATOM 2740 C C . ALA A 1 356 ? 14.928 1.683 -17.888 1.00 97.25 356 ALA A C 1
ATOM 2742 O O . ALA A 1 356 ? 15.883 1.111 -18.419 1.00 97.25 356 ALA A O 1
ATOM 2743 N N . CYS A 1 357 ? 15.083 2.597 -16.932 1.00 97.44 357 CYS A N 1
ATOM 2744 C CA . CYS A 1 357 ? 16.369 3.030 -16.396 1.00 97.44 357 CYS A CA 1
ATOM 2745 C C . CYS A 1 357 ? 16.630 2.341 -15.058 1.00 97.44 357 CYS A C 1
ATOM 2747 O O . CYS A 1 357 ? 15.848 2.500 -14.121 1.00 97.44 357 CYS A O 1
ATOM 2749 N N . VAL A 1 358 ? 17.731 1.601 -14.947 1.00 98.12 358 VAL A N 1
ATOM 2750 C CA . VAL A 1 358 ? 18.056 0.788 -13.771 1.00 98.12 358 VAL A CA 1
ATOM 2751 C C . VAL A 1 358 ? 19.392 1.225 -13.179 1.00 98.12 358 VAL A C 1
ATOM 2753 O O . VAL A 1 358 ? 20.420 1.215 -13.846 1.00 98.12 358 VAL A O 1
ATOM 2756 N N . PHE A 1 359 ? 19.411 1.571 -11.895 1.00 96.81 359 PHE A N 1
ATOM 2757 C CA . PHE A 1 359 ? 20.655 1.941 -11.216 1.00 96.81 359 PHE A CA 1
ATOM 2758 C C . PHE A 1 359 ? 20.640 1.456 -9.771 1.00 96.81 359 PHE A C 1
ATOM 2760 O O . PHE A 1 359 ? 19.720 1.782 -9.019 1.00 96.81 359 PHE A O 1
ATOM 2767 N N . ASN A 1 360 ? 21.667 0.717 -9.343 1.00 95.81 360 ASN A N 1
ATOM 2768 C CA . ASN A 1 360 ? 21.734 0.134 -7.994 1.00 95.81 360 ASN A CA 1
ATOM 2769 C C . ASN A 1 360 ? 20.515 -0.737 -7.621 1.00 95.81 360 ASN A C 1
ATOM 2771 O O . ASN A 1 360 ? 20.073 -0.720 -6.472 1.00 95.81 360 ASN A O 1
ATOM 2775 N N . THR A 1 361 ? 19.949 -1.468 -8.578 1.00 97.56 361 THR A N 1
ATOM 2776 C CA . THR A 1 361 ? 18.797 -2.361 -8.373 1.00 97.56 361 THR A CA 1
ATOM 2777 C C . THR A 1 361 ? 19.250 -3.806 -8.575 1.00 97.56 361 THR A C 1
ATOM 2779 O O . THR A 1 361 ? 20.004 -4.089 -9.499 1.00 97.56 361 THR A O 1
ATOM 2782 N N . ASP A 1 362 ? 18.835 -4.716 -7.692 1.00 97.94 362 ASP A N 1
ATOM 2783 C CA . ASP A 1 362 ? 19.281 -6.115 -7.696 1.00 97.94 362 ASP A CA 1
ATOM 2784 C C . ASP A 1 362 ? 18.231 -7.030 -8.336 1.00 97.94 362 ASP A C 1
ATOM 2786 O O . ASP A 1 362 ? 17.127 -7.176 -7.807 1.00 97.94 362 ASP A O 1
ATOM 2790 N N . PHE A 1 363 ? 18.593 -7.666 -9.455 1.00 98.06 363 PHE A N 1
ATOM 2791 C CA . PHE A 1 363 ? 17.771 -8.668 -10.131 1.00 98.06 363 PHE A CA 1
ATOM 2792 C C . PHE A 1 363 ? 18.247 -10.107 -9.896 1.00 98.06 363 PHE A C 1
ATOM 2794 O O . PHE A 1 363 ? 17.563 -11.033 -10.325 1.00 98.06 363 PHE A O 1
ATOM 2801 N N . SER A 1 364 ? 19.370 -10.338 -9.203 1.00 97.75 364 SER A N 1
ATOM 2802 C CA . SER A 1 364 ? 20.041 -11.649 -9.096 1.00 97.75 364 SER A CA 1
ATOM 2803 C C . SER A 1 364 ? 19.172 -12.779 -8.549 1.00 97.75 364 SER A C 1
ATOM 2805 O O . SER A 1 364 ? 19.418 -13.947 -8.845 1.00 97.75 364 SER A O 1
ATOM 2807 N N . LYS A 1 365 ? 18.156 -12.436 -7.752 1.00 97.06 365 LYS A N 1
ATOM 2808 C CA . LYS A 1 365 ? 17.215 -13.385 -7.145 1.00 97.06 365 LYS A CA 1
ATOM 2809 C C . LYS A 1 365 ? 15.821 -13.345 -7.763 1.00 97.06 365 LYS A C 1
ATOM 2811 O O . LYS A 1 365 ? 14.931 -13.965 -7.207 1.00 97.06 365 LYS A O 1
ATOM 2816 N N . THR A 1 366 ? 15.613 -12.605 -8.846 1.00 97.88 366 THR A N 1
ATOM 2817 C CA . THR A 1 366 ? 14.293 -12.419 -9.473 1.00 97.88 366 THR A CA 1
ATOM 2818 C C . THR A 1 366 ? 14.073 -13.387 -10.638 1.00 97.88 366 THR A C 1
ATOM 2820 O O . THR A 1 366 ? 15.024 -13.984 -11.136 1.00 97.88 366 THR A O 1
ATOM 2823 N N . GLY A 1 367 ? 12.824 -13.508 -11.098 1.00 96.88 367 GLY A N 1
ATOM 2824 C CA . GLY A 1 367 ? 12.447 -14.284 -12.287 1.00 96.88 367 GLY A CA 1
ATOM 2825 C C . GLY A 1 367 ? 12.613 -13.550 -13.626 1.00 96.88 367 GLY A C 1
ATOM 2826 O O . GLY A 1 367 ? 11.969 -13.935 -14.595 1.00 96.88 367 GLY A O 1
ATOM 2827 N N . VAL A 1 368 ? 13.416 -12.477 -13.690 1.00 97.94 368 VAL A N 1
ATOM 2828 C CA . VAL A 1 368 ? 13.607 -11.705 -14.931 1.00 97.94 368 VAL A CA 1
ATOM 2829 C C . VAL A 1 368 ? 14.206 -12.575 -16.044 1.00 97.94 368 VAL A C 1
ATOM 2831 O O . VAL A 1 368 ? 15.051 -13.431 -15.795 1.00 97.94 368 VAL A O 1
ATOM 2834 N N . THR A 1 369 ? 13.787 -12.346 -17.285 1.00 98.06 369 THR A N 1
ATOM 2835 C CA . THR A 1 369 ? 14.229 -13.088 -18.475 1.00 98.06 369 THR A CA 1
ATOM 2836 C C . THR A 1 369 ? 15.281 -12.323 -19.280 1.00 98.06 369 THR A C 1
ATOM 2838 O O . THR A 1 369 ? 15.401 -11.100 -19.178 1.00 98.06 369 THR A O 1
ATOM 2841 N N . GLN A 1 370 ? 16.000 -13.018 -20.172 1.00 97.69 370 GLN A N 1
ATOM 2842 C CA . GLN A 1 370 ? 16.950 -12.373 -21.091 1.00 97.69 370 GLN A CA 1
ATOM 2843 C C . GLN A 1 370 ? 16.285 -11.280 -21.945 1.00 97.69 370 GLN A C 1
ATOM 2845 O O . GLN A 1 370 ? 16.857 -10.210 -22.132 1.00 97.69 370 GLN A O 1
ATOM 2850 N N . LYS A 1 371 ? 15.053 -11.526 -22.416 1.00 96.94 371 LYS A N 1
ATOM 2851 C CA . LYS A 1 371 ? 14.262 -10.557 -23.189 1.00 96.94 371 LYS A CA 1
ATOM 2852 C C . LYS A 1 371 ? 14.019 -9.274 -22.392 1.00 96.94 371 LYS A C 1
ATOM 2854 O O . LYS A 1 371 ? 14.176 -8.189 -22.937 1.00 96.94 371 LYS A O 1
ATOM 2859 N N . GLN A 1 372 ? 13.657 -9.394 -21.116 1.00 97.94 372 GLN A N 1
ATOM 2860 C CA . GLN A 1 372 ? 13.419 -8.242 -20.242 1.00 97.94 372 GLN A CA 1
ATOM 2861 C C . GLN A 1 372 ? 14.714 -7.480 -19.933 1.00 97.94 372 GLN A C 1
ATOM 2863 O O . GLN A 1 372 ? 14.703 -6.253 -19.943 1.00 97.94 372 GLN A O 1
ATOM 2868 N N . LEU A 1 373 ? 15.847 -8.166 -19.737 1.00 97.44 373 LEU A N 1
ATOM 2869 C CA . LEU A 1 373 ? 17.146 -7.493 -19.585 1.00 97.44 373 LEU A CA 1
ATOM 2870 C C . LEU A 1 373 ? 17.510 -6.672 -20.828 1.00 97.44 373 LEU A C 1
ATOM 2872 O O . LEU A 1 373 ? 17.940 -5.530 -20.702 1.00 97.44 373 LEU A O 1
ATOM 2876 N N . SER A 1 374 ? 17.282 -7.212 -22.028 1.00 96.44 374 SER A N 1
ATOM 2877 C CA . SER A 1 374 ? 17.533 -6.505 -23.291 1.00 96.44 374 SER A CA 1
ATOM 2878 C C . SER A 1 374 ? 16.646 -5.271 -23.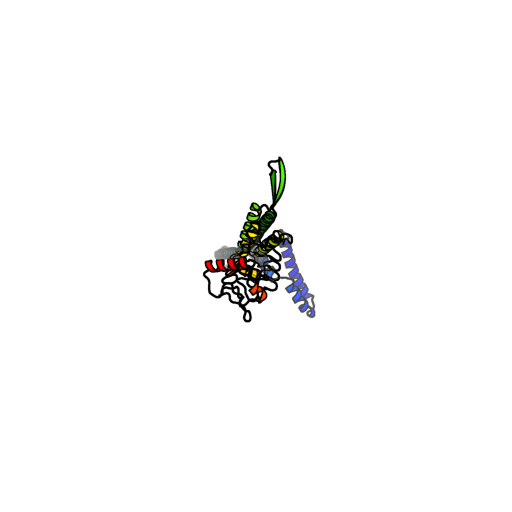505 1.00 96.44 374 SER A C 1
ATOM 2880 O O . SER A 1 374 ? 16.990 -4.425 -24.323 1.00 96.44 374 SER A O 1
ATOM 2882 N N . GLN A 1 375 ? 15.527 -5.146 -22.786 1.00 96.06 375 GLN A N 1
ATOM 2883 C CA . GLN A 1 375 ? 14.624 -3.994 -22.876 1.00 96.06 375 GLN A CA 1
ATOM 2884 C C . GLN A 1 375 ? 15.083 -2.788 -22.046 1.00 96.06 375 GLN A C 1
ATOM 2886 O O . GLN A 1 375 ? 14.714 -1.660 -22.364 1.00 96.06 375 GLN A O 1
ATOM 2891 N N . MET A 1 376 ? 15.856 -3.009 -20.982 1.00 96.50 376 MET A N 1
ATOM 2892 C CA . MET A 1 376 ? 16.249 -1.971 -20.025 1.00 96.50 376 MET A CA 1
ATOM 2893 C C . MET A 1 376 ? 17.695 -1.509 -20.239 1.00 96.50 376 MET A C 1
ATOM 2895 O O . MET A 1 376 ? 18.491 -2.186 -20.891 1.00 96.50 376 MET A O 1
ATOM 2899 N N . PHE A 1 377 ? 18.057 -0.378 -19.641 1.00 97.38 377 PHE A N 1
ATOM 2900 C CA . PHE A 1 377 ? 19.430 0.117 -19.557 1.00 97.38 377 PHE A CA 1
ATOM 2901 C C . PHE A 1 377 ? 19.840 0.188 -18.088 1.00 97.38 377 PHE A C 1
ATOM 2903 O O . PHE A 1 377 ? 19.209 0.907 -17.307 1.00 97.38 377 PHE A O 1
ATOM 2910 N N . ALA A 1 378 ? 20.875 -0.561 -17.704 1.00 97.12 378 ALA A N 1
ATOM 2911 C CA . ALA A 1 378 ? 21.277 -0.683 -16.308 1.00 97.12 378 ALA A CA 1
ATOM 2912 C C . ALA A 1 378 ? 22.739 -0.316 -16.059 1.00 97.12 378 ALA A C 1
ATOM 2914 O O . ALA A 1 378 ? 23.568 -0.361 -16.965 1.00 97.12 378 ALA A O 1
ATOM 2915 N N . SER A 1 379 ? 23.073 0.035 -14.816 1.00 95.38 379 SER A N 1
ATOM 2916 C CA . SER A 1 379 ? 24.467 0.229 -14.410 1.00 95.38 379 SER A CA 1
ATOM 2917 C C . SER A 1 379 ? 25.244 -1.090 -14.470 1.00 95.38 379 SER A C 1
ATOM 2919 O O . SER A 1 379 ? 24.686 -2.156 -14.206 1.00 95.38 379 SER A O 1
ATOM 2921 N N . VAL A 1 380 ? 26.542 -1.030 -14.793 1.00 93.81 380 VAL A N 1
ATOM 2922 C CA . VAL A 1 380 ? 27.400 -2.222 -14.978 1.00 93.81 380 VAL A CA 1
ATOM 2923 C C . VAL A 1 380 ? 27.415 -3.161 -13.766 1.00 93.81 380 VAL A C 1
ATOM 2925 O O . VAL A 1 380 ? 27.657 -4.356 -13.889 1.00 93.81 380 VAL A O 1
ATOM 2928 N N . ASP A 1 381 ? 27.187 -2.627 -12.573 1.00 91.88 381 ASP A N 1
ATOM 2929 C CA . ASP A 1 381 ? 27.209 -3.340 -11.302 1.00 91.88 381 ASP A CA 1
ATOM 2930 C C . ASP A 1 381 ? 25.870 -3.998 -10.955 1.00 91.88 381 ASP A C 1
ATOM 2932 O O . ASP A 1 381 ? 25.804 -4.740 -9.978 1.00 91.88 381 ASP A O 1
ATOM 2936 N N . THR A 1 382 ? 24.836 -3.801 -11.781 1.00 96.62 382 THR A N 1
ATOM 2937 C CA . THR A 1 382 ? 23.524 -4.442 -11.646 1.00 96.62 382 THR A CA 1
ATOM 2938 C C . THR A 1 382 ? 23.692 -5.969 -11.609 1.00 96.62 382 THR A C 1
ATOM 2940 O O . THR A 1 382 ? 24.143 -6.576 -12.597 1.00 96.62 382 THR A O 1
ATOM 2943 N N . PRO A 1 383 ? 23.369 -6.623 -10.477 1.00 97.38 383 PRO A N 1
ATOM 2944 C CA . PRO A 1 383 ? 23.400 -8.074 -10.380 1.00 97.38 383 PRO A CA 1
ATOM 2945 C C . PRO A 1 383 ? 22.252 -8.681 -11.190 1.00 97.38 383 PRO A C 1
ATOM 2947 O O . PRO A 1 383 ? 21.102 -8.263 -11.052 1.00 97.38 383 PRO A O 1
ATOM 2950 N N . VAL A 1 384 ? 22.564 -9.687 -12.007 1.00 97.50 384 VAL A N 1
ATOM 2951 C CA . VAL A 1 384 ? 21.596 -10.426 -12.837 1.00 97.50 384 VAL A CA 1
ATOM 2952 C C . VAL A 1 384 ? 21.542 -11.903 -12.423 1.00 97.50 384 VAL A C 1
ATOM 2954 O O . VAL A 1 384 ? 22.514 -12.393 -11.837 1.00 97.50 384 VAL A O 1
ATOM 2957 N N . PRO A 1 385 ? 20.427 -12.618 -12.673 1.00 97.94 385 PRO A N 1
ATOM 2958 C CA . PRO A 1 385 ? 20.329 -14.044 -12.378 1.00 97.94 385 PRO A CA 1
ATOM 2959 C C . PRO A 1 385 ? 21.436 -14.881 -13.042 1.00 97.94 385 PRO A C 1
ATOM 2961 O O . PRO A 1 385 ? 21.860 -14.563 -14.159 1.00 97.94 385 PRO A O 1
ATOM 2964 N N . PRO A 1 386 ? 21.885 -15.980 -12.407 1.00 96.38 386 PRO A N 1
ATOM 2965 C CA . PRO A 1 386 ? 22.821 -16.913 -13.026 1.00 96.38 386 PRO A CA 1
ATOM 2966 C C . PRO A 1 386 ? 22.295 -17.441 -14.368 1.00 96.38 386 PRO A C 1
ATOM 2968 O O . PRO A 1 386 ? 21.137 -17.835 -14.472 1.00 96.38 386 PRO A O 1
ATOM 2971 N N . GLY A 1 387 ? 23.158 -17.482 -15.386 1.00 96.12 387 GLY A N 1
ATOM 2972 C CA . GLY A 1 387 ? 22.812 -17.971 -16.727 1.00 96.12 387 GLY A CA 1
ATOM 2973 C C . GLY A 1 387 ? 22.270 -16.908 -17.687 1.00 96.12 387 GLY A C 1
ATOM 2974 O O . GLY A 1 387 ? 22.143 -17.197 -18.873 1.00 96.12 387 GLY A O 1
ATOM 2975 N N . LEU A 1 388 ? 22.004 -15.686 -17.214 1.00 97.69 388 LEU A N 1
ATOM 2976 C CA . LEU A 1 388 ? 21.666 -14.553 -18.076 1.00 97.69 388 LEU A CA 1
ATOM 2977 C C . LEU A 1 388 ? 22.900 -13.709 -18.398 1.00 97.69 388 LEU A C 1
ATOM 2979 O O . LEU A 1 388 ? 23.822 -13.582 -17.589 1.00 97.69 388 LEU A O 1
ATOM 2983 N N . THR A 1 389 ? 22.901 -13.109 -19.584 1.00 95.88 389 THR A N 1
ATOM 2984 C CA . THR A 1 389 ? 23.984 -12.251 -20.070 1.00 95.88 389 THR A CA 1
ATOM 2985 C C . THR A 1 389 ? 23.557 -10.792 -20.046 1.00 95.88 389 THR A C 1
ATOM 2987 O O . THR A 1 389 ? 22.443 -10.447 -20.451 1.00 95.88 389 THR A O 1
ATOM 2990 N N . ARG A 1 390 ? 24.454 -9.912 -19.592 1.00 95.44 390 ARG A N 1
ATOM 2991 C CA . ARG A 1 390 ? 24.228 -8.465 -19.662 1.00 95.44 390 ARG A CA 1
ATOM 2992 C C . ARG A 1 390 ? 24.165 -8.028 -21.133 1.00 95.44 390 ARG A C 1
ATOM 2994 O O . ARG A 1 390 ? 25.019 -8.473 -21.896 1.00 95.44 390 ARG A O 1
ATOM 3001 N N . PRO A 1 391 ? 23.181 -7.208 -21.535 1.00 95.19 391 PRO A N 1
ATOM 3002 C CA . PRO A 1 391 ? 23.109 -6.673 -22.891 1.00 95.19 391 PRO A CA 1
ATOM 3003 C C . PRO A 1 391 ? 24.316 -5.800 -23.253 1.00 95.19 391 PRO A C 1
ATOM 3005 O O . PRO A 1 391 ? 24.804 -5.046 -22.413 1.00 95.19 391 PRO A O 1
ATOM 3008 N N . ASP A 1 392 ? 24.727 -5.836 -24.522 1.00 93.12 392 ASP A N 1
ATOM 3009 C CA . ASP A 1 392 ? 25.896 -5.098 -25.028 1.00 93.12 392 ASP A CA 1
ATOM 3010 C C . ASP A 1 392 ? 25.737 -3.572 -24.954 1.00 93.12 392 ASP A C 1
ATOM 3012 O O . ASP A 1 392 ? 26.721 -2.841 -24.912 1.00 93.12 392 ASP A O 1
ATOM 3016 N N . HIS A 1 393 ? 24.495 -3.076 -24.934 1.00 93.75 393 HIS A N 1
ATOM 3017 C CA . HIS A 1 393 ? 24.210 -1.646 -24.807 1.00 93.75 393 HIS A CA 1
ATOM 3018 C C . HIS A 1 393 ? 24.319 -1.126 -23.371 1.00 93.75 393 HIS A C 1
ATOM 3020 O O . HIS A 1 393 ? 24.183 0.077 -23.158 1.00 93.75 393 HIS A O 1
ATOM 3026 N N . TRP A 1 394 ? 24.524 -1.994 -22.375 1.00 95.69 394 TRP A N 1
ATOM 3027 C CA . TRP A 1 394 ? 24.831 -1.546 -21.017 1.00 95.69 394 TRP A CA 1
ATOM 3028 C C . TRP A 1 394 ? 26.284 -1.055 -20.939 1.00 95.69 394 TRP A C 1
ATOM 3030 O O . TRP A 1 394 ? 27.137 -1.534 -21.684 1.00 95.69 394 TRP A O 1
ATOM 3040 N N . PRO A 1 395 ? 26.610 -0.127 -20.023 1.00 94.62 395 PRO A N 1
ATOM 3041 C CA . PRO A 1 395 ? 27.986 0.307 -19.820 1.00 94.62 395 PRO A CA 1
ATOM 3042 C C . PRO A 1 395 ? 28.913 -0.866 -19.469 1.00 94.62 395 PRO A C 1
ATOM 3044 O O . PRO A 1 395 ? 28.584 -1.700 -18.625 1.00 94.62 395 PRO A O 1
ATOM 3047 N N . ASP A 1 396 ? 30.103 -0.882 -20.066 1.00 93.00 396 ASP A N 1
ATOM 3048 C CA . ASP A 1 396 ? 31.184 -1.845 -19.811 1.00 93.00 396 ASP A CA 1
ATOM 3049 C C . ASP A 1 396 ? 31.997 -1.521 -18.545 1.00 93.00 396 ASP A C 1
ATOM 3051 O O . ASP A 1 396 ? 32.689 -2.374 -17.984 1.00 93.00 396 ASP A O 1
ATOM 3055 N N . LYS A 1 397 ? 31.888 -0.278 -18.071 1.00 93.94 397 LYS A N 1
ATOM 3056 C CA . LYS A 1 397 ? 32.565 0.259 -16.892 1.00 93.94 397 LYS A CA 1
ATOM 3057 C C . LYS A 1 397 ? 31.589 0.947 -15.949 1.00 93.94 397 LYS A C 1
ATOM 3059 O O . LYS A 1 397 ? 30.503 1.383 -16.333 1.00 93.94 397 LYS A O 1
ATOM 3064 N N . THR A 1 398 ? 32.008 1.099 -14.698 1.00 94.00 398 THR A N 1
ATOM 3065 C CA . THR A 1 398 ? 31.213 1.816 -13.701 1.00 94.00 398 THR A CA 1
ATOM 3066 C C . THR A 1 398 ? 31.191 3.298 -14.040 1.00 94.00 398 THR A C 1
ATOM 3068 O O . THR A 1 398 ? 32.242 3.932 -14.132 1.00 94.00 398 THR A O 1
ATOM 3071 N N . LEU A 1 399 ? 29.990 3.848 -14.211 1.00 93.06 399 LEU A N 1
ATOM 3072 C CA . LEU A 1 399 ? 29.776 5.265 -14.484 1.00 93.06 399 LEU A CA 1
ATOM 3073 C C . LEU A 1 399 ? 29.342 5.995 -13.204 1.00 93.06 399 LEU A C 1
ATOM 3075 O O . LEU A 1 399 ? 28.457 5.503 -12.494 1.00 93.06 399 LEU A O 1
ATOM 3079 N N . PRO A 1 400 ? 29.899 7.185 -12.907 1.00 92.69 400 PRO A N 1
ATOM 3080 C CA . PRO A 1 400 ? 29.316 8.098 -11.931 1.00 92.69 400 PRO A CA 1
ATOM 3081 C C . PRO A 1 400 ? 27.852 8.397 -12.267 1.00 92.69 400 PRO A C 1
ATOM 3083 O O . PRO A 1 400 ? 27.468 8.430 -13.433 1.00 92.69 400 PRO A O 1
ATOM 3086 N N . TYR A 1 401 ? 27.032 8.682 -11.253 1.00 89.94 401 TYR A N 1
ATOM 3087 C CA . TYR A 1 401 ? 25.582 8.841 -11.424 1.00 89.94 401 TYR A CA 1
ATOM 3088 C C . TYR A 1 401 ? 25.183 9.845 -12.523 1.00 89.94 401 TYR A C 1
ATOM 3090 O O . TYR A 1 401 ? 24.276 9.570 -13.301 1.00 89.94 401 TYR A O 1
ATOM 3098 N N . GLY A 1 402 ? 25.871 10.988 -12.626 1.00 91.56 402 GLY A N 1
ATOM 3099 C CA . GLY A 1 402 ? 25.606 11.971 -13.686 1.00 91.56 402 GLY A CA 1
ATOM 3100 C C . GLY A 1 402 ? 25.957 11.463 -15.090 1.00 91.56 402 GLY A C 1
ATOM 3101 O O . GLY A 1 402 ? 25.181 11.645 -16.023 1.00 91.56 402 GLY A O 1
ATOM 3102 N N . GLU A 1 403 ? 27.089 10.772 -15.238 1.00 95.12 403 GLU A N 1
ATOM 3103 C CA . GLU A 1 403 ? 27.511 10.184 -16.518 1.00 95.12 403 GLU A CA 1
ATOM 3104 C C . GLU A 1 403 ? 26.617 9.017 -16.938 1.00 95.12 403 GLU A C 1
ATOM 3106 O O . GLU A 1 403 ? 26.327 8.857 -18.121 1.00 95.12 403 GLU A O 1
ATOM 3111 N N . PHE A 1 404 ? 26.130 8.237 -15.971 1.00 95.94 404 PHE A N 1
ATOM 3112 C CA . PHE A 1 404 ? 25.164 7.174 -16.214 1.00 95.94 404 PHE A CA 1
ATOM 3113 C C . PHE A 1 404 ? 23.890 7.711 -16.879 1.00 95.94 404 PHE A C 1
ATOM 3115 O O . PHE A 1 404 ? 23.427 7.139 -17.863 1.00 95.94 404 PHE A O 1
ATOM 3122 N N . TRP A 1 405 ? 23.357 8.838 -16.395 1.00 95.19 405 TRP A N 1
ATOM 3123 C CA . TRP A 1 405 ? 22.197 9.474 -17.021 1.00 95.19 405 TRP A CA 1
ATOM 3124 C C . TRP A 1 405 ? 22.484 9.931 -18.447 1.00 95.19 405 TRP A C 1
ATOM 3126 O O . TRP A 1 405 ? 21.654 9.710 -19.323 1.00 95.19 405 TRP A O 1
ATOM 3136 N N . ASN A 1 406 ? 23.655 10.517 -18.701 1.00 95.25 406 ASN A N 1
ATOM 3137 C CA . ASN A 1 406 ? 24.042 10.914 -20.055 1.00 95.25 406 ASN A CA 1
ATOM 3138 C C . ASN A 1 406 ? 24.087 9.705 -21.003 1.00 95.25 406 ASN A C 1
ATOM 3140 O O . ASN A 1 406 ? 23.569 9.784 -22.114 1.00 95.25 406 ASN A O 1
ATOM 3144 N N . ALA A 1 407 ? 24.650 8.578 -20.552 1.00 95.12 407 ALA A N 1
ATOM 3145 C CA . ALA A 1 407 ? 24.704 7.342 -21.331 1.00 95.12 407 ALA A CA 1
ATOM 3146 C C . ALA A 1 407 ? 23.306 6.758 -21.593 1.00 95.12 407 ALA A C 1
ATOM 3148 O O . ALA A 1 407 ? 22.998 6.384 -22.722 1.00 95.12 407 ALA A O 1
ATOM 3149 N N . TYR A 1 408 ? 22.437 6.750 -20.580 1.00 95.56 408 TYR A N 1
ATOM 3150 C CA . TYR A 1 408 ? 21.044 6.330 -20.726 1.00 95.56 408 TYR A CA 1
ATOM 3151 C C . TYR A 1 408 ? 20.288 7.183 -21.755 1.00 95.56 408 TYR A C 1
ATOM 3153 O O . TYR A 1 408 ? 19.623 6.642 -22.638 1.00 95.56 408 TYR A O 1
ATOM 3161 N N . TRP A 1 409 ? 20.408 8.513 -21.684 1.00 93.50 409 TRP A N 1
ATOM 3162 C CA . TRP A 1 409 ? 19.759 9.411 -22.643 1.00 93.50 409 TRP A CA 1
ATOM 3163 C C . TRP A 1 409 ? 20.316 9.259 -24.059 1.00 93.50 409 TRP A C 1
ATOM 3165 O O . TRP A 1 409 ? 19.543 9.298 -25.014 1.00 93.50 409 TRP A O 1
ATOM 3175 N N . ALA A 1 410 ? 21.626 9.040 -24.202 1.00 93.62 410 ALA A N 1
ATOM 3176 C CA . ALA A 1 410 ? 22.241 8.750 -25.494 1.00 93.62 410 ALA A CA 1
ATOM 3177 C C . ALA A 1 410 ? 21.697 7.445 -26.097 1.00 93.62 410 ALA A C 1
ATOM 3179 O O . ALA A 1 410 ? 21.305 7.429 -27.260 1.00 93.62 410 ALA A O 1
ATOM 3180 N N . TRP A 1 411 ? 21.587 6.383 -25.295 1.00 93.06 411 TRP A N 1
ATOM 3181 C CA . TRP A 1 411 ? 20.989 5.115 -25.716 1.00 93.06 411 TRP A CA 1
ATOM 3182 C C . TRP A 1 411 ? 19.517 5.269 -26.126 1.00 93.06 411 TRP A C 1
ATOM 3184 O O . TRP A 1 411 ? 19.109 4.769 -27.172 1.00 93.06 411 TRP A O 1
ATOM 3194 N N . LEU A 1 412 ? 18.721 6.015 -25.352 1.00 91.38 412 LEU A N 1
ATOM 3195 C CA . LEU A 1 412 ? 17.329 6.303 -25.707 1.00 91.38 412 LEU A CA 1
ATOM 3196 C C . LEU A 1 412 ? 17.195 7.047 -27.042 1.00 91.38 412 LEU A C 1
ATOM 3198 O O . LEU A 1 412 ? 16.246 6.782 -27.781 1.00 91.38 412 LEU A O 1
ATOM 3202 N N . ALA A 1 413 ? 18.106 7.984 -27.318 1.00 88.25 413 ALA A N 1
ATOM 3203 C CA . ALA A 1 413 ? 18.132 8.755 -28.557 1.00 88.25 413 ALA A CA 1
ATOM 3204 C C . ALA A 1 413 ? 18.601 7.916 -29.758 1.00 88.25 413 ALA A C 1
ATOM 3206 O O . ALA A 1 413 ? 18.089 8.087 -30.857 1.00 88.25 413 ALA A O 1
ATOM 3207 N N . ASP A 1 414 ? 19.528 6.978 -29.563 1.00 80.00 414 ASP A N 1
ATOM 3208 C CA . ASP A 1 414 ? 20.000 6.087 -30.632 1.00 80.00 414 ASP A CA 1
ATOM 3209 C C . ASP A 1 414 ? 18.904 5.109 -31.095 1.00 80.00 414 ASP A C 1
ATOM 3211 O O . ASP A 1 414 ? 18.772 4.798 -32.277 1.00 80.00 414 ASP A O 1
ATOM 3215 N N . GLN A 1 415 ? 18.020 4.696 -30.180 1.00 67.62 415 GLN A N 1
ATOM 3216 C CA . GLN A 1 415 ? 16.894 3.820 -30.512 1.00 67.62 415 GLN A CA 1
ATOM 3217 C C . GLN A 1 415 ? 15.731 4.527 -31.249 1.00 67.62 415 GLN A C 1
ATOM 3219 O O . GLN A 1 415 ? 14.809 3.839 -31.687 1.00 67.62 415 GLN A O 1
ATOM 3224 N N . HIS A 1 416 ? 15.776 5.861 -31.425 1.00 49.94 416 HIS A N 1
ATOM 3225 C CA . HIS A 1 416 ? 14.976 6.648 -32.384 1.00 49.94 416 HIS A CA 1
ATOM 3226 C C . HIS A 1 416 ? 15.672 7.991 -32.707 1.00 49.94 416 HIS A C 1
ATOM 3228 O O . HIS A 1 416 ? 15.616 8.893 -31.866 1.00 49.94 416 HIS A O 1
ATOM 3234 N N . PRO A 1 417 ? 16.235 8.210 -33.915 1.00 38.19 417 PRO A N 1
ATOM 3235 C CA . PRO A 1 417 ? 16.739 9.526 -34.283 1.00 38.19 417 PRO A CA 1
ATOM 3236 C C . PRO A 1 417 ? 15.577 10.520 -34.267 1.00 38.19 417 PRO A C 1
ATOM 3238 O O . PRO A 1 417 ? 14.616 10.387 -35.027 1.00 38.19 417 PRO A O 1
ATOM 3241 N N . THR A 1 418 ? 15.652 11.531 -33.405 1.00 34.38 418 THR A N 1
ATOM 3242 C CA . THR A 1 418 ? 14.853 12.741 -33.562 1.00 34.38 418 THR A CA 1
ATOM 3243 C C . THR A 1 418 ? 15.208 13.335 -34.920 1.00 34.38 418 THR A C 1
ATOM 3245 O O . THR A 1 418 ? 16.241 13.984 -35.078 1.00 34.38 418 THR A O 1
ATOM 3248 N N . THR A 1 419 ? 14.361 13.121 -35.927 1.00 35.06 419 THR A N 1
ATOM 3249 C CA . THR A 1 419 ? 14.321 14.003 -37.092 1.00 35.06 419 THR A CA 1
ATOM 3250 C C . THR A 1 419 ? 13.887 15.365 -36.576 1.00 35.06 419 THR A C 1
ATOM 3252 O O . THR A 1 419 ? 12.698 15.619 -36.390 1.00 35.06 419 THR A O 1
ATOM 3255 N N . ALA A 1 420 ? 14.872 16.200 -36.252 1.00 33.09 420 ALA A N 1
ATOM 3256 C CA . ALA A 1 420 ? 14.673 17.622 -36.061 1.00 33.09 420 ALA A CA 1
ATOM 3257 C C . ALA A 1 420 ? 14.017 18.175 -37.334 1.00 33.09 420 ALA A C 1
ATOM 3259 O O . ALA A 1 420 ? 14.547 17.984 -38.432 1.00 33.09 420 ALA A O 1
ATOM 3260 N N . ALA A 1 421 ? 12.842 18.779 -37.168 1.00 32.09 421 ALA A N 1
ATOM 3261 C CA . ALA A 1 421 ? 12.240 19.675 -38.145 1.00 32.09 421 ALA A CA 1
ATOM 3262 C C . ALA A 1 421 ? 12.724 21.101 -37.873 1.00 32.09 421 ALA A C 1
ATOM 3264 O O . ALA A 1 421 ? 12.882 21.433 -36.672 1.00 32.09 421 ALA A O 1
#

Sequence (421 aa):
MGFSDGVFLFIVGVLAIGGLYWWLTLVPRRDRSIHRARLLSALNLRGWWQDHYVIVVIGVGLVMIAAAFHYYLIDIIGSVRLIVAQLVAVLSETQTPAPADIAPPSQSGKPGDPTAIRDLSYAIAVLLGVLVAASTVPFALIRVWINDRTIKAAERSTAAAERTTNAAEQGLITDRINTAVTGLGVEKTVKQTAPDGTTTENTDANIEVRLGAVYALERISQDSDRDHMQIMEILCAYIRTNAPLDPETPTPFKEPRADIQAALTVIGRRAPDKIALERTKGFMLDLTGADLRGADLQDGDFAQARLWDSKFQSAALRRTNLKGADLWDATLSRAVLIKTRFDAKTNLEDTTFDKACVFNTDFSKTGVTQKQLSQMFASVDTPVPPGLTRPDHWPDKTLPYGEFWNAYWAWLADQHPTTAA